Protein AF-A0A2Z4FIZ9-F1 (afdb_monomer_lite)

Organism: NCBI:txid1548548

Radius of gyration: 33.89 Å; chains: 1; bounding box: 95×78×99 Å

Structure (mmCIF, N/CA/C/O backbone):
data_AF-A0A2Z4FIZ9-F1
#
_entry.id   AF-A0A2Z4FIZ9-F1
#
loop_
_atom_site.group_PDB
_atom_site.id
_atom_site.type_symbol
_atom_site.label_atom_id
_atom_site.label_alt_id
_atom_site.label_comp_id
_atom_site.label_asym_id
_atom_site.label_entity_id
_atom_site.label_seq_id
_atom_site.pdbx_PDB_ins_code
_atom_site.Cartn_x
_atom_site.Cartn_y
_atom_site.Cartn_z
_atom_site.occupancy
_atom_site.B_iso_or_equiv
_atom_site.auth_seq_id
_atom_site.auth_comp_id
_atom_site.auth_asym_id
_atom_site.auth_atom_id
_atom_site.pdbx_PDB_model_num
ATOM 1 N N . MET A 1 1 ? 46.033 9.398 41.299 1.00 33.94 1 MET A N 1
ATOM 2 C CA . MET A 1 1 ? 46.637 9.098 39.987 1.00 33.94 1 MET A CA 1
ATOM 3 C C . MET A 1 1 ? 45.629 9.596 38.955 1.00 33.94 1 MET A C 1
ATOM 5 O O . MET A 1 1 ? 44.607 8.951 38.834 1.00 33.94 1 MET A O 1
ATOM 9 N N . THR A 1 2 ? 45.588 10.894 38.610 1.00 30.00 2 THR A N 1
ATOM 10 C CA . THR A 1 2 ? 46.352 11.588 37.531 1.00 30.00 2 THR A CA 1
ATOM 11 C C . THR A 1 2 ? 46.090 10.923 36.164 1.00 30.00 2 THR A C 1
ATOM 13 O O . THR A 1 2 ? 46.460 9.765 36.061 1.00 30.00 2 THR A O 1
ATOM 16 N N . LYS A 1 3 ? 45.533 11.512 35.084 1.00 34.00 3 LYS A N 1
ATOM 17 C CA . LYS A 1 3 ? 45.052 12.862 34.657 1.00 34.00 3 LYS A CA 1
ATOM 18 C C . LYS A 1 3 ? 44.161 12.658 33.376 1.00 34.00 3 LYS A C 1
ATOM 20 O O . LYS A 1 3 ? 44.484 11.726 32.657 1.00 34.00 3 LYS A O 1
ATOM 25 N N . ILE A 1 4 ? 42.996 13.304 33.133 1.00 35.88 4 ILE A N 1
ATOM 26 C CA . ILE A 1 4 ? 42.664 14.624 32.474 1.00 35.88 4 ILE A CA 1
ATOM 27 C C . ILE A 1 4 ? 43.147 14.737 30.988 1.00 35.88 4 ILE A C 1
ATOM 29 O O . ILE A 1 4 ? 44.331 14.492 30.783 1.00 35.88 4 ILE A O 1
ATOM 33 N N . PHE A 1 5 ? 42.349 15.044 29.929 1.00 33.16 5 PHE A N 1
ATOM 34 C CA . PHE A 1 5 ? 41.668 16.309 29.475 1.00 33.16 5 PHE A CA 1
ATOM 35 C C . PHE A 1 5 ? 40.679 16.018 28.296 1.00 33.16 5 PHE A C 1
ATOM 37 O O . PHE A 1 5 ? 41.022 15.185 27.474 1.00 33.16 5 PHE A O 1
ATOM 44 N N . SER A 1 6 ? 39.416 16.511 28.246 1.00 32.47 6 SER A N 1
ATOM 45 C CA . SER A 1 6 ? 38.865 17.867 27.906 1.00 32.47 6 SER A CA 1
ATOM 46 C C . SER A 1 6 ? 38.660 18.094 26.391 1.00 32.47 6 SER A C 1
ATOM 48 O O . SER A 1 6 ? 39.629 17.985 25.657 1.00 32.47 6 SER A O 1
ATOM 50 N N . SER A 1 7 ? 37.483 18.507 25.880 1.00 27.42 7 SER A N 1
ATOM 51 C CA . SER A 1 7 ? 37.060 19.927 25.859 1.00 27.42 7 SER A CA 1
ATOM 52 C C . SER A 1 7 ? 35.670 20.170 25.217 1.00 27.42 7 SER A C 1
ATOM 54 O O . SER A 1 7 ? 35.454 19.795 24.074 1.00 27.42 7 SER A O 1
ATOM 56 N N . LYS A 1 8 ? 34.804 20.929 25.914 1.00 31.03 8 LYS A N 1
ATOM 57 C CA . LYS A 1 8 ? 33.647 21.715 25.415 1.00 31.03 8 LYS A CA 1
ATOM 58 C C . LYS A 1 8 ? 33.995 23.206 25.502 1.00 31.03 8 LYS A C 1
ATOM 60 O O . LYS A 1 8 ? 34.386 23.601 26.600 1.00 31.03 8 LYS A O 1
ATOM 65 N N . LYS A 1 9 ? 33.764 24.010 24.448 1.00 30.55 9 LYS A N 1
ATOM 66 C CA . LYS A 1 9 ? 33.497 25.482 24.403 1.00 30.55 9 LYS A CA 1
ATOM 67 C C . LYS A 1 9 ? 33.030 25.804 22.961 1.00 30.55 9 LYS A C 1
ATOM 69 O O . LYS A 1 9 ? 33.699 25.352 22.051 1.00 30.55 9 LYS A O 1
ATOM 74 N N . TRP A 1 10 ? 31.926 26.499 22.671 1.00 28.06 10 TRP A N 1
ATOM 75 C CA . TRP A 1 10 ? 31.648 27.898 23.016 1.00 28.06 10 TRP A CA 1
ATOM 76 C C . TRP A 1 10 ? 30.157 28.249 22.811 1.00 28.06 10 TRP A C 1
ATOM 78 O O . TRP A 1 10 ? 29.595 27.980 21.759 1.00 28.06 10 TRP A O 1
ATOM 88 N N . LEU A 1 11 ? 29.568 28.931 23.796 1.00 26.00 11 LEU A N 1
ATOM 89 C CA . LEU A 1 11 ? 28.363 29.755 23.679 1.00 26.00 11 LEU A CA 1
ATOM 90 C C . LEU A 1 11 ? 28.737 31.107 24.306 1.00 26.00 11 LEU A C 1
ATOM 92 O O . LEU A 1 11 ? 29.247 31.129 25.432 1.00 26.00 11 LEU A O 1
ATOM 96 N N . SER A 1 12 ? 28.522 32.224 23.611 1.00 30.73 12 SER A N 1
ATOM 97 C CA . SER A 1 12 ? 28.658 33.564 24.193 1.00 30.73 12 SER A CA 1
ATOM 98 C C . SER A 1 12 ? 27.444 34.430 23.877 1.00 30.73 12 SER A C 1
ATOM 100 O O . SER A 1 12 ? 27.172 34.779 22.735 1.00 30.73 12 SER A O 1
ATOM 102 N N . MET A 1 13 ? 26.768 34.758 24.968 1.00 28.75 13 MET A N 1
ATOM 103 C CA . MET A 1 13 ? 25.626 35.631 25.196 1.00 28.75 13 MET A CA 1
ATOM 104 C C . MET A 1 13 ? 25.991 37.121 25.043 1.00 28.75 13 MET A C 1
ATOM 106 O O . MET A 1 13 ? 27.041 37.536 25.536 1.00 28.75 13 MET A O 1
ATOM 110 N N . LEU A 1 14 ? 25.087 37.952 24.504 1.00 26.83 14 LEU A N 1
ATOM 111 C CA . LEU A 1 14 ? 24.973 39.361 24.911 1.00 26.83 14 LEU A CA 1
ATOM 112 C C . LEU A 1 14 ? 23.533 39.883 24.740 1.00 26.83 14 LEU A C 1
ATOM 114 O O . LEU A 1 14 ? 23.019 40.000 23.634 1.00 26.83 14 LEU A O 1
ATOM 118 N N . CYS A 1 15 ? 22.895 40.192 25.871 1.00 27.30 15 CYS A N 1
ATOM 119 C CA . CYS A 1 15 ? 21.582 40.829 25.988 1.00 27.30 15 CYS A CA 1
ATOM 120 C C . CYS A 1 15 ? 21.637 42.338 25.689 1.00 27.30 15 CYS A C 1
ATOM 122 O O . CYS A 1 15 ? 22.576 42.989 26.146 1.00 27.30 15 CYS A O 1
ATOM 124 N N . LEU A 1 16 ? 20.555 42.922 25.150 1.00 24.91 16 LEU A N 1
ATOM 125 C CA . LEU A 1 16 ? 19.864 44.049 25.803 1.00 24.91 16 LEU A CA 1
ATOM 126 C C . LEU A 1 16 ? 18.439 44.252 25.252 1.00 24.91 16 LEU A C 1
ATOM 128 O O . LEU A 1 16 ? 18.204 44.210 24.052 1.00 24.91 16 LEU A O 1
ATOM 132 N N . ALA A 1 17 ? 17.509 44.471 26.179 1.00 31.19 17 ALA A N 1
ATOM 133 C CA . ALA A 1 17 ? 16.064 44.557 26.003 1.00 31.19 17 ALA A CA 1
ATOM 134 C C . ALA A 1 17 ? 15.542 45.972 25.688 1.00 31.19 17 ALA A C 1
ATOM 136 O O . ALA A 1 17 ? 16.174 46.952 26.079 1.00 31.19 17 ALA A O 1
ATOM 137 N N . ALA A 1 18 ? 14.337 46.031 25.098 1.00 29.31 18 ALA A N 1
ATOM 138 C CA . ALA A 1 18 ? 13.181 46.912 25.396 1.00 29.31 18 ALA A CA 1
ATOM 139 C C . ALA A 1 18 ? 12.359 47.102 24.098 1.00 29.31 18 ALA A C 1
ATOM 141 O O . ALA A 1 18 ? 12.852 47.703 23.154 1.00 29.31 18 ALA A O 1
ATOM 142 N N . ALA A 1 19 ? 11.221 46.428 23.912 1.00 33.06 19 ALA A N 1
ATOM 143 C CA . ALA A 1 19 ? 9.885 46.700 24.466 1.00 33.06 19 ALA A CA 1
ATOM 144 C C . ALA A 1 19 ? 9.058 47.716 23.643 1.00 33.06 19 ALA A C 1
ATOM 146 O O . ALA A 1 19 ? 9.553 48.788 23.312 1.00 33.06 19 ALA A O 1
ATOM 147 N N . ILE A 1 20 ? 7.759 47.387 23.510 1.00 33.69 20 ILE A N 1
ATOM 148 C CA . ILE A 1 20 ? 6.602 48.220 23.109 1.00 33.69 20 ILE A CA 1
ATOM 149 C C . ILE A 1 20 ? 6.398 48.364 21.590 1.00 33.69 20 ILE A C 1
ATOM 151 O O . ILE A 1 20 ? 7.313 48.769 20.894 1.00 33.69 20 ILE A O 1
ATOM 155 N N . SER A 1 21 ? 5.216 48.235 20.982 1.00 35.28 21 SER A N 1
ATOM 156 C CA . SER A 1 21 ? 3.923 47.577 21.229 1.00 35.28 21 SER A CA 1
ATOM 157 C C . SER A 1 21 ? 3.048 47.929 20.013 1.00 35.28 21 SER A C 1
ATOM 159 O O . SER A 1 21 ? 3.045 49.085 19.605 1.00 35.28 21 SER A O 1
ATOM 161 N N . LEU A 1 22 ? 2.217 46.970 19.593 1.00 33.81 22 LEU A N 1
ATOM 162 C CA . LEU A 1 22 ? 0.824 47.123 19.134 1.00 33.81 22 LEU A CA 1
ATOM 163 C C . LEU A 1 22 ? 0.479 47.863 17.819 1.00 33.81 22 LEU A C 1
ATOM 165 O O . LEU A 1 22 ? 0.731 49.052 17.655 1.00 33.81 22 LEU A O 1
ATOM 169 N N . THR A 1 23 ? -0.381 47.156 17.063 1.00 37.16 23 THR A N 1
ATOM 170 C CA . THR A 1 23 ? -1.528 47.618 16.239 1.00 37.16 23 THR A CA 1
ATOM 171 C C . THR A 1 23 ? -1.187 48.263 14.898 1.00 37.16 23 THR A C 1
ATOM 173 O O . THR A 1 23 ? -0.239 49.026 14.811 1.00 37.16 23 THR A O 1
ATOM 176 N N . THR A 1 24 ? -1.909 48.088 13.794 1.00 37.47 24 THR A N 1
ATOM 177 C CA . THR A 1 24 ? -3.134 47.377 13.356 1.00 37.47 24 THR A CA 1
ATOM 178 C C . THR A 1 24 ? -3.254 47.735 11.866 1.00 37.47 24 THR A C 1
ATOM 180 O O . THR A 1 24 ? -2.794 48.820 11.509 1.00 37.47 24 THR A O 1
ATOM 183 N N . THR A 1 25 ? -4.050 46.977 11.091 1.00 39.94 25 THR A N 1
ATOM 184 C CA . THR A 1 25 ? -4.770 47.433 9.866 1.00 39.94 25 THR A CA 1
ATOM 185 C C . THR A 1 25 ? -3.888 47.850 8.673 1.00 39.94 25 THR A C 1
ATOM 187 O O . THR A 1 25 ? -2.843 48.451 8.841 1.00 39.94 25 THR A O 1
ATOM 190 N N . ALA A 1 26 ? -4.233 47.661 7.408 1.00 31.83 26 ALA A N 1
ATOM 191 C CA . ALA A 1 26 ? -5.393 47.135 6.705 1.00 31.83 26 ALA A CA 1
ATOM 192 C C . ALA A 1 26 ? -5.001 47.050 5.211 1.00 31.83 26 ALA A C 1
ATOM 194 O O . ALA A 1 26 ? -4.119 47.790 4.788 1.00 31.83 26 ALA A O 1
ATOM 195 N N . CYS A 1 27 ? -5.715 46.190 4.480 1.00 35.25 27 CYS A N 1
ATOM 196 C CA . CYS A 1 27 ? -6.259 46.336 3.118 1.00 35.25 27 CYS A CA 1
ATOM 197 C C . CYS A 1 27 ? -5.458 46.983 1.969 1.00 35.25 27 CYS A C 1
ATOM 199 O O . CYS A 1 27 ? -4.911 48.075 2.088 1.00 35.25 27 CYS A O 1
ATOM 201 N N . GLY A 1 28 ? -5.655 46.380 0.791 1.00 34.66 28 GLY A N 1
ATOM 202 C CA . GLY A 1 28 ? -5.452 46.950 -0.546 1.00 34.66 28 GLY A CA 1
ATOM 203 C C . GLY A 1 28 ? -4.785 45.905 -1.437 1.00 34.66 28 GLY A C 1
ATOM 204 O O . GLY A 1 28 ? -3.569 45.795 -1.379 1.00 34.66 28 GLY A O 1
ATOM 205 N N . ASP A 1 29 ? -5.505 44.968 -2.064 1.00 44.09 29 ASP A N 1
ATOM 206 C CA . ASP A 1 29 ? -6.335 45.182 -3.268 1.00 44.09 29 ASP A CA 1
ATOM 207 C C . ASP A 1 29 ? -5.635 46.106 -4.270 1.00 44.09 29 ASP A C 1
ATOM 209 O O . ASP A 1 29 ? -5.580 47.309 -4.036 1.00 44.09 29 ASP A O 1
ATOM 213 N N . ASP A 1 30 ? -5.123 45.539 -5.364 1.00 44.47 30 ASP A N 1
ATOM 214 C CA . ASP A 1 30 ? -4.975 46.244 -6.638 1.00 44.47 30 ASP A CA 1
ATOM 215 C C . ASP A 1 30 ? -4.995 45.226 -7.790 1.00 44.47 30 ASP A C 1
ATOM 217 O O . ASP A 1 30 ? -4.000 44.586 -8.136 1.00 44.47 30 ASP A O 1
ATOM 221 N N . ASP A 1 31 ? -6.189 45.103 -8.366 1.00 48.47 31 ASP A N 1
ATOM 222 C CA . ASP A 1 31 ? -6.425 44.629 -9.719 1.00 48.47 31 ASP A CA 1
ATOM 223 C C . ASP A 1 31 ? -5.907 45.642 -10.758 1.00 48.47 31 ASP A C 1
ATOM 225 O O . ASP A 1 31 ? -6.047 46.857 -10.624 1.00 48.47 31 ASP A O 1
ATOM 229 N N . ASP A 1 32 ? -5.501 45.071 -11.890 1.00 42.44 32 ASP A N 1
ATOM 230 C CA . ASP A 1 32 ? -5.709 45.575 -13.247 1.00 42.44 32 ASP A CA 1
ATOM 231 C C . ASP A 1 32 ? -4.861 46.733 -13.829 1.00 42.44 32 ASP A C 1
ATOM 233 O O . ASP A 1 32 ? -4.957 47.908 -13.485 1.00 42.44 32 ASP A O 1
ATOM 237 N N . LYS A 1 33 ? -4.263 46.369 -14.977 1.00 43.81 33 LYS A N 1
ATOM 238 C CA . LYS A 1 33 ? -4.165 47.136 -16.236 1.00 43.81 33 LYS A CA 1
ATOM 239 C C . LYS A 1 33 ? -3.291 48.396 -16.248 1.00 43.81 33 LYS A C 1
ATOM 241 O O . LYS A 1 33 ? -3.699 49.465 -15.821 1.00 43.81 33 LYS A O 1
ATOM 246 N N . SER A 1 34 ? -2.250 48.359 -17.083 1.00 39.88 34 SER A N 1
ATOM 247 C CA . SER A 1 34 ? -2.270 49.118 -18.346 1.00 39.88 34 SER A CA 1
ATOM 248 C C . SER A 1 34 ? -1.065 48.799 -19.226 1.00 39.88 34 SER A C 1
ATOM 250 O O . SER A 1 34 ? 0.060 48.639 -18.770 1.00 39.88 34 SER A O 1
ATOM 252 N N . LYS A 1 35 ? -1.361 48.772 -20.523 1.00 49.53 35 LYS A N 1
ATOM 253 C CA . LYS A 1 35 ? -0.457 48.758 -21.667 1.00 49.53 35 LYS A CA 1
ATOM 254 C C . LYS A 1 35 ? 0.379 50.045 -21.757 1.00 49.53 35 LYS A C 1
ATOM 256 O O . LYS A 1 35 ? -0.009 51.063 -21.186 1.00 49.53 35 LYS A O 1
ATOM 261 N N . ASP A 1 36 ? 1.428 49.952 -22.584 1.00 43.53 36 ASP A N 1
ATOM 262 C CA . ASP A 1 36 ? 1.998 50.957 -23.513 1.00 43.53 36 ASP A CA 1
ATOM 263 C C . ASP A 1 36 ? 3.523 51.109 -23.314 1.00 43.53 36 ASP A C 1
ATOM 265 O O . ASP A 1 36 ? 3.990 51.503 -22.256 1.00 43.53 36 ASP A O 1
ATOM 269 N N . ASN A 1 37 ? 4.377 50.579 -24.196 1.00 37.56 37 ASN A N 1
ATOM 270 C CA . ASN A 1 37 ? 4.731 50.995 -25.563 1.00 37.56 37 ASN A CA 1
ATOM 271 C C . ASN A 1 37 ? 5.718 52.191 -25.637 1.00 37.56 37 ASN A C 1
ATOM 273 O O . ASN A 1 37 ? 5.368 53.334 -25.361 1.00 37.56 37 ASN A O 1
ATOM 277 N N . ASN A 1 38 ? 6.895 51.880 -26.197 1.00 41.66 38 ASN A N 1
ATOM 278 C CA . ASN A 1 38 ? 7.714 52.687 -27.112 1.00 41.66 38 ASN A CA 1
ATOM 279 C C . ASN A 1 38 ? 8.813 53.662 -26.599 1.00 41.66 38 ASN A C 1
ATOM 281 O O . ASN A 1 38 ? 8.551 54.743 -26.084 1.00 41.66 38 ASN A O 1
ATOM 285 N N . THR A 1 39 ? 10.038 53.340 -27.045 1.00 38.91 39 THR A N 1
ATOM 286 C CA . THR A 1 39 ? 11.076 54.204 -27.669 1.00 38.91 39 THR A CA 1
ATOM 287 C C . THR A 1 39 ? 11.922 55.230 -26.894 1.00 38.91 39 THR A C 1
ATOM 289 O O . THR A 1 39 ? 11.442 56.266 -26.452 1.00 38.91 39 THR A O 1
ATOM 292 N N . SER A 1 40 ? 13.239 55.006 -27.054 1.00 38.62 40 SER A N 1
ATOM 293 C CA . SER A 1 40 ? 14.286 55.943 -27.525 1.00 38.62 40 SER A CA 1
ATOM 294 C C . SER A 1 40 ? 14.985 56.893 -26.545 1.00 38.62 40 SER A C 1
ATOM 296 O O . SER A 1 40 ? 14.405 57.881 -26.114 1.00 38.62 40 SER A O 1
ATOM 298 N N . ALA A 1 41 ? 16.296 56.662 -26.367 1.00 37.22 41 ALA A N 1
ATOM 299 C CA . ALA A 1 41 ? 17.426 57.613 -26.498 1.00 37.22 41 ALA A CA 1
ATOM 300 C C . ALA A 1 41 ? 18.694 56.900 -25.966 1.00 37.22 41 ALA A C 1
ATOM 302 O O . ALA A 1 41 ? 18.713 56.488 -24.814 1.00 37.22 41 ALA A O 1
ATOM 303 N N . ASP A 1 42 ? 19.665 56.484 -26.781 1.00 36.81 42 ASP A N 1
ATOM 304 C CA . ASP A 1 42 ? 20.714 57.289 -27.436 1.00 36.81 42 ASP A CA 1
ATOM 305 C C . ASP A 1 42 ? 21.585 58.083 -26.447 1.00 36.81 42 ASP A C 1
ATOM 307 O O . ASP A 1 42 ? 21.181 59.171 -26.050 1.00 36.81 42 ASP A O 1
ATOM 311 N N . VAL A 1 43 ? 22.768 57.552 -26.088 1.00 39.38 43 VAL A N 1
ATOM 312 C CA . VAL A 1 43 ? 24.020 58.319 -25.921 1.00 39.38 43 VAL A CA 1
ATOM 313 C C . VAL A 1 43 ? 25.228 57.409 -26.205 1.00 39.38 43 VAL A C 1
ATOM 315 O O . VAL A 1 43 ? 25.457 56.407 -25.534 1.00 39.38 43 VAL A O 1
ATOM 318 N N . ILE A 1 44 ? 25.987 57.836 -27.211 1.00 40.28 44 ILE A N 1
ATOM 319 C CA . ILE A 1 44 ? 27.348 57.465 -27.611 1.00 40.28 44 ILE A CA 1
ATOM 320 C C . ILE A 1 44 ? 28.368 57.843 -26.521 1.00 40.28 44 ILE A C 1
ATOM 322 O O . ILE A 1 44 ? 28.338 58.982 -26.057 1.00 40.28 44 ILE A O 1
ATOM 326 N N . ASP A 1 45 ? 29.339 56.976 -26.221 1.00 36.03 45 ASP A N 1
ATOM 327 C CA . ASP A 1 45 ? 30.717 57.443 -26.005 1.00 36.03 45 ASP A CA 1
ATOM 328 C C . ASP A 1 45 ? 31.734 56.407 -26.496 1.00 36.03 45 ASP A C 1
ATOM 330 O O . ASP A 1 45 ? 31.608 55.205 -26.267 1.00 36.03 45 ASP A O 1
ATOM 334 N N . ASP A 1 46 ? 32.702 56.929 -27.229 1.00 40.75 46 ASP A N 1
ATOM 335 C CA . ASP A 1 46 ? 33.663 56.281 -28.106 1.00 40.75 46 ASP A CA 1
ATOM 336 C C . ASP A 1 46 ? 35.041 56.706 -27.592 1.00 40.75 46 ASP A C 1
ATOM 338 O O . ASP A 1 46 ? 35.289 57.902 -27.422 1.00 40.75 46 ASP A O 1
ATOM 342 N N . SER A 1 47 ? 35.934 55.766 -27.283 1.00 35.19 47 SER A N 1
ATOM 343 C CA . SER A 1 47 ? 37.333 56.068 -26.948 1.00 35.19 47 SER A CA 1
ATOM 344 C C . SER A 1 47 ? 38.227 54.844 -27.145 1.00 35.19 47 SER A C 1
ATOM 346 O O . SER A 1 47 ? 38.524 54.086 -26.226 1.00 35.19 47 SER A O 1
ATOM 348 N N . ASP A 1 48 ? 38.650 54.715 -28.395 1.00 39.84 48 ASP A N 1
ATOM 349 C CA . ASP A 1 48 ? 39.832 54.031 -28.913 1.00 39.84 48 ASP A CA 1
ATOM 350 C C . ASP A 1 48 ? 41.143 54.581 -28.303 1.00 39.84 48 ASP A C 1
ATOM 352 O O . ASP A 1 48 ? 41.317 55.800 -28.305 1.00 39.84 48 ASP A O 1
ATOM 356 N N . VAL A 1 49 ? 42.065 53.714 -27.835 1.00 37.72 49 VAL A N 1
ATOM 357 C CA . VAL A 1 49 ? 43.531 53.916 -27.956 1.00 37.72 49 VAL A CA 1
ATOM 358 C C . VAL A 1 49 ? 44.311 52.576 -27.906 1.00 37.72 49 VAL A C 1
ATOM 360 O O . VAL A 1 49 ? 44.357 51.890 -26.887 1.00 37.72 49 VAL A O 1
ATOM 363 N N . THR A 1 50 ? 44.961 52.292 -29.036 1.00 36.34 50 THR A N 1
ATOM 364 C CA . THR A 1 50 ? 46.152 51.475 -29.389 1.00 36.34 50 THR A CA 1
ATOM 365 C C . THR A 1 50 ? 47.261 51.245 -28.332 1.00 36.34 50 THR A C 1
ATOM 367 O O . THR A 1 50 ? 47.581 52.170 -27.587 1.00 36.34 50 THR A O 1
ATOM 370 N N . ASP A 1 51 ? 47.972 50.099 -28.342 1.00 35.19 51 ASP A N 1
ATOM 371 C CA . ASP A 1 51 ? 49.184 49.821 -29.174 1.00 35.19 51 ASP A CA 1
ATOM 372 C C . ASP A 1 51 ? 50.128 48.723 -28.590 1.00 35.19 51 ASP A C 1
ATOM 374 O O . ASP A 1 51 ? 50.493 48.765 -27.418 1.00 35.19 51 ASP A O 1
ATOM 378 N N . GLU A 1 52 ? 50.571 47.829 -29.488 1.00 38.25 52 GLU A N 1
ATOM 379 C CA . GLU A 1 52 ? 51.904 47.192 -29.656 1.00 38.25 52 GLU A CA 1
ATOM 380 C C . GLU A 1 52 ? 52.554 46.250 -28.621 1.00 38.25 52 GLU A C 1
ATOM 382 O O . GLU A 1 52 ? 52.697 46.538 -27.432 1.00 38.25 52 GLU A O 1
ATOM 387 N N . GLY A 1 53 ? 53.133 45.161 -29.158 1.00 32.09 53 GLY A N 1
ATOM 388 C CA . GLY A 1 53 ? 54.080 44.296 -28.449 1.00 32.09 53 GLY A CA 1
ATOM 389 C C . GLY A 1 53 ? 54.477 42.997 -29.165 1.00 32.09 53 GLY A C 1
ATOM 390 O O . GLY A 1 53 ? 54.167 41.918 -28.674 1.00 32.09 53 GLY A O 1
ATOM 391 N N . ASP A 1 54 ? 55.181 43.108 -30.294 1.00 39.12 54 ASP A N 1
ATOM 392 C CA . ASP A 1 54 ? 55.894 42.038 -31.022 1.00 39.12 54 ASP A CA 1
ATOM 393 C C . ASP A 1 54 ? 57.110 41.476 -30.238 1.00 39.12 54 ASP A C 1
ATOM 395 O O . ASP A 1 54 ? 57.792 42.233 -29.548 1.00 39.12 54 ASP A O 1
ATOM 399 N N . THR A 1 55 ? 57.405 40.171 -30.366 1.00 36.94 55 THR A N 1
ATOM 400 C CA . THR A 1 55 ? 58.772 39.592 -30.452 1.00 36.94 55 THR A CA 1
ATOM 401 C C . THR A 1 55 ? 58.735 38.116 -30.919 1.00 36.94 55 THR A C 1
ATOM 403 O O . THR A 1 55 ? 58.332 37.240 -30.161 1.00 36.94 55 THR A O 1
ATOM 406 N N . THR A 1 56 ? 59.182 37.878 -32.166 1.00 33.75 56 THR A N 1
ATOM 407 C CA . THR A 1 56 ? 60.240 36.935 -32.664 1.00 33.75 56 THR A CA 1
ATOM 408 C C . THR A 1 56 ? 60.601 35.657 -31.874 1.00 33.75 56 THR A C 1
ATOM 410 O O . THR A 1 56 ? 60.693 35.713 -30.655 1.00 33.75 56 THR A O 1
ATOM 413 N N . ASP A 1 57 ? 61.114 34.549 -32.431 1.00 34.50 57 ASP A N 1
ATOM 414 C CA . ASP A 1 57 ? 61.295 33.935 -33.768 1.00 34.50 57 ASP A CA 1
ATOM 415 C C . ASP A 1 57 ? 62.098 32.615 -33.527 1.00 34.50 57 ASP A C 1
ATOM 417 O O . ASP A 1 57 ? 62.672 32.436 -32.448 1.00 34.50 57 ASP A O 1
ATOM 421 N N . GLU A 1 58 ? 62.215 31.777 -34.560 1.00 36.62 58 GLU A N 1
ATOM 422 C CA . GLU A 1 58 ? 63.242 30.746 -34.828 1.00 36.62 58 GLU A CA 1
ATOM 423 C C . GLU A 1 58 ? 63.046 29.288 -34.363 1.00 36.62 58 GLU A C 1
ATOM 425 O O . GLU A 1 58 ? 63.049 28.955 -33.176 1.00 36.62 58 GLU A O 1
ATOM 430 N N . GLY A 1 59 ? 63.059 28.385 -35.356 1.00 31.72 59 GLY A N 1
ATOM 431 C CA . GLY A 1 59 ? 63.248 26.948 -35.157 1.00 31.72 59 GLY A CA 1
ATOM 432 C C . GLY A 1 59 ? 62.991 26.054 -36.377 1.00 31.72 59 GLY A C 1
ATOM 433 O O . GLY A 1 59 ? 62.278 25.067 -36.243 1.00 31.72 59 GLY A O 1
ATOM 434 N N . ASP A 1 60 ? 63.549 26.384 -37.545 1.00 38.22 60 ASP A N 1
ATOM 435 C CA . ASP A 1 60 ? 63.552 25.540 -38.753 1.00 38.22 60 ASP A CA 1
ATOM 436 C C . ASP A 1 60 ? 64.682 24.487 -38.703 1.00 38.22 60 ASP A C 1
ATOM 438 O O . ASP A 1 60 ? 65.830 24.844 -38.428 1.00 38.22 60 ASP A O 1
ATOM 442 N N . THR A 1 61 ? 64.381 23.221 -39.023 1.00 37.91 61 THR A N 1
ATOM 443 C CA . THR A 1 61 ? 65.318 22.292 -39.690 1.00 37.91 61 THR A CA 1
ATOM 444 C C . THR A 1 61 ? 64.562 21.213 -40.476 1.00 37.91 61 THR A C 1
ATOM 446 O O . THR A 1 61 ? 63.932 20.328 -39.898 1.00 37.91 61 THR A O 1
ATOM 449 N N . THR A 1 62 ? 64.718 21.287 -41.796 1.00 37.44 62 THR A N 1
ATOM 450 C CA . THR A 1 62 ? 64.478 20.308 -42.873 1.00 37.44 62 THR A CA 1
ATOM 451 C C . THR A 1 62 ? 65.349 19.043 -42.815 1.00 37.44 62 THR A C 1
ATOM 453 O O . THR A 1 62 ? 66.513 19.129 -42.425 1.00 37.44 62 THR A O 1
ATOM 456 N N . ASP A 1 63 ? 64.822 17.908 -43.299 1.00 33.34 63 ASP A N 1
ATOM 457 C CA . ASP A 1 63 ? 65.296 17.163 -44.501 1.00 33.34 63 ASP A CA 1
ATOM 458 C C . ASP A 1 63 ? 64.397 15.916 -44.709 1.00 33.34 63 ASP A C 1
ATOM 460 O O . ASP A 1 63 ? 64.203 15.129 -43.786 1.00 33.34 63 ASP A O 1
ATOM 464 N N . GLU A 1 64 ? 63.624 15.831 -45.796 1.00 39.00 64 GLU A N 1
ATOM 465 C CA . GLU A 1 64 ? 63.969 15.279 -47.130 1.00 39.00 64 GLU A CA 1
ATOM 466 C C . GLU A 1 64 ? 63.895 13.742 -47.215 1.00 39.00 64 GLU A C 1
ATOM 468 O O . GLU A 1 64 ? 64.615 13.014 -46.531 1.00 39.00 64 GLU A O 1
ATOM 473 N N . GLY A 1 65 ? 63.041 13.248 -48.122 1.00 31.95 65 GLY A N 1
ATOM 474 C CA . GLY A 1 65 ? 62.898 11.821 -48.412 1.00 31.95 65 GLY A CA 1
ATOM 475 C C . GLY A 1 65 ? 61.696 11.454 -49.286 1.00 31.95 65 GLY A C 1
ATOM 476 O O . GLY A 1 65 ? 60.850 10.678 -48.857 1.00 31.95 65 GLY A O 1
ATOM 477 N N . ASP A 1 66 ? 61.626 11.995 -50.503 1.00 39.88 66 ASP A N 1
ATOM 478 C CA . ASP A 1 66 ? 60.706 11.560 -51.565 1.00 39.88 66 ASP A CA 1
ATOM 479 C C . ASP A 1 66 ? 61.221 10.276 -52.256 1.00 39.88 66 ASP A C 1
ATOM 481 O O . ASP A 1 66 ? 62.390 10.214 -52.641 1.00 39.88 66 ASP A O 1
ATOM 485 N N . THR A 1 67 ? 60.359 9.266 -52.435 1.00 37.41 67 THR A N 1
ATOM 486 C CA . THR A 1 67 ? 60.432 8.289 -53.543 1.00 37.41 67 THR A CA 1
ATOM 487 C C . THR A 1 67 ? 59.052 7.673 -53.823 1.00 37.41 67 THR A C 1
ATOM 489 O O . THR A 1 67 ? 58.519 6.902 -53.031 1.00 37.41 67 THR A O 1
ATOM 492 N N . THR A 1 68 ? 58.518 7.988 -55.002 1.00 37.47 68 THR A N 1
ATOM 493 C CA . THR A 1 68 ? 57.482 7.277 -55.778 1.00 37.47 68 THR A CA 1
ATOM 494 C C . THR A 1 68 ? 57.871 5.833 -56.138 1.00 37.47 68 THR A C 1
ATOM 496 O O . THR A 1 68 ? 59.019 5.629 -56.531 1.00 37.47 68 THR A O 1
ATOM 499 N N . ASP A 1 69 ? 56.926 4.876 -56.121 1.00 33.06 69 ASP A N 1
ATOM 500 C CA . ASP A 1 69 ? 56.401 4.211 -57.343 1.00 33.06 69 ASP A CA 1
ATOM 501 C C . ASP A 1 69 ? 55.283 3.174 -57.052 1.00 33.06 69 ASP A C 1
ATOM 503 O O . ASP A 1 69 ? 55.442 2.288 -56.217 1.00 33.06 69 ASP A O 1
ATOM 507 N N . GLU A 1 70 ? 54.182 3.323 -57.798 1.00 38.62 70 GLU A N 1
ATOM 508 C CA . GLU A 1 70 ? 53.389 2.323 -58.546 1.00 38.62 70 GLU A CA 1
ATOM 509 C C . GLU A 1 70 ? 53.135 0.906 -57.981 1.00 38.62 70 GLU A C 1
ATOM 511 O O . GLU A 1 70 ? 54.040 0.085 -57.817 1.00 38.62 70 GLU A O 1
ATOM 516 N N . GLY A 1 71 ? 51.846 0.554 -57.873 1.00 31.77 71 GLY A N 1
ATOM 517 C CA . GLY A 1 71 ? 51.384 -0.812 -57.622 1.00 31.77 71 GLY A CA 1
ATOM 518 C C . GLY A 1 71 ? 49.862 -0.967 -57.646 1.00 31.77 71 GLY A C 1
ATOM 519 O O . GLY A 1 71 ? 49.257 -1.214 -56.611 1.00 31.77 71 GLY A O 1
ATOM 520 N N . ASP A 1 72 ? 49.260 -0.823 -58.826 1.00 37.06 72 ASP A N 1
ATOM 521 C CA . ASP A 1 72 ? 47.875 -1.210 -59.127 1.00 37.06 72 ASP A CA 1
ATOM 522 C C . ASP A 1 72 ? 47.749 -2.746 -59.206 1.00 37.06 72 ASP A C 1
ATOM 524 O O . ASP A 1 72 ? 48.389 -3.379 -60.053 1.00 37.06 72 ASP A O 1
ATOM 528 N N . THR A 1 73 ? 46.918 -3.343 -58.345 1.00 37.81 73 THR A N 1
ATOM 529 C CA . THR A 1 73 ? 46.270 -4.642 -58.591 1.00 37.81 73 THR A CA 1
ATOM 530 C C . THR A 1 73 ? 44.865 -4.648 -57.991 1.00 37.81 73 THR A C 1
ATOM 532 O O . THR A 1 73 ? 44.693 -4.746 -56.778 1.00 37.81 73 THR A O 1
ATOM 535 N N . THR A 1 74 ? 43.875 -4.588 -58.874 1.00 36.25 74 THR A N 1
ATOM 536 C CA . THR A 1 74 ? 42.491 -5.046 -58.694 1.00 36.25 74 THR A CA 1
ATOM 537 C C . THR A 1 74 ? 42.458 -6.583 -58.643 1.00 36.25 74 THR A C 1
ATOM 539 O O . THR A 1 74 ? 43.118 -7.214 -59.470 1.00 36.25 74 THR A O 1
ATOM 542 N N . ASP A 1 75 ? 41.772 -7.194 -57.667 1.00 32.41 75 ASP A N 1
ATOM 543 C CA . ASP A 1 75 ? 40.471 -7.881 -57.857 1.00 32.41 75 ASP A CA 1
ATOM 544 C C . ASP A 1 75 ? 40.072 -8.775 -56.659 1.00 32.41 75 ASP A C 1
ATOM 546 O O . ASP A 1 75 ? 40.836 -9.640 -56.232 1.00 32.41 75 ASP A O 1
ATOM 550 N N . GLU A 1 76 ? 38.818 -8.580 -56.236 1.00 38.25 76 GLU A N 1
ATOM 551 C CA . GLU A 1 76 ? 37.809 -9.582 -55.840 1.00 38.25 76 GLU A CA 1
ATOM 552 C C . GLU A 1 76 ? 38.080 -10.507 -54.641 1.00 38.25 76 GLU A C 1
ATOM 554 O O . GLU A 1 76 ? 38.766 -11.530 -54.719 1.00 38.25 76 GLU A O 1
ATOM 559 N N . GLY A 1 77 ? 37.377 -10.199 -53.550 1.00 29.42 77 GLY A N 1
ATOM 560 C CA . GLY A 1 77 ? 37.188 -11.059 -52.390 1.00 29.42 77 GLY A CA 1
ATOM 561 C C . GLY A 1 77 ? 36.032 -10.545 -51.542 1.00 29.42 77 GLY A C 1
ATOM 562 O O . GLY A 1 77 ? 36.260 -9.934 -50.509 1.00 29.42 77 GLY A O 1
ATOM 563 N N . ASP A 1 78 ? 34.815 -10.762 -52.036 1.00 42.25 78 ASP A N 1
ATOM 564 C CA . ASP A 1 78 ? 33.547 -10.630 -51.318 1.00 42.25 78 ASP A CA 1
ATOM 565 C C . ASP A 1 78 ? 33.606 -11.436 -50.005 1.00 42.25 78 ASP A C 1
ATOM 567 O O . ASP A 1 78 ? 33.639 -12.672 -50.016 1.00 42.25 78 ASP A O 1
ATOM 571 N N . THR A 1 79 ? 33.683 -10.732 -48.878 1.00 35.72 79 THR A N 1
ATOM 572 C CA . THR A 1 79 ? 33.377 -11.267 -47.553 1.00 35.72 79 THR A CA 1
ATOM 573 C C . THR A 1 79 ? 32.265 -10.410 -46.985 1.00 35.72 79 THR A C 1
ATOM 575 O O . THR A 1 79 ? 32.474 -9.231 -46.717 1.00 35.72 79 THR A O 1
ATOM 578 N N . THR A 1 80 ? 31.096 -11.034 -46.871 1.00 34.34 80 THR A N 1
ATOM 579 C CA . THR A 1 80 ? 29.988 -10.691 -45.979 1.00 34.34 80 THR A CA 1
ATOM 580 C C . THR A 1 80 ? 30.441 -9.845 -44.791 1.00 34.34 80 THR A C 1
ATOM 582 O O . THR A 1 80 ? 31.215 -10.329 -43.965 1.00 34.34 80 THR A O 1
ATOM 585 N N . ASP A 1 81 ? 29.938 -8.609 -44.735 1.00 30.80 81 ASP A N 1
ATOM 586 C CA . ASP A 1 81 ? 29.802 -7.828 -43.504 1.00 30.80 81 ASP A CA 1
ATOM 587 C C . ASP A 1 81 ? 28.884 -8.638 -42.578 1.00 30.80 81 ASP A C 1
ATOM 589 O O . ASP A 1 81 ? 27.658 -8.603 -42.689 1.00 30.80 81 ASP A O 1
ATOM 593 N N . GLU A 1 82 ? 29.499 -9.469 -41.741 1.00 36.94 82 GLU A N 1
ATOM 594 C CA . GLU A 1 82 ? 28.920 -9.827 -40.454 1.00 36.94 82 GLU A CA 1
ATOM 595 C C . GLU A 1 82 ? 28.915 -8.531 -39.645 1.00 36.94 82 GLU A C 1
ATOM 597 O O . GLU A 1 82 ? 29.962 -7.903 -39.472 1.00 36.94 82 GLU A O 1
ATOM 602 N N . GLY A 1 83 ? 27.719 -8.093 -39.258 1.00 41.03 83 GLY A N 1
ATOM 603 C CA . GLY A 1 83 ? 27.542 -6.910 -38.437 1.00 41.03 83 GLY A CA 1
ATOM 604 C C . GLY A 1 83 ? 28.266 -7.089 -37.112 1.00 41.03 83 GLY A C 1
ATOM 605 O O . GLY A 1 83 ? 28.021 -8.061 -36.404 1.00 41.03 83 GLY A O 1
ATOM 606 N N . ASP A 1 84 ? 29.146 -6.146 -36.803 1.00 39.41 84 ASP A N 1
ATOM 607 C CA . ASP A 1 84 ? 29.634 -5.940 -35.451 1.00 39.41 84 ASP A CA 1
ATOM 608 C C . ASP A 1 84 ? 30.076 -4.482 -35.290 1.00 39.41 84 ASP A C 1
ATOM 610 O O . ASP A 1 84 ? 31.142 -4.081 -35.757 1.00 39.41 84 ASP A O 1
ATOM 614 N N . THR A 1 85 ? 29.192 -3.693 -34.686 1.00 32.88 85 THR A N 1
ATOM 615 C CA . THR A 1 85 ? 29.544 -2.757 -33.618 1.00 32.88 85 THR A CA 1
ATOM 616 C C . THR A 1 85 ? 28.315 -2.670 -32.718 1.00 32.88 85 THR A C 1
ATOM 618 O O . THR A 1 85 ? 27.418 -1.868 -32.975 1.00 32.88 85 THR A O 1
ATOM 621 N N . THR A 1 86 ? 28.245 -3.524 -31.696 1.00 41.12 86 THR A N 1
ATOM 622 C CA . THR A 1 86 ? 27.716 -3.087 -30.395 1.00 41.12 86 THR A CA 1
ATOM 623 C C . THR A 1 86 ? 28.410 -1.768 -30.068 1.00 41.12 86 THR A C 1
ATOM 625 O O . THR A 1 86 ? 29.641 -1.697 -30.120 1.00 41.12 86 THR A O 1
ATOM 628 N N . ASP A 1 87 ? 27.627 -0.710 -29.880 1.00 42.78 87 ASP A N 1
ATOM 629 C CA . ASP A 1 87 ? 28.141 0.592 -29.469 1.00 42.78 87 ASP A CA 1
ATOM 630 C C . ASP A 1 87 ? 28.828 0.387 -28.115 1.00 42.78 87 ASP A C 1
ATOM 632 O O . ASP A 1 87 ? 28.226 -0.155 -27.191 1.00 42.78 87 ASP A O 1
ATOM 636 N N . GLU A 1 88 ? 30.119 0.705 -28.019 1.00 48.28 88 GLU A N 1
ATOM 637 C CA . GLU A 1 88 ? 30.805 0.661 -26.730 1.00 48.28 88 GLU A CA 1
ATOM 638 C C . GLU A 1 88 ? 30.163 1.733 -25.848 1.00 48.28 88 GLU A C 1
ATOM 640 O O . GLU A 1 88 ? 30.196 2.908 -26.223 1.00 48.28 88 GLU A O 1
ATOM 645 N N . GLY A 1 89 ? 29.556 1.318 -24.728 1.00 55.25 89 GLY A N 1
ATOM 646 C CA . GLY A 1 89 ? 28.712 2.154 -23.874 1.00 55.25 89 GLY A CA 1
ATOM 647 C C . GLY A 1 89 ? 29.251 3.574 -23.707 1.00 55.25 89 GLY A C 1
ATOM 648 O O . GLY A 1 89 ? 30.344 3.801 -23.178 1.00 55.25 89 GLY A O 1
ATOM 649 N N . THR A 1 90 ? 28.496 4.553 -24.197 1.00 63.50 90 THR A N 1
ATOM 650 C CA . THR A 1 90 ? 28.828 5.963 -24.018 1.00 63.50 90 THR A CA 1
ATOM 651 C C . THR A 1 90 ? 28.516 6.364 -22.582 1.00 63.50 90 THR A C 1
ATOM 653 O O . THR A 1 90 ? 27.379 6.247 -22.149 1.00 63.50 90 THR A O 1
ATOM 656 N N . CYS A 1 91 ? 29.510 6.847 -21.832 1.00 80.06 91 CYS A N 1
ATOM 657 C CA . CYS A 1 91 ? 29.276 7.382 -20.489 1.00 80.06 91 CYS A CA 1
ATOM 658 C C . CYS A 1 91 ? 28.480 8.697 -20.579 1.00 80.06 91 CYS A C 1
ATOM 660 O O . CYS A 1 91 ? 29.037 9.739 -20.938 1.00 80.06 91 CYS A O 1
ATOM 662 N N . ASP A 1 92 ? 27.187 8.659 -20.261 1.00 86.56 92 ASP A N 1
ATOM 663 C CA . ASP A 1 92 ? 26.347 9.858 -20.147 1.00 86.56 92 ASP A CA 1
ATOM 664 C C . ASP A 1 92 ? 26.506 10.519 -18.777 1.00 86.56 92 ASP A C 1
ATOM 666 O O . ASP A 1 92 ? 26.482 11.749 -18.658 1.00 86.56 92 ASP A O 1
ATOM 670 N N . THR A 1 93 ? 26.717 9.694 -17.750 1.00 84.81 93 THR A N 1
ATOM 671 C CA . THR A 1 93 ? 26.972 10.121 -16.375 1.00 84.81 93 THR A CA 1
ATOM 672 C C . THR A 1 93 ? 28.318 9.586 -15.896 1.00 84.81 93 THR A C 1
ATOM 674 O O . THR A 1 93 ? 28.569 8.384 -15.938 1.00 84.81 93 THR A O 1
ATOM 677 N N . ASP A 1 94 ? 29.178 10.488 -15.413 1.00 84.06 94 ASP A N 1
ATOM 678 C CA . ASP A 1 94 ? 30.532 10.171 -14.953 1.00 84.06 94 ASP A CA 1
ATOM 679 C C . ASP A 1 94 ? 30.718 10.495 -13.469 1.00 84.06 94 ASP A C 1
ATOM 681 O O . ASP A 1 94 ? 30.559 11.641 -13.035 1.00 84.06 94 ASP A O 1
ATOM 685 N N . GLY A 1 95 ? 31.195 9.501 -12.722 1.00 75.88 95 GLY A N 1
ATOM 686 C CA . GLY A 1 95 ? 31.676 9.653 -11.358 1.00 75.88 95 GLY A CA 1
ATOM 687 C C . GLY A 1 95 ? 30.568 9.557 -10.314 1.00 75.88 95 GLY A C 1
ATOM 688 O O . GLY A 1 95 ? 29.768 10.469 -10.138 1.00 75.88 95 GLY A O 1
ATOM 689 N N . TYR A 1 96 ? 30.601 8.479 -9.534 1.00 87.69 96 TYR A N 1
ATOM 690 C CA . TYR A 1 96 ? 29.755 8.312 -8.358 1.00 87.69 96 TYR A CA 1
ATOM 691 C C . TYR A 1 96 ? 30.505 8.753 -7.094 1.00 87.69 96 TYR A C 1
ATOM 693 O O . TYR A 1 96 ? 31.599 8.262 -6.805 1.00 87.69 96 TYR A O 1
ATOM 701 N N . VAL A 1 97 ? 29.926 9.673 -6.318 1.00 86.94 97 VAL A N 1
ATOM 702 C CA . VAL A 1 97 ? 30.481 10.112 -5.027 1.00 86.94 97 VAL A CA 1
ATOM 703 C C . VAL A 1 97 ? 29.435 9.901 -3.944 1.00 86.94 97 VAL A C 1
ATOM 705 O O . VAL A 1 97 ? 28.479 10.663 -3.853 1.00 86.94 97 VAL A O 1
ATOM 708 N N . ALA A 1 98 ? 29.643 8.891 -3.102 1.00 86.38 98 ALA A N 1
ATOM 709 C CA . ALA A 1 98 ? 28.750 8.612 -1.984 1.00 86.38 98 ALA A CA 1
ATOM 710 C C . ALA A 1 98 ? 28.791 9.739 -0.931 1.00 86.38 98 ALA A C 1
ATOM 712 O O . ALA A 1 98 ? 29.873 10.133 -0.479 1.00 86.38 98 ALA A O 1
ATOM 713 N N . THR A 1 99 ? 27.626 10.228 -0.503 1.00 82.44 99 THR A N 1
ATOM 714 C CA . THR A 1 99 ? 27.469 11.097 0.678 1.00 82.44 99 THR A CA 1
ATOM 715 C C . THR A 1 99 ? 27.237 10.279 1.944 1.00 82.44 99 THR A C 1
ATOM 717 O O . THR A 1 99 ? 27.729 10.653 3.012 1.00 82.44 99 THR A O 1
ATOM 720 N N . ALA A 1 100 ? 26.571 9.133 1.808 1.00 76.00 100 ALA A N 1
ATOM 721 C CA . ALA A 1 100 ? 26.335 8.148 2.853 1.00 76.00 100 ALA A CA 1
ATOM 722 C C . ALA A 1 100 ? 26.436 6.726 2.281 1.00 76.00 100 ALA A C 1
ATOM 724 O O . ALA A 1 100 ? 26.180 6.510 1.095 1.00 76.00 100 ALA A O 1
ATOM 725 N N . ALA A 1 101 ? 26.832 5.770 3.125 1.00 84.31 101 ALA A N 1
ATOM 726 C CA . ALA A 1 101 ? 26.820 4.350 2.797 1.00 84.31 101 ALA A CA 1
ATOM 727 C C . ALA A 1 101 ? 26.671 3.488 4.060 1.00 84.31 101 ALA A C 1
ATOM 729 O O . ALA A 1 101 ? 27.210 3.845 5.111 1.00 84.31 101 ALA A O 1
ATOM 730 N N . ILE A 1 102 ? 25.978 2.359 3.929 1.00 83.12 102 ILE A N 1
ATOM 731 C CA . ILE A 1 102 ? 25.761 1.340 4.967 1.00 83.12 102 ILE A CA 1
ATOM 732 C C . ILE A 1 102 ? 26.036 -0.063 4.405 1.00 83.12 102 ILE A C 1
ATOM 734 O O . ILE A 1 102 ? 26.073 -0.245 3.186 1.00 83.12 102 ILE A O 1
ATOM 738 N N . ALA A 1 103 ? 26.284 -1.034 5.287 1.00 85.19 103 ALA A N 1
ATOM 739 C CA . ALA A 1 103 ? 26.524 -2.433 4.938 1.00 85.19 103 ALA A CA 1
ATOM 740 C C . ALA A 1 103 ? 25.766 -3.350 5.905 1.00 85.19 103 ALA A C 1
ATOM 742 O O . ALA A 1 103 ? 25.982 -3.260 7.110 1.00 85.19 103 ALA A O 1
ATOM 743 N N . GLU A 1 104 ? 24.942 -4.250 5.379 1.00 83.75 104 GLU A N 1
ATOM 744 C CA . GLU A 1 104 ? 23.984 -5.058 6.137 1.00 83.75 104 GLU A CA 1
ATOM 745 C C . GLU A 1 104 ? 24.057 -6.531 5.716 1.00 83.75 104 GLU A C 1
ATOM 747 O O . GLU A 1 104 ? 24.074 -6.868 4.532 1.00 83.75 104 GLU A O 1
ATOM 752 N N . SER A 1 105 ? 24.098 -7.433 6.692 1.00 81.19 105 SER A N 1
ATOM 753 C CA . SER A 1 105 ? 24.083 -8.880 6.495 1.00 81.19 105 SER A CA 1
ATOM 754 C C . SER A 1 105 ? 22.679 -9.419 6.741 1.00 81.19 105 SER A C 1
ATOM 756 O O . SER A 1 105 ? 22.283 -9.599 7.888 1.00 81.19 105 SER A O 1
ATOM 758 N N . LEU A 1 106 ? 21.970 -9.754 5.672 1.00 72.12 106 LEU A N 1
ATOM 759 C CA . LEU A 1 106 ? 20.587 -10.223 5.674 1.00 72.12 106 LEU A CA 1
ATOM 760 C C . LEU A 1 106 ? 20.512 -11.759 5.551 1.00 72.12 106 LEU A C 1
ATOM 762 O O . LEU A 1 106 ? 21.497 -12.427 5.212 1.00 72.12 106 LEU A O 1
ATOM 766 N N . ASN A 1 107 ? 19.330 -12.330 5.801 1.00 64.88 107 ASN A N 1
ATOM 767 C CA . ASN A 1 107 ? 19.031 -13.760 5.619 1.00 64.88 107 ASN A CA 1
ATOM 768 C C . ASN A 1 107 ? 19.974 -14.704 6.396 1.00 64.88 107 ASN A C 1
ATOM 770 O O . ASN A 1 107 ? 20.517 -15.647 5.818 1.00 64.88 107 ASN A O 1
ATOM 774 N N . ASP A 1 108 ? 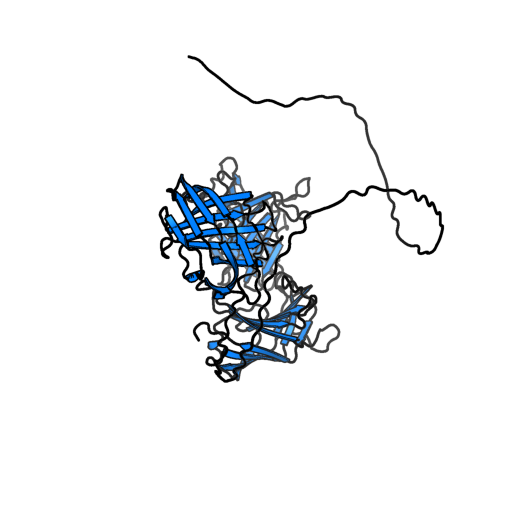20.220 -14.438 7.686 1.00 64.12 108 ASP A N 1
ATOM 775 C CA . ASP A 1 108 ? 21.156 -15.212 8.536 1.00 64.12 108 ASP A CA 1
ATOM 776 C C . ASP A 1 108 ? 22.569 -15.342 7.908 1.00 64.12 108 ASP A C 1
ATOM 778 O O . ASP A 1 108 ? 23.256 -16.359 8.036 1.00 64.12 108 ASP A O 1
ATOM 782 N N . GLY A 1 109 ? 23.002 -14.305 7.178 1.00 62.06 109 GLY A N 1
ATOM 783 C CA . GLY A 1 109 ? 24.298 -14.252 6.493 1.00 62.06 109 GLY A CA 1
ATOM 784 C C . GLY A 1 109 ? 24.315 -14.826 5.072 1.00 62.06 109 GLY A C 1
ATOM 785 O O . GLY A 1 109 ? 25.400 -15.062 4.538 1.00 62.06 109 GLY A O 1
ATOM 786 N N . GLY A 1 110 ? 23.148 -15.058 4.462 1.00 76.06 110 GLY A N 1
ATOM 787 C CA . GLY A 1 110 ? 23.014 -15.468 3.057 1.00 76.06 110 GLY A CA 1
ATOM 788 C C . GLY A 1 110 ? 23.220 -14.333 2.044 1.00 76.06 110 GLY A C 1
ATOM 789 O O . GLY A 1 110 ? 23.575 -14.600 0.894 1.00 76.06 110 GLY A O 1
ATOM 790 N N . LEU A 1 111 ? 23.053 -13.077 2.471 1.00 84.00 111 LEU A N 1
ATOM 791 C CA . LEU A 1 111 ? 23.248 -11.875 1.658 1.00 84.00 111 LEU A CA 1
ATOM 792 C C . LEU A 1 111 ? 24.031 -10.823 2.449 1.00 84.00 111 LEU A C 1
ATOM 794 O O . LEU A 1 111 ? 23.640 -10.474 3.558 1.00 84.00 111 LEU A O 1
ATOM 798 N N . LEU A 1 112 ? 25.087 -10.264 1.858 1.00 90.31 112 LEU A N 1
ATOM 799 C CA . LEU A 1 112 ? 25.657 -8.988 2.297 1.00 90.31 112 LEU A CA 1
ATOM 800 C C . LEU A 1 112 ? 25.252 -7.897 1.299 1.00 90.31 112 LEU A C 1
ATOM 802 O O . LEU A 1 112 ? 25.670 -7.946 0.144 1.00 90.31 112 LEU A O 1
ATOM 806 N N . ARG A 1 113 ? 24.456 -6.921 1.740 1.00 91.88 113 ARG A N 1
ATOM 807 C CA . ARG A 1 113 ? 24.014 -5.772 0.944 1.00 91.88 113 ARG A CA 1
ATOM 808 C C . ARG A 1 113 ? 24.741 -4.515 1.408 1.00 91.88 113 ARG A C 1
ATOM 810 O O . ARG A 1 113 ? 24.788 -4.218 2.596 1.00 91.88 113 ARG A O 1
ATOM 817 N N . LEU A 1 114 ? 25.314 -3.767 0.477 1.00 92.38 114 LEU A N 1
ATOM 818 C CA . LEU A 1 114 ? 25.798 -2.413 0.712 1.00 92.38 114 LEU A CA 1
ATOM 819 C C . LEU A 1 114 ? 24.928 -1.445 -0.065 1.00 92.38 114 LEU A C 1
ATOM 821 O O . LEU A 1 114 ? 24.721 -1.641 -1.259 1.00 92.38 114 LEU A O 1
ATOM 825 N N . THR A 1 115 ? 24.514 -0.367 0.584 1.00 89.44 115 THR A N 1
ATOM 826 C CA . THR A 1 115 ? 23.757 0.707 -0.058 1.00 89.44 115 THR A CA 1
ATOM 827 C C . THR A 1 115 ? 24.502 2.010 0.147 1.00 89.44 115 THR A C 1
ATOM 829 O O . THR A 1 115 ? 24.878 2.349 1.267 1.00 89.44 115 THR A O 1
ATOM 832 N N . ALA A 1 116 ? 24.731 2.744 -0.933 1.00 89.69 116 ALA A N 1
ATOM 833 C CA . ALA A 1 116 ? 25.286 4.085 -0.917 1.00 89.69 116 ALA A CA 1
ATOM 834 C C . ALA A 1 116 ? 24.362 5.024 -1.686 1.00 89.69 116 ALA A C 1
ATOM 836 O O . ALA A 1 116 ? 23.725 4.607 -2.645 1.00 89.69 116 ALA A O 1
ATOM 837 N N . GLN A 1 117 ? 24.343 6.301 -1.320 1.00 89.75 117 GLN A N 1
ATOM 838 C CA . GLN A 1 117 ? 23.589 7.342 -2.030 1.00 89.75 117 GLN A CA 1
ATOM 839 C C . GLN A 1 117 ? 24.501 8.536 -2.319 1.00 89.75 117 GLN A C 1
ATOM 841 O O . GLN A 1 117 ? 25.437 8.799 -1.556 1.00 89.75 117 GLN A O 1
ATOM 846 N N . ASN A 1 118 ? 24.261 9.248 -3.421 1.00 89.44 118 ASN A N 1
ATOM 847 C CA . ASN A 1 118 ? 25.043 10.432 -3.806 1.00 89.44 118 ASN A CA 1
ATOM 848 C C . ASN A 1 118 ? 24.477 11.769 -3.268 1.00 89.44 118 ASN A C 1
ATOM 850 O O . ASN A 1 118 ? 25.104 12.818 -3.453 1.00 89.44 118 ASN A O 1
ATOM 854 N N . ALA A 1 119 ? 23.321 11.743 -2.599 1.00 84.00 119 ALA A N 1
ATOM 855 C CA . ALA A 1 119 ? 22.674 12.887 -1.961 1.00 84.00 119 ALA A CA 1
ATOM 856 C C . ALA A 1 119 ? 21.834 12.449 -0.746 1.00 84.00 119 ALA A C 1
ATOM 858 O O . ALA A 1 119 ? 21.431 11.296 -0.655 1.00 84.00 119 ALA A O 1
ATOM 859 N N . ASP A 1 120 ? 21.558 13.379 0.178 1.00 78.81 120 ASP A N 1
ATOM 860 C CA . ASP A 1 120 ? 20.790 13.109 1.413 1.00 78.81 120 ASP A CA 1
ATOM 861 C C . ASP A 1 120 ? 19.259 13.223 1.220 1.00 78.81 120 ASP A C 1
ATOM 863 O O . ASP A 1 120 ? 18.491 12.967 2.145 1.00 78.81 120 ASP A O 1
ATOM 867 N N . THR A 1 121 ? 18.810 13.686 0.051 1.00 76.75 121 THR A N 1
ATOM 868 C CA . THR A 1 121 ? 17.396 13.860 -0.317 1.00 76.75 121 THR A CA 1
ATOM 869 C C . THR A 1 121 ? 17.232 13.637 -1.813 1.00 76.75 121 THR A C 1
ATOM 871 O O . THR A 1 121 ? 18.147 13.956 -2.572 1.00 76.75 121 THR A O 1
ATOM 874 N N . THR A 1 122 ? 16.054 13.191 -2.236 1.00 82.19 122 THR A N 1
ATOM 875 C CA . THR A 1 122 ? 15.677 13.072 -3.645 1.00 82.19 122 THR A CA 1
ATOM 876 C C . THR A 1 122 ? 15.730 14.417 -4.400 1.00 82.19 122 THR A C 1
ATOM 878 O O . THR A 1 122 ? 15.540 15.482 -3.794 1.00 82.19 122 THR A O 1
ATOM 881 N N . PRO A 1 123 ? 15.982 14.414 -5.725 1.00 88.75 123 PRO A N 1
ATOM 882 C CA . PRO A 1 123 ? 16.428 13.270 -6.527 1.00 88.75 123 PRO A CA 1
ATOM 883 C C . PRO A 1 123 ? 17.864 12.850 -6.172 1.00 88.75 123 PRO A C 1
ATOM 885 O O . PRO A 1 123 ? 18.695 13.695 -5.828 1.00 88.75 123 PRO A O 1
ATOM 888 N N . LEU A 1 124 ? 18.150 11.551 -6.257 1.00 91.00 124 LEU A N 1
ATOM 889 C CA . LEU A 1 124 ? 19.448 10.956 -5.917 1.00 91.00 124 LEU A CA 1
ATOM 890 C C . LEU A 1 124 ? 19.746 9.745 -6.806 1.00 91.00 124 LEU A C 1
ATOM 892 O O . LEU A 1 124 ? 18.833 9.155 -7.367 1.00 91.00 124 LEU A O 1
ATOM 896 N N . ASP A 1 125 ? 21.009 9.344 -6.894 1.00 92.75 125 ASP A N 1
ATOM 897 C CA . ASP A 1 125 ? 21.378 8.013 -7.377 1.00 92.75 125 ASP A CA 1
ATOM 898 C C . ASP A 1 125 ? 21.721 7.136 -6.175 1.00 92.75 125 ASP A C 1
ATOM 900 O O . ASP A 1 125 ? 22.498 7.540 -5.298 1.00 92.75 125 ASP A O 1
ATOM 904 N N . GLN A 1 126 ? 21.159 5.933 -6.154 1.00 92.19 126 GLN A N 1
ATOM 905 C CA . GLN A 1 126 ? 21.440 4.910 -5.161 1.00 92.19 126 GLN A CA 1
ATOM 906 C C . GLN A 1 126 ? 22.253 3.790 -5.798 1.00 92.19 126 GLN A C 1
ATOM 908 O O . GLN A 1 126 ? 21.799 3.144 -6.736 1.00 92.19 126 GLN A O 1
ATOM 913 N N . LEU A 1 127 ? 23.439 3.536 -5.256 1.00 94.81 127 LEU A N 1
ATOM 914 C CA . LEU A 1 127 ? 24.270 2.391 -5.598 1.00 94.81 127 LEU A CA 1
ATOM 915 C C . LEU A 1 127 ? 24.022 1.272 -4.592 1.00 94.81 127 LEU A C 1
ATOM 917 O O . LEU A 1 127 ? 24.167 1.480 -3.386 1.00 94.81 127 LEU A O 1
ATOM 921 N N . THR A 1 128 ? 23.736 0.077 -5.090 1.00 94.38 128 THR A N 1
ATOM 922 C CA . THR A 1 128 ? 23.584 -1.128 -4.278 1.00 94.38 128 THR A CA 1
ATOM 923 C C . THR A 1 128 ? 24.590 -2.183 -4.731 1.00 94.38 128 THR A C 1
ATOM 925 O O . THR A 1 128 ? 24.704 -2.467 -5.919 1.00 94.38 128 THR A O 1
ATOM 928 N N . LEU A 1 129 ? 25.344 -2.748 -3.787 1.00 94.94 129 LEU A N 1
ATOM 929 C CA . LEU A 1 129 ? 26.194 -3.917 -4.004 1.00 94.94 129 LEU A CA 1
ATOM 930 C C . LEU A 1 129 ? 25.650 -5.093 -3.189 1.00 94.94 129 LEU A C 1
ATOM 932 O O . LEU A 1 129 ? 25.694 -5.059 -1.962 1.00 94.94 129 LEU A O 1
ATOM 936 N N . GLU A 1 130 ? 25.184 -6.139 -3.858 1.00 93.50 130 GLU A N 1
ATOM 937 C CA . GLU A 1 130 ? 24.628 -7.343 -3.239 1.00 93.50 130 GLU A CA 1
ATOM 938 C C . GLU A 1 130 ? 25.550 -8.540 -3.454 1.00 93.50 130 GLU A C 1
ATOM 940 O O . GLU A 1 130 ? 25.883 -8.891 -4.584 1.00 93.50 130 GLU A O 1
ATOM 945 N N . LEU A 1 131 ? 25.976 -9.181 -2.370 1.00 94.06 131 LEU A N 1
ATOM 946 C CA . LEU A 1 131 ? 26.816 -10.375 -2.404 1.00 94.06 131 LEU A CA 1
ATOM 947 C C . LEU A 1 131 ? 25.995 -11.563 -1.898 1.00 94.06 131 LEU A C 1
ATOM 949 O O . LEU A 1 131 ? 25.891 -11.803 -0.691 1.00 94.06 131 LEU A O 1
ATOM 953 N N . TRP A 1 132 ? 25.388 -12.285 -2.835 1.00 87.94 132 TRP A N 1
ATOM 954 C CA . TRP A 1 132 ? 24.466 -13.388 -2.581 1.00 87.94 132 TRP A CA 1
ATOM 955 C C . TRP A 1 132 ? 25.213 -14.719 -2.489 1.00 87.94 132 TRP A C 1
ATOM 957 O O . TRP A 1 132 ? 25.536 -15.339 -3.504 1.00 87.94 132 TRP A O 1
ATOM 967 N N . ALA A 1 133 ? 25.473 -15.205 -1.274 1.00 86.38 133 ALA A N 1
ATOM 968 C CA . ALA A 1 133 ? 26.244 -16.433 -1.067 1.00 86.38 133 ALA A CA 1
ATOM 969 C C . ALA A 1 133 ? 25.598 -17.658 -1.747 1.00 86.38 133 ALA A C 1
ATOM 971 O O . ALA A 1 133 ? 26.297 -18.493 -2.330 1.00 86.38 133 ALA A O 1
ATOM 972 N N . ASP A 1 134 ? 24.266 -17.736 -1.717 1.00 81.62 134 ASP A N 1
ATOM 973 C CA . ASP A 1 134 ? 23.496 -18.837 -2.308 1.00 81.62 134 ASP A CA 1
ATOM 974 C C . ASP A 1 134 ? 23.509 -18.831 -3.847 1.00 81.62 134 ASP A C 1
ATOM 976 O O . ASP A 1 134 ? 23.391 -19.892 -4.465 1.00 81.62 134 ASP A O 1
ATOM 980 N N . TYR A 1 135 ? 23.771 -17.671 -4.457 1.00 83.75 135 TYR A N 1
ATOM 981 C CA . TYR A 1 135 ? 23.897 -17.480 -5.906 1.00 83.75 135 TYR A CA 1
ATOM 982 C C . TYR A 1 135 ? 25.365 -17.409 -6.364 1.00 83.75 135 TYR A C 1
ATOM 984 O O . TYR A 1 135 ? 25.693 -16.923 -7.443 1.00 83.75 135 TYR A O 1
ATOM 992 N N . GLY A 1 136 ? 26.292 -17.933 -5.553 1.00 86.06 136 GLY A N 1
ATOM 993 C CA . GLY A 1 136 ? 27.717 -17.985 -5.897 1.00 86.06 136 GLY A CA 1
ATOM 994 C C . GLY A 1 136 ? 28.450 -16.651 -5.743 1.00 86.06 136 GLY A C 1
ATOM 995 O O . GLY A 1 136 ? 29.587 -16.522 -6.208 1.00 86.06 136 GLY A O 1
ATOM 996 N N . GLY A 1 137 ? 27.823 -15.690 -5.068 1.00 90.50 137 GLY A N 1
ATOM 997 C CA . GLY A 1 137 ? 28.442 -14.464 -4.599 1.00 90.50 137 GLY A CA 1
ATOM 998 C C . GLY A 1 137 ? 29.623 -14.723 -3.679 1.00 90.50 137 GLY A C 1
ATOM 999 O O . GLY A 1 137 ? 29.766 -15.779 -3.054 1.00 90.50 137 GLY A O 1
ATOM 1000 N N . THR A 1 138 ? 30.522 -13.751 -3.619 1.00 91.44 138 THR A N 1
ATOM 1001 C CA . THR A 1 138 ? 31.716 -13.861 -2.796 1.00 91.44 138 THR A CA 1
ATOM 1002 C C . THR A 1 138 ? 31.386 -13.737 -1.316 1.00 91.44 138 THR A C 1
ATOM 1004 O O . THR A 1 138 ? 30.613 -12.886 -0.893 1.00 91.44 138 THR A O 1
ATOM 1007 N N . THR A 1 139 ? 32.052 -14.565 -0.517 1.00 92.38 139 THR A N 1
ATOM 1008 C CA . THR A 1 139 ? 32.001 -14.531 0.948 1.00 92.38 139 THR A CA 1
ATOM 1009 C C . THR A 1 139 ? 33.397 -14.362 1.557 1.00 92.38 139 THR A C 1
ATOM 1011 O O . THR A 1 139 ? 33.635 -14.712 2.714 1.00 92.38 139 THR A O 1
ATOM 1014 N N . GLU A 1 140 ? 34.379 -13.939 0.756 1.00 93.25 140 GLU A N 1
ATOM 1015 C CA . GLU A 1 140 ? 35.761 -13.749 1.190 1.00 93.25 140 GLU A CA 1
ATOM 1016 C C . GLU A 1 140 ? 36.455 -12.595 0.454 1.00 93.25 140 GLU A C 1
ATOM 1018 O O . GLU A 1 140 ? 36.006 -12.103 -0.580 1.00 93.25 140 GLU A O 1
ATOM 1023 N N . ALA A 1 141 ? 37.582 -12.148 1.010 1.00 96.00 141 ALA A N 1
ATOM 1024 C CA . ALA A 1 141 ? 38.422 -11.144 0.369 1.00 96.00 141 ALA A CA 1
ATOM 1025 C C . ALA A 1 141 ? 38.994 -11.677 -0.958 1.00 96.00 141 ALA A C 1
ATOM 1027 O O . ALA A 1 141 ? 39.458 -12.817 -1.037 1.00 96.00 141 ALA A O 1
ATOM 1028 N N . GLY A 1 142 ? 39.022 -10.834 -1.986 1.00 96.81 142 GLY A N 1
ATOM 1029 C CA . GLY A 1 142 ? 39.430 -11.217 -3.331 1.00 96.81 142 GLY A CA 1
ATOM 1030 C C . GLY A 1 142 ? 39.167 -10.124 -4.359 1.00 96.81 142 GLY A C 1
ATOM 1031 O O . GLY A 1 142 ? 38.780 -9.012 -4.019 1.00 96.81 142 GLY A O 1
ATOM 1032 N N . THR A 1 143 ? 39.395 -10.455 -5.625 1.00 97.19 143 THR A N 1
ATOM 1033 C CA . THR A 1 143 ? 39.112 -9.577 -6.763 1.00 97.19 143 THR A CA 1
ATOM 1034 C C . THR A 1 143 ? 38.132 -10.292 -7.678 1.00 97.19 143 THR A C 1
ATOM 1036 O O . THR A 1 143 ? 38.403 -11.423 -8.092 1.00 97.19 143 THR A O 1
ATOM 1039 N N . PHE A 1 144 ? 37.018 -9.637 -7.977 1.00 95.25 144 PHE A N 1
ATOM 1040 C CA . PHE A 1 144 ? 35.870 -10.194 -8.676 1.00 95.25 144 PHE A CA 1
ATOM 1041 C C . PHE A 1 144 ? 35.534 -9.317 -9.877 1.00 95.25 144 PHE A C 1
ATOM 1043 O O . PHE A 1 144 ? 35.624 -8.090 -9.810 1.00 95.25 144 PHE A O 1
ATOM 1050 N N . ASP A 1 145 ? 35.205 -9.973 -10.982 1.00 93.62 145 ASP A N 1
ATOM 1051 C CA . ASP A 1 145 ? 34.694 -9.307 -12.173 1.00 93.62 145 ASP A CA 1
ATOM 1052 C C . ASP A 1 145 ? 33.223 -8.959 -11.942 1.00 93.62 145 ASP A C 1
ATOM 1054 O O . ASP A 1 145 ? 32.497 -9.759 -11.348 1.00 93.62 145 ASP A O 1
ATOM 1058 N N . LEU A 1 146 ? 32.825 -7.767 -12.371 1.00 92.25 146 LEU A N 1
ATOM 1059 C CA . LEU A 1 146 ? 31.435 -7.316 -12.330 1.00 92.25 146 LEU A CA 1
ATOM 1060 C C . LEU A 1 146 ? 30.770 -7.403 -13.711 1.00 92.25 146 LEU A C 1
ATOM 1062 O O . LEU A 1 146 ? 29.581 -7.164 -13.814 1.00 92.25 146 LEU A O 1
ATOM 1066 N N . ALA A 1 147 ? 31.515 -7.718 -14.773 1.00 87.56 147 ALA A N 1
ATOM 1067 C CA . ALA A 1 147 ? 31.009 -7.707 -16.140 1.00 87.56 147 ALA A CA 1
ATOM 1068 C C . ALA A 1 147 ? 29.928 -8.765 -16.428 1.00 87.56 147 ALA A C 1
ATOM 1070 O O . ALA A 1 147 ? 30.114 -9.948 -16.129 1.00 87.56 147 ALA A O 1
ATOM 1071 N N . GLY A 1 148 ? 28.895 -8.361 -17.176 1.00 68.62 148 GLY A N 1
ATOM 1072 C CA . GLY A 1 148 ? 28.092 -9.258 -18.017 1.00 68.62 148 GLY A CA 1
ATOM 1073 C C . GLY A 1 148 ? 27.194 -10.233 -17.258 1.00 68.62 148 GLY A C 1
ATOM 1074 O O . GLY A 1 148 ? 26.890 -11.311 -17.773 1.00 68.62 148 GLY A O 1
ATOM 1075 N N . THR A 1 149 ? 26.809 -9.879 -16.035 1.00 69.38 149 THR A N 1
ATOM 1076 C CA . THR A 1 149 ? 25.835 -10.631 -15.246 1.00 69.38 149 THR A CA 1
ATOM 1077 C C . THR A 1 149 ? 24.465 -9.993 -15.352 1.00 69.38 149 THR A C 1
ATOM 1079 O O . THR A 1 149 ? 24.276 -8.855 -14.933 1.00 69.38 149 THR A O 1
ATOM 1082 N N . ASP A 1 150 ? 23.534 -10.778 -15.878 1.00 84.38 150 ASP A N 1
ATOM 1083 C CA . ASP A 1 150 ? 22.107 -10.604 -15.655 1.00 84.38 150 ASP A CA 1
ATOM 1084 C C . ASP A 1 150 ? 21.802 -10.650 -14.151 1.00 84.38 150 ASP A C 1
ATOM 1086 O O . ASP A 1 150 ? 22.462 -11.404 -13.426 1.00 84.38 150 ASP A O 1
ATOM 1090 N N . TYR A 1 151 ? 20.843 -9.853 -13.684 1.00 86.56 151 TYR A N 1
ATOM 1091 C CA . TYR A 1 151 ? 20.498 -9.765 -12.271 1.00 86.56 151 TYR A CA 1
ATOM 1092 C C . TYR A 1 151 ? 19.986 -11.102 -11.702 1.00 86.56 151 TYR A C 1
ATOM 1094 O O . TYR A 1 151 ? 20.435 -11.480 -10.621 1.00 86.56 151 TYR A O 1
ATOM 1102 N N . GLU A 1 152 ? 19.192 -11.881 -12.452 1.00 85.06 152 GLU A N 1
ATOM 1103 C CA . GLU A 1 152 ? 18.721 -13.232 -12.061 1.00 85.06 152 GLU A CA 1
ATOM 1104 C C . GLU A 1 152 ? 19.865 -14.154 -11.609 1.00 85.06 152 GLU A C 1
ATOM 1106 O O . GLU A 1 152 ? 19.818 -14.800 -10.559 1.00 85.06 152 GLU A O 1
ATOM 1111 N N . ALA A 1 153 ? 20.942 -14.184 -12.393 1.00 83.38 153 ALA A N 1
ATOM 1112 C CA . ALA A 1 153 ? 22.073 -15.085 -12.189 1.00 83.38 153 ALA A CA 1
ATOM 1113 C C . ALA A 1 153 ? 23.189 -14.465 -11.337 1.00 83.38 153 ALA A C 1
ATOM 1115 O O . ALA A 1 153 ? 24.292 -15.026 -11.223 1.00 83.38 153 ALA A O 1
ATOM 1116 N N . CYS A 1 154 ? 22.963 -13.275 -10.798 1.00 87.00 154 CYS A N 1
ATOM 1117 C CA . CYS A 1 154 ? 24.030 -12.470 -10.267 1.00 87.00 154 CYS A CA 1
ATOM 1118 C C . CYS A 1 154 ? 24.362 -12.831 -8.805 1.00 87.00 154 CYS A C 1
ATOM 1120 O O . CYS A 1 154 ? 23.578 -12.681 -7.874 1.00 87.00 154 CYS A O 1
ATOM 1122 N N . GLY A 1 155 ? 25.598 -13.289 -8.588 1.00 89.38 155 GLY A N 1
ATOM 1123 C CA . GLY A 1 155 ? 26.134 -13.514 -7.242 1.00 89.38 155 GLY A CA 1
ATOM 1124 C C . GLY A 1 155 ? 26.761 -12.266 -6.606 1.00 89.38 155 GLY A C 1
ATOM 1125 O O . GLY A 1 155 ? 26.746 -12.129 -5.386 1.00 89.38 155 GLY A O 1
ATOM 1126 N N . ASN A 1 156 ? 27.345 -11.370 -7.413 1.00 93.38 156 ASN A N 1
ATOM 1127 C CA . ASN A 1 156 ? 27.975 -10.119 -6.967 1.00 93.38 156 ASN A CA 1
ATOM 1128 C C . ASN A 1 156 ? 27.375 -8.947 -7.753 1.00 93.38 156 ASN A C 1
ATOM 1130 O O . ASN A 1 156 ? 27.903 -8.572 -8.800 1.00 93.38 156 ASN A O 1
ATOM 1134 N N . CYS A 1 157 ? 26.271 -8.394 -7.272 1.00 93.62 157 CYS A N 1
ATOM 1135 C CA . CYS A 1 157 ? 25.420 -7.507 -8.058 1.00 93.62 157 CYS A CA 1
ATOM 1136 C C . CYS A 1 157 ? 25.688 -6.077 -7.707 1.00 93.62 157 CYS A C 1
ATOM 1138 O O . CYS A 1 157 ? 25.385 -5.646 -6.603 1.00 93.62 157 CYS A O 1
ATOM 1140 N N . LEU A 1 158 ? 26.265 -5.353 -8.655 1.00 94.94 158 LEU A N 1
ATOM 1141 C CA . LEU A 1 158 ? 26.343 -3.912 -8.581 1.00 94.94 158 LEU A CA 1
ATOM 1142 C C . LEU A 1 158 ? 25.183 -3.329 -9.379 1.00 94.94 158 LEU A C 1
ATOM 1144 O O . LEU A 1 158 ? 25.069 -3.599 -10.568 1.00 94.94 158 LEU A O 1
ATOM 1148 N N . ILE A 1 159 ? 24.371 -2.508 -8.732 1.00 94.50 159 ILE A N 1
ATOM 1149 C CA . ILE A 1 159 ? 23.223 -1.836 -9.335 1.00 94.50 159 ILE A CA 1
ATOM 1150 C C . ILE A 1 159 ? 23.341 -0.351 -9.025 1.00 94.50 159 ILE A C 1
ATOM 1152 O O . ILE A 1 159 ? 23.748 0.024 -7.921 1.00 94.50 159 ILE A O 1
ATOM 1156 N N . ILE A 1 160 ? 22.963 0.498 -9.975 1.00 94.94 160 ILE A N 1
ATOM 1157 C CA . ILE A 1 160 ? 22.617 1.890 -9.681 1.00 94.94 160 ILE A CA 1
ATOM 1158 C C . ILE A 1 160 ? 21.163 2.117 -10.068 1.00 94.94 160 ILE A C 1
ATOM 1160 O O . ILE A 1 160 ? 20.774 1.780 -11.179 1.00 94.94 160 ILE A O 1
ATOM 1164 N N . ASN A 1 161 ? 20.394 2.730 -9.174 1.00 94.19 161 ASN A N 1
ATOM 1165 C CA . ASN A 1 161 ? 19.068 3.253 -9.470 1.00 94.19 161 ASN A CA 1
ATOM 1166 C C . ASN A 1 161 ? 19.093 4.781 -9.414 1.00 94.19 161 ASN A C 1
ATOM 1168 O O . ASN A 1 161 ? 19.503 5.351 -8.400 1.00 94.19 161 ASN A O 1
ATOM 1172 N N . SER A 1 162 ? 18.633 5.445 -10.473 1.00 93.50 162 SER A N 1
ATOM 1173 C CA . SER A 1 162 ? 18.368 6.887 -10.441 1.00 93.50 162 SER A CA 1
ATOM 1174 C C . SER A 1 162 ? 16.958 7.132 -9.919 1.00 93.50 162 SER A C 1
ATOM 1176 O O . SER A 1 162 ? 15.987 6.627 -10.480 1.00 93.50 162 SER A O 1
ATOM 1178 N N . VAL A 1 163 ? 16.847 7.920 -8.856 1.00 88.75 163 VAL A N 1
ATOM 1179 C CA . VAL A 1 163 ? 15.604 8.194 -8.131 1.00 88.75 163 VAL A CA 1
ATOM 1180 C C . VAL A 1 163 ? 15.169 9.638 -8.380 1.00 88.75 163 VAL A C 1
ATOM 1182 O O . VAL A 1 163 ? 15.971 10.568 -8.231 1.00 88.75 163 VAL A O 1
ATOM 1185 N N . ASP A 1 164 ? 13.909 9.836 -8.769 1.00 87.12 164 ASP A N 1
ATOM 1186 C CA . ASP A 1 164 ? 13.323 11.163 -8.998 1.00 87.12 164 ASP A CA 1
ATOM 1187 C C . ASP A 1 164 ? 13.032 11.921 -7.688 1.00 87.12 164 ASP A C 1
ATOM 1189 O O . ASP A 1 164 ? 13.418 11.483 -6.607 1.00 87.12 164 ASP A O 1
ATOM 1193 N N . ALA A 1 165 ? 12.419 13.108 -7.774 1.00 85.50 165 ALA A N 1
ATOM 1194 C CA . ALA A 1 165 ? 12.138 13.944 -6.604 1.00 85.50 165 ALA A CA 1
ATOM 1195 C C . ALA A 1 165 ? 11.046 13.345 -5.695 1.00 85.50 165 ALA A C 1
ATOM 1197 O O . ALA A 1 165 ? 11.025 13.624 -4.493 1.00 85.50 165 ALA A O 1
ATOM 1198 N N . GLU A 1 166 ? 10.176 12.525 -6.271 1.00 77.94 166 GLU A N 1
ATOM 1199 C CA . GLU A 1 166 ? 9.035 11.855 -5.661 1.00 77.94 166 GLU A CA 1
ATOM 1200 C C . GLU A 1 166 ? 9.431 10.536 -4.975 1.00 77.94 166 GLU A C 1
ATOM 1202 O O . GLU A 1 166 ? 8.691 10.049 -4.125 1.00 77.94 166 GLU A O 1
ATOM 1207 N N . GLY A 1 167 ? 10.627 10.015 -5.267 1.00 75.44 167 GLY A N 1
ATOM 1208 C CA . GLY A 1 167 ? 11.175 8.803 -4.661 1.00 75.44 167 GLY A CA 1
ATOM 1209 C C . GLY A 1 167 ? 11.070 7.558 -5.539 1.00 75.44 167 GLY A C 1
ATOM 1210 O O . GLY A 1 167 ? 11.407 6.472 -5.072 1.00 75.44 167 GLY A O 1
ATOM 1211 N N . ASN A 1 168 ? 10.653 7.691 -6.798 1.00 76.56 168 ASN A N 1
ATOM 1212 C CA . ASN A 1 168 ? 10.518 6.564 -7.713 1.00 76.56 168 ASN A CA 1
ATOM 1213 C C . ASN A 1 168 ? 11.850 6.265 -8.405 1.00 76.56 168 ASN A C 1
ATOM 1215 O O . ASN A 1 168 ? 12.562 7.176 -8.839 1.00 76.56 168 ASN A O 1
ATOM 1219 N N . ALA A 1 169 ? 12.178 4.979 -8.553 1.00 84.06 169 ALA A N 1
ATOM 1220 C CA . ALA A 1 169 ? 13.283 4.554 -9.403 1.00 84.06 169 ALA A CA 1
ATOM 1221 C C . ALA A 1 169 ? 12.891 4.757 -10.874 1.00 84.06 169 ALA A C 1
ATOM 1223 O O . ALA A 1 169 ? 11.928 4.175 -11.358 1.00 84.06 169 ALA A O 1
ATOM 1224 N N . THR A 1 170 ? 13.636 5.602 -11.578 1.00 90.44 170 THR A N 1
ATOM 1225 C CA . THR A 1 170 ? 13.359 5.973 -12.975 1.00 90.44 170 THR A CA 1
ATOM 1226 C C . THR A 1 170 ? 14.272 5.278 -13.973 1.00 90.44 170 THR A C 1
ATOM 1228 O O . THR A 1 170 ? 13.918 5.174 -15.143 1.00 90.44 170 THR A O 1
ATOM 1231 N N . LYS A 1 171 ? 15.453 4.834 -13.530 1.00 92.88 171 LYS A N 1
ATOM 1232 C CA . LYS A 1 171 ? 16.437 4.111 -14.342 1.00 92.88 171 LYS A CA 1
ATOM 1233 C C . LYS A 1 171 ? 17.206 3.131 -13.481 1.00 92.88 171 LYS A C 1
ATOM 1235 O O . LYS A 1 171 ? 17.598 3.500 -12.373 1.00 92.88 171 LYS A O 1
ATOM 1240 N N . MET A 1 172 ? 17.484 1.953 -14.027 1.00 94.31 172 MET A N 1
ATOM 1241 C CA . MET A 1 172 ? 18.356 0.947 -13.433 1.00 94.31 172 MET A CA 1
ATOM 1242 C C . MET A 1 172 ? 19.580 0.746 -14.324 1.00 94.31 172 MET A C 1
ATOM 1244 O O . MET A 1 172 ? 19.463 0.738 -15.545 1.00 94.31 172 MET A O 1
ATOM 1248 N N . TYR A 1 173 ? 20.756 0.576 -13.723 1.00 95.12 173 TYR A N 1
ATOM 1249 C CA . TYR A 1 173 ? 21.998 0.317 -14.445 1.00 95.12 173 TYR A CA 1
ATOM 1250 C C . TYR A 1 173 ? 22.705 -0.922 -13.903 1.00 95.12 173 TYR A C 1
ATOM 1252 O O . TYR A 1 173 ? 22.866 -1.055 -12.684 1.00 95.12 173 TYR A O 1
ATOM 1260 N N . LEU A 1 174 ? 23.216 -1.761 -14.808 1.00 94.75 174 LEU A N 1
ATOM 1261 C CA . LEU A 1 174 ? 24.056 -2.923 -14.499 1.00 94.75 174 LEU A CA 1
ATOM 1262 C C . LEU A 1 174 ? 25.431 -2.831 -15.181 1.00 94.75 174 LEU A C 1
ATOM 1264 O O . LEU A 1 174 ? 25.557 -2.230 -16.249 1.00 94.75 174 LEU A O 1
ATOM 1268 N N . PRO A 1 175 ? 26.484 -3.412 -14.580 1.00 94.06 175 PRO A N 1
ATOM 1269 C CA . PRO A 1 175 ? 27.843 -3.374 -15.111 1.00 94.06 175 PRO A CA 1
ATOM 1270 C C . PRO A 1 175 ? 28.019 -4.246 -16.364 1.00 94.06 175 PRO A C 1
ATOM 1272 O O . PRO A 1 175 ? 27.939 -5.474 -16.320 1.00 94.06 175 PRO A O 1
ATOM 1275 N N . GLU A 1 176 ? 28.424 -3.633 -17.474 1.00 92.38 176 GLU A N 1
ATOM 1276 C CA . GLU A 1 176 ? 29.035 -4.359 -18.597 1.00 92.38 176 GLU A CA 1
ATOM 1277 C C . GLU A 1 176 ? 30.509 -4.663 -18.342 1.00 92.38 176 GLU A C 1
ATOM 1279 O O . GLU A 1 176 ? 31.059 -5.634 -18.861 1.00 92.38 176 GLU A O 1
ATOM 1284 N N . SER A 1 177 ? 31.170 -3.836 -17.534 1.00 93.31 177 SER A N 1
ATOM 1285 C CA . SER A 1 177 ? 32.532 -4.076 -17.076 1.00 93.31 177 SER A CA 1
ATOM 1286 C C . SER A 1 177 ? 32.764 -3.469 -15.701 1.00 93.31 177 SER A C 1
ATOM 1288 O O . SER A 1 177 ? 32.016 -2.601 -15.258 1.00 93.31 177 SER A O 1
ATOM 1290 N N . GLY A 1 178 ? 33.804 -3.928 -15.010 1.00 94.44 178 GLY A N 1
ATOM 1291 C CA . GLY A 1 178 ? 34.203 -3.385 -13.719 1.00 94.44 178 GLY A CA 1
ATOM 1292 C C . GLY A 1 178 ? 34.940 -4.406 -12.875 1.00 94.44 178 GLY A C 1
ATOM 1293 O O . GLY A 1 178 ? 34.981 -5.596 -13.177 1.00 94.44 178 GLY A O 1
ATOM 1294 N N . THR A 1 179 ? 35.574 -3.948 -11.805 1.00 96.50 179 THR A N 1
ATOM 1295 C CA . THR A 1 179 ? 36.255 -4.839 -10.865 1.00 96.50 179 THR A CA 1
ATOM 1296 C C . THR A 1 179 ? 35.906 -4.467 -9.439 1.00 96.50 179 THR A C 1
ATOM 1298 O O . THR A 1 179 ? 36.143 -3.332 -9.034 1.00 96.50 179 THR A O 1
ATOM 1301 N N . LEU A 1 180 ? 35.423 -5.448 -8.679 1.00 96.94 180 LEU A N 1
ATOM 1302 C CA . LEU A 1 180 ? 35.242 -5.383 -7.234 1.00 96.94 180 LEU A CA 1
ATOM 1303 C C . LEU A 1 180 ? 36.454 -6.015 -6.537 1.00 96.94 180 LEU A C 1
ATOM 1305 O O . LEU A 1 180 ? 36.688 -7.218 -6.635 1.00 96.94 180 LEU A O 1
ATOM 1309 N N . GLU A 1 181 ? 37.227 -5.226 -5.802 1.00 97.62 181 GLU A N 1
ATOM 1310 C CA . GLU A 1 181 ? 38.307 -5.700 -4.937 1.00 97.62 181 GLU A CA 1
ATOM 1311 C C . GLU A 1 181 ? 37.875 -5.621 -3.473 1.00 97.62 181 GLU A C 1
ATOM 1313 O O . GLU A 1 181 ? 37.800 -4.543 -2.897 1.00 97.62 181 GLU A O 1
ATOM 1318 N N . ILE A 1 182 ? 37.645 -6.766 -2.837 1.00 97.56 182 ILE A N 1
ATOM 1319 C CA . ILE A 1 182 ? 37.373 -6.859 -1.403 1.00 97.56 182 ILE A CA 1
ATOM 1320 C C . ILE A 1 182 ? 38.689 -7.145 -0.687 1.00 97.56 182 ILE A C 1
ATOM 1322 O O . ILE A 1 182 ? 39.268 -8.225 -0.817 1.00 97.56 182 ILE A O 1
ATOM 1326 N N . THR A 1 183 ? 39.163 -6.194 0.111 1.00 97.06 183 THR A N 1
ATOM 1327 C CA . THR A 1 183 ? 40.394 -6.351 0.904 1.00 97.06 183 THR A CA 1
ATOM 1328 C C . THR A 1 183 ? 40.124 -6.939 2.286 1.00 97.06 183 THR A C 1
ATOM 1330 O O . THR A 1 183 ? 40.988 -7.615 2.854 1.00 97.06 183 THR A O 1
ATOM 1333 N N . ASN A 1 184 ? 38.922 -6.722 2.817 1.00 94.69 184 ASN A N 1
ATOM 1334 C CA . ASN A 1 184 ? 38.446 -7.310 4.058 1.00 94.69 184 ASN A CA 1
ATOM 1335 C C . ASN A 1 184 ? 36.941 -7.570 3.953 1.00 94.69 184 ASN A C 1
ATOM 1337 O O . ASN A 1 184 ? 36.188 -6.630 3.742 1.00 94.69 184 ASN A O 1
ATOM 1341 N N . PHE A 1 185 ? 36.512 -8.824 4.102 1.00 91.62 185 PHE A N 1
ATOM 1342 C CA . PHE A 1 185 ? 35.086 -9.161 4.065 1.00 91.62 185 PHE A CA 1
ATOM 1343 C C . PHE A 1 185 ? 34.406 -8.923 5.422 1.00 91.62 185 PHE A C 1
ATOM 1345 O O . PHE A 1 185 ? 33.260 -8.524 5.448 1.00 91.62 185 PHE A O 1
ATOM 1352 N N . GLY A 1 186 ? 35.107 -9.104 6.549 1.00 88.69 186 GLY A N 1
ATOM 1353 C CA . GLY A 1 186 ? 34.514 -8.961 7.887 1.00 88.69 186 GLY A CA 1
ATOM 1354 C C . GLY A 1 186 ? 33.449 -10.017 8.231 1.00 88.69 186 GLY A C 1
ATOM 1355 O O . GLY A 1 186 ? 32.951 -10.746 7.381 1.00 88.69 186 GLY A O 1
ATOM 1356 N N . ALA A 1 187 ? 33.132 -10.145 9.516 1.00 87.25 187 ALA A N 1
ATOM 1357 C CA . ALA A 1 187 ? 31.887 -10.748 9.996 1.00 87.25 187 ALA A CA 1
ATOM 1358 C C . ALA A 1 187 ? 30.911 -9.642 10.443 1.00 87.25 187 ALA A C 1
ATOM 1360 O O . ALA A 1 187 ? 31.301 -8.478 10.512 1.00 87.25 187 ALA A O 1
ATOM 1361 N N . ILE A 1 188 ? 29.681 -10.005 10.820 1.00 81.31 188 ILE A N 1
ATOM 1362 C CA . ILE A 1 188 ? 28.744 -9.091 11.498 1.00 81.31 188 ILE A CA 1
ATOM 1363 C C . ILE A 1 188 ? 29.445 -8.396 12.681 1.00 81.31 188 ILE A C 1
ATOM 1365 O O . ILE A 1 188 ? 30.077 -9.046 13.522 1.00 81.31 188 ILE A O 1
ATOM 1369 N N . GLY A 1 189 ? 29.354 -7.067 12.729 1.00 79.81 189 GLY A N 1
ATOM 1370 C CA . GLY A 1 189 ? 30.018 -6.190 13.693 1.00 79.81 189 GLY A CA 1
ATOM 1371 C C . GLY A 1 189 ? 31.502 -5.909 13.412 1.00 79.81 189 GLY A C 1
ATOM 1372 O O . GLY A 1 189 ? 32.151 -5.214 14.201 1.00 79.81 189 GLY A O 1
ATOM 1373 N N . GLU A 1 190 ? 32.073 -6.440 12.328 1.00 90.50 190 GLU A N 1
ATOM 1374 C CA . GLU A 1 190 ? 33.441 -6.165 11.874 1.00 90.50 190 GLU A CA 1
ATOM 1375 C C . GLU A 1 190 ? 33.458 -5.306 10.595 1.00 90.50 190 GLU A C 1
ATOM 1377 O O . GLU A 1 190 ? 32.426 -5.027 9.996 1.00 90.50 190 GLU A O 1
ATOM 1382 N N . GLN A 1 191 ? 34.646 -4.848 10.183 1.00 92.12 191 GLN A N 1
ATOM 1383 C CA . GLN A 1 191 ? 34.787 -4.018 8.981 1.00 92.12 191 GLN A CA 1
ATOM 1384 C C . GLN A 1 191 ? 34.670 -4.842 7.694 1.00 92.12 191 GLN A C 1
ATOM 1386 O O . GLN A 1 191 ? 35.389 -5.832 7.541 1.00 92.12 191 GLN A O 1
ATOM 1391 N N . PHE A 1 192 ? 33.898 -4.330 6.742 1.00 94.56 192 PHE A N 1
ATOM 1392 C CA . PHE A 1 192 ? 33.974 -4.624 5.318 1.00 94.56 192 PHE A CA 1
ATOM 1393 C C . PHE A 1 192 ? 34.742 -3.503 4.604 1.00 94.56 192 PHE A C 1
ATOM 1395 O O . PHE A 1 192 ? 34.428 -2.320 4.749 1.00 94.56 192 PHE A O 1
ATOM 1402 N N . THR A 1 193 ? 35.761 -3.864 3.828 1.00 95.81 193 THR A N 1
ATOM 1403 C CA . THR A 1 193 ? 36.579 -2.919 3.063 1.00 95.81 193 THR A CA 1
ATOM 1404 C C . THR A 1 193 ? 36.714 -3.401 1.625 1.00 95.81 193 THR A C 1
ATOM 1406 O O . THR A 1 193 ? 37.337 -4.442 1.378 1.00 95.81 193 THR A O 1
ATOM 1409 N N . ALA A 1 194 ? 36.189 -2.629 0.677 1.00 96.81 194 ALA A N 1
ATOM 1410 C CA . ALA A 1 194 ? 36.210 -2.968 -0.741 1.00 96.81 194 ALA A CA 1
ATOM 1411 C C . ALA A 1 194 ? 36.357 -1.736 -1.637 1.00 96.81 194 ALA A C 1
ATOM 1413 O O . ALA A 1 194 ? 36.074 -0.623 -1.209 1.00 96.81 194 ALA A O 1
ATOM 1414 N N . SER A 1 195 ? 36.760 -1.951 -2.884 1.00 96.12 195 SER A N 1
ATOM 1415 C CA . SER A 1 195 ? 36.856 -0.920 -3.912 1.00 96.12 195 SER A CA 1
ATOM 1416 C C . SER A 1 195 ? 36.235 -1.422 -5.209 1.00 96.12 195 SER A C 1
ATOM 1418 O O . SER A 1 195 ? 36.522 -2.540 -5.632 1.00 96.12 195 SER A O 1
ATOM 1420 N N . ILE A 1 196 ? 35.420 -0.602 -5.865 1.00 96.12 196 ILE A N 1
ATOM 1421 C CA . ILE A 1 196 ? 34.960 -0.847 -7.237 1.00 96.12 196 ILE A CA 1
ATOM 1422 C C . ILE A 1 196 ? 35.759 0.071 -8.152 1.00 96.12 196 ILE A C 1
ATOM 1424 O O . ILE A 1 196 ? 35.901 1.252 -7.848 1.00 96.12 196 ILE A O 1
ATOM 1428 N N . THR A 1 197 ? 36.293 -0.454 -9.254 1.00 96.00 197 THR A N 1
ATOM 1429 C CA . THR A 1 197 ? 37.104 0.325 -10.202 1.00 96.00 197 THR A CA 1
ATOM 1430 C C . THR A 1 197 ? 36.749 0.028 -11.649 1.00 96.00 197 THR A C 1
ATOM 1432 O O . THR A 1 197 ? 36.446 -1.116 -11.991 1.00 96.00 197 THR A O 1
ATOM 1435 N N . ASN A 1 198 ? 36.864 1.059 -12.492 1.00 94.12 198 ASN A N 1
ATOM 1436 C CA . ASN A 1 198 ? 36.610 1.015 -13.935 1.00 94.12 198 ASN A CA 1
ATOM 1437 C C . ASN A 1 198 ? 35.263 0.357 -14.277 1.00 94.12 198 ASN A C 1
ATOM 1439 O O . ASN A 1 198 ? 35.212 -0.476 -15.181 1.00 94.12 198 ASN A O 1
ATOM 1443 N N . ALA A 1 199 ? 34.212 0.669 -13.514 1.00 94.25 199 ALA A N 1
ATOM 1444 C CA . ALA A 1 199 ? 32.890 0.132 -13.794 1.00 94.25 199 ALA A CA 1
ATOM 1445 C C . ALA A 1 199 ? 32.249 0.940 -14.923 1.00 94.25 199 ALA A C 1
ATOM 1447 O O . ALA A 1 199 ? 32.151 2.164 -14.822 1.00 94.25 199 ALA A O 1
ATOM 1448 N N . VAL A 1 200 ? 31.833 0.256 -15.983 1.00 94.19 200 VAL A N 1
ATOM 1449 C CA . VAL A 1 200 ? 31.022 0.826 -17.061 1.00 94.19 200 VAL A CA 1
ATOM 1450 C C . VAL A 1 200 ? 29.683 0.129 -16.993 1.00 94.19 200 VAL A C 1
ATOM 1452 O O . VAL A 1 200 ? 29.619 -1.093 -17.134 1.00 94.19 200 VAL A O 1
ATOM 1455 N N . MET A 1 201 ? 28.648 0.906 -16.717 1.00 93.44 201 MET A N 1
ATOM 1456 C CA . MET A 1 201 ? 27.292 0.429 -16.522 1.00 93.44 201 MET A CA 1
ATOM 1457 C C . MET A 1 201 ? 26.432 0.854 -17.706 1.00 93.44 201 MET A C 1
ATOM 1459 O O . MET A 1 201 ? 26.613 1.956 -18.233 1.00 93.44 201 MET A O 1
ATOM 1463 N N . VAL A 1 202 ? 25.468 0.018 -18.064 1.00 94.31 202 VAL A N 1
ATOM 1464 C CA . VAL A 1 202 ? 24.440 0.315 -19.065 1.00 94.31 202 VAL A CA 1
ATOM 1465 C C . VAL A 1 202 ? 23.071 0.312 -18.419 1.00 94.31 202 VAL A C 1
ATOM 1467 O O . VAL A 1 202 ? 22.836 -0.432 -17.467 1.00 94.31 202 VAL A O 1
ATOM 1470 N N . GLU A 1 203 ? 22.189 1.169 -18.920 1.00 95.31 203 GLU A N 1
ATOM 1471 C CA . GLU A 1 203 ? 20.783 1.181 -18.537 1.00 95.31 203 GLU A CA 1
ATOM 1472 C C . GLU A 1 203 ? 20.130 -0.148 -18.934 1.00 95.31 203 GLU A C 1
ATOM 1474 O O . GLU A 1 203 ? 20.258 -0.606 -20.074 1.00 95.31 203 GLU A O 1
ATOM 1479 N N . VAL A 1 204 ? 19.456 -0.772 -17.976 1.00 93.62 204 VAL A N 1
ATOM 1480 C CA . VAL A 1 204 ? 18.733 -2.029 -18.151 1.00 93.62 204 VAL A CA 1
ATOM 1481 C C . VAL A 1 204 ? 17.286 -1.867 -17.715 1.00 93.62 204 VAL A C 1
ATOM 1483 O O . VAL A 1 204 ? 16.955 -1.007 -16.897 1.00 93.62 204 VAL A O 1
ATOM 1486 N N . GLU A 1 205 ? 16.443 -2.738 -18.240 1.00 91.56 205 GLU A N 1
ATOM 1487 C CA . GLU A 1 205 ? 15.075 -2.955 -17.789 1.00 91.56 205 GLU A CA 1
ATOM 1488 C C . GLU A 1 205 ? 14.888 -4.436 -17.452 1.00 91.56 205 GLU A C 1
ATOM 1490 O O . GLU A 1 205 ? 15.620 -5.294 -17.964 1.00 91.56 205 GLU A O 1
ATOM 1495 N N . PHE A 1 206 ? 13.942 -4.746 -16.566 1.00 85.25 206 PHE A N 1
ATOM 1496 C CA . PHE A 1 206 ? 13.566 -6.133 -16.324 1.00 85.25 206 PHE A CA 1
ATOM 1497 C C . PHE A 1 206 ? 12.867 -6.667 -17.570 1.00 85.25 206 PHE A C 1
ATOM 1499 O O . PHE A 1 206 ? 11.845 -6.140 -18.000 1.00 85.25 206 PHE A O 1
ATOM 1506 N N . ALA A 1 207 ? 13.447 -7.707 -18.162 1.00 77.50 207 ALA A N 1
ATOM 1507 C CA . ALA A 1 207 ? 12.769 -8.490 -19.183 1.00 77.50 207 ALA A CA 1
ATOM 1508 C C . ALA A 1 207 ? 11.671 -9.360 -18.565 1.00 77.50 207 ALA A C 1
ATOM 1510 O O . ALA A 1 207 ? 10.690 -9.636 -19.244 1.00 77.50 207 ALA A O 1
ATOM 1511 N N . ASN A 1 208 ? 11.867 -9.780 -17.311 1.00 71.19 208 ASN A N 1
ATOM 1512 C CA . ASN A 1 208 ? 10.917 -10.530 -16.503 1.00 71.19 208 ASN A CA 1
ATOM 1513 C C . ASN A 1 208 ? 11.147 -10.158 -15.026 1.00 71.19 208 ASN A C 1
ATOM 1515 O O . ASN A 1 208 ? 12.263 -10.262 -14.513 1.00 71.19 208 ASN A O 1
ATOM 1519 N N . GLU A 1 209 ? 10.108 -9.669 -14.349 1.00 68.69 209 GLU A N 1
ATOM 1520 C CA . GLU A 1 209 ? 10.198 -9.258 -12.941 1.00 68.69 209 GLU A CA 1
ATOM 1521 C C . GLU A 1 209 ? 10.091 -10.441 -11.957 1.00 68.69 209 GLU A C 1
ATOM 1523 O O . GLU A 1 209 ? 10.543 -10.324 -10.817 1.00 68.69 209 GLU A O 1
ATOM 1528 N N . GLU A 1 210 ? 9.538 -11.588 -12.371 1.00 54.00 210 GLU A N 1
ATOM 1529 C CA . GLU A 1 210 ? 9.389 -12.789 -11.536 1.00 54.00 210 GLU A CA 1
ATOM 1530 C C . GLU A 1 210 ? 10.711 -13.518 -11.298 1.00 54.00 210 GLU A C 1
ATOM 1532 O O . GLU A 1 210 ? 10.990 -13.966 -10.180 1.00 54.00 210 GLU A O 1
ATOM 1537 N N . ASP A 1 211 ? 11.519 -13.665 -12.348 1.00 75.69 211 ASP A N 1
ATOM 1538 C CA . ASP A 1 211 ? 12.852 -14.265 -12.266 1.00 75.69 211 ASP A CA 1
ATOM 1539 C C . ASP A 1 211 ? 13.970 -13.216 -12.193 1.00 75.69 211 ASP A C 1
ATOM 1541 O O . ASP A 1 211 ? 15.118 -13.552 -11.905 1.00 75.69 211 ASP A O 1
ATOM 1545 N N . ALA A 1 212 ? 13.610 -11.939 -12.340 1.00 80.12 212 ALA A N 1
ATOM 1546 C CA . ALA A 1 212 ? 14.506 -10.796 -12.292 1.00 80.12 212 ALA A CA 1
ATOM 1547 C C . ALA A 1 212 ? 15.561 -10.794 -13.421 1.00 80.12 212 ALA A C 1
ATOM 1549 O O . ALA A 1 212 ? 16.657 -10.246 -13.258 1.00 80.12 212 ALA A O 1
ATOM 1550 N N . THR A 1 213 ? 15.228 -11.385 -14.574 1.00 86.00 213 THR A N 1
ATOM 1551 C CA . THR A 1 213 ? 16.004 -11.292 -15.819 1.00 86.00 213 THR A CA 1
ATOM 1552 C C . THR A 1 213 ? 16.004 -9.853 -16.325 1.00 86.00 213 THR A C 1
ATOM 1554 O O . THR A 1 213 ? 14.976 -9.180 -16.368 1.00 86.00 213 THR A O 1
ATOM 1557 N N . THR A 1 214 ? 17.157 -9.376 -16.774 1.00 90.00 214 THR A N 1
ATOM 1558 C CA . THR A 1 214 ? 17.395 -8.000 -17.217 1.00 90.00 214 THR A CA 1
ATOM 1559 C C . THR A 1 214 ? 17.955 -7.958 -18.630 1.00 90.00 214 THR A C 1
ATOM 1561 O O . THR A 1 214 ? 18.767 -8.793 -19.038 1.00 90.00 214 THR A O 1
ATOM 1564 N N . VAL A 1 215 ? 17.540 -6.950 -19.394 1.00 91.75 215 VAL A N 1
ATOM 1565 C CA . VAL A 1 215 ? 18.046 -6.687 -20.744 1.00 91.75 215 VAL A CA 1
ATOM 1566 C C . VAL A 1 215 ? 18.506 -5.236 -20.870 1.00 91.75 215 VAL A C 1
ATOM 1568 O O . VAL A 1 215 ? 17.896 -4.346 -20.277 1.00 91.75 215 VAL A O 1
ATOM 1571 N N . PRO A 1 216 ? 19.579 -4.961 -21.633 1.00 92.38 216 PRO A N 1
ATOM 1572 C CA . PRO A 1 216 ? 19.981 -3.591 -21.923 1.00 92.38 216 PRO A CA 1
ATOM 1573 C C . PRO A 1 216 ? 18.889 -2.831 -22.677 1.00 92.38 216 PRO A C 1
ATOM 1575 O O . PRO A 1 216 ? 18.370 -3.322 -23.684 1.00 92.38 216 PRO A O 1
ATOM 1578 N N . VAL A 1 217 ? 18.607 -1.606 -22.238 1.00 91.69 217 VAL A N 1
ATOM 1579 C CA . VAL A 1 217 ? 17.714 -0.688 -22.948 1.00 91.69 217 VAL A CA 1
ATOM 1580 C C . VAL A 1 217 ? 18.400 -0.240 -24.239 1.00 91.69 217 VAL A C 1
ATOM 1582 O O . VAL A 1 217 ? 19.546 0.218 -24.236 1.00 91.69 217 VAL A O 1
ATOM 1585 N N . VAL A 1 218 ? 17.707 -0.365 -25.372 1.00 87.62 218 VAL A N 1
ATOM 1586 C CA . VAL A 1 218 ? 18.230 0.076 -26.675 1.00 87.62 218 VAL A CA 1
ATOM 1587 C C . VAL A 1 218 ? 18.451 1.589 -26.655 1.00 87.62 218 VAL A C 1
ATOM 1589 O O . VAL A 1 218 ? 17.528 2.342 -26.356 1.00 87.62 218 VAL A O 1
ATOM 1592 N N . ASP A 1 219 ? 19.664 2.031 -27.003 1.00 86.31 219 ASP A N 1
ATOM 1593 C CA . ASP A 1 219 ? 20.105 3.432 -26.884 1.00 86.31 219 ASP A CA 1
ATOM 1594 C C . ASP A 1 219 ? 19.995 3.990 -25.442 1.00 86.31 219 ASP A C 1
ATOM 1596 O O . ASP A 1 219 ? 19.859 5.202 -25.242 1.00 86.31 219 ASP A O 1
ATOM 1600 N N . GLY A 1 220 ? 20.036 3.103 -24.441 1.00 86.25 220 GLY A N 1
ATOM 1601 C CA . GLY A 1 220 ? 20.026 3.441 -23.022 1.00 86.25 220 GLY A CA 1
ATOM 1602 C C . GLY A 1 220 ? 21.260 4.235 -22.590 1.00 86.25 220 GLY A C 1
ATOM 1603 O O . GLY A 1 220 ? 22.313 4.202 -23.231 1.00 86.25 220 GLY A O 1
ATOM 1604 N N . ALA A 1 221 ? 21.127 4.968 -21.489 1.00 91.12 221 ALA A N 1
ATOM 1605 C CA . ALA A 1 221 ? 22.200 5.790 -20.952 1.00 91.12 221 ALA A CA 1
ATOM 1606 C C . ALA A 1 221 ? 23.320 4.939 -20.326 1.00 91.12 221 ALA A C 1
ATOM 1608 O O . ALA A 1 221 ? 23.072 3.895 -19.720 1.00 91.12 221 ALA A O 1
ATOM 1609 N N . GLY A 1 222 ? 24.560 5.418 -20.411 1.00 91.56 222 GLY A N 1
ATOM 1610 C CA . GLY A 1 222 ? 25.698 4.827 -19.703 1.00 91.56 222 GLY A CA 1
ATOM 1611 C C . GLY A 1 222 ? 26.023 5.536 -18.385 1.00 91.56 222 GLY A C 1
ATOM 1612 O O . GLY A 1 222 ? 25.949 6.766 -18.286 1.00 91.56 222 GLY A O 1
ATOM 1613 N N . TYR A 1 223 ? 26.464 4.770 -17.384 1.00 94.12 223 TYR A N 1
ATOM 1614 C CA . TYR A 1 223 ? 26.950 5.286 -16.096 1.00 94.12 223 TYR A CA 1
ATOM 1615 C C . TYR A 1 223 ? 28.357 4.758 -15.808 1.00 94.12 223 TYR A C 1
ATOM 1617 O O . TYR A 1 223 ? 28.578 3.550 -15.750 1.00 94.12 223 TYR A O 1
ATOM 1625 N N . CYS A 1 224 ? 29.326 5.645 -15.588 1.00 94.06 224 CYS A N 1
ATOM 1626 C CA . CYS A 1 224 ? 30.728 5.265 -15.428 1.00 94.06 224 CYS A CA 1
ATOM 1627 C C . CYS A 1 224 ? 31.280 5.607 -14.037 1.00 94.06 224 CYS A C 1
ATOM 1629 O O . CYS A 1 224 ? 31.149 6.725 -13.528 1.00 94.06 224 CYS A O 1
ATOM 1631 N N . ILE A 1 225 ? 31.940 4.625 -13.415 1.00 93.44 225 ILE A N 1
ATOM 1632 C CA . ILE A 1 225 ? 32.588 4.736 -12.105 1.00 93.44 225 ILE A CA 1
ATOM 1633 C C . ILE A 1 225 ? 34.084 4.456 -12.260 1.00 93.44 225 ILE A C 1
ATOM 1635 O O . ILE A 1 225 ? 34.516 3.308 -12.384 1.00 93.44 225 ILE A O 1
ATOM 1639 N N . ASP A 1 226 ? 34.898 5.508 -12.165 1.00 91.81 226 ASP A N 1
ATOM 1640 C CA . ASP A 1 226 ? 36.359 5.370 -12.147 1.00 91.81 226 ASP A CA 1
ATOM 1641 C C . ASP A 1 226 ? 36.827 4.543 -10.939 1.00 91.81 226 ASP A C 1
ATOM 1643 O O . ASP A 1 226 ? 37.580 3.574 -11.073 1.00 91.81 226 ASP A O 1
ATOM 1647 N N . SER A 1 227 ? 36.394 4.953 -9.743 1.00 93.12 227 SER A N 1
ATOM 1648 C CA . SER A 1 227 ? 36.723 4.302 -8.479 1.00 93.12 227 SER A CA 1
ATOM 1649 C C . SER A 1 227 ? 35.760 4.734 -7.375 1.00 93.12 227 SER A C 1
ATOM 1651 O O . SER A 1 227 ? 35.515 5.929 -7.210 1.00 93.12 227 SER A O 1
ATOM 1653 N N . ILE A 1 228 ? 35.312 3.788 -6.555 1.00 93.50 228 ILE A N 1
ATOM 1654 C CA . ILE A 1 228 ? 34.657 4.036 -5.263 1.00 93.50 228 ILE A CA 1
ATOM 1655 C C . ILE A 1 228 ? 35.238 3.089 -4.215 1.00 93.50 228 ILE A C 1
ATOM 1657 O O . ILE A 1 228 ? 35.477 1.921 -4.507 1.00 93.50 228 ILE A O 1
ATOM 1661 N N . ASP A 1 229 ? 35.467 3.605 -3.008 1.00 94.25 229 ASP A N 1
ATOM 1662 C CA . ASP A 1 229 ? 35.996 2.854 -1.872 1.00 94.25 229 ASP A CA 1
ATOM 1663 C C . ASP A 1 229 ? 34.951 2.775 -0.754 1.00 94.25 229 ASP A C 1
ATOM 1665 O O . ASP A 1 229 ? 34.332 3.779 -0.392 1.00 94.25 229 ASP A O 1
ATOM 1669 N N . PHE A 1 230 ? 34.821 1.597 -0.156 1.00 92.88 230 PHE A N 1
ATOM 1670 C CA . PHE A 1 230 ? 33.989 1.314 1.005 1.00 92.88 230 PHE A CA 1
ATOM 1671 C C . PHE A 1 230 ? 34.877 0.921 2.186 1.00 92.88 230 PHE A C 1
ATOM 1673 O O . PHE A 1 230 ? 35.774 0.088 2.056 1.00 92.88 230 PHE A O 1
ATOM 1680 N N . ASP A 1 231 ? 34.606 1.505 3.350 1.00 94.00 231 ASP A N 1
ATOM 1681 C CA . ASP A 1 231 ? 35.191 1.117 4.637 1.00 94.00 231 ASP A CA 1
ATOM 1682 C C . ASP A 1 231 ? 34.090 1.214 5.701 1.00 94.00 231 ASP A C 1
ATOM 1684 O O . ASP A 1 231 ? 33.941 2.230 6.383 1.00 94.00 231 ASP A O 1
ATOM 1688 N N . LEU A 1 232 ? 33.256 0.177 5.760 1.00 90.31 232 LEU A N 1
ATOM 1689 C CA . LEU A 1 232 ? 31.995 0.143 6.505 1.00 90.31 232 LEU A CA 1
ATOM 1690 C C . LEU A 1 232 ? 32.048 -0.937 7.586 1.00 90.31 232 LEU A C 1
ATOM 1692 O O . LEU A 1 232 ? 32.769 -1.920 7.447 1.00 90.31 232 LEU A O 1
ATOM 1696 N N . THR A 1 233 ? 31.298 -0.767 8.670 1.00 89.44 233 THR A N 1
ATOM 1697 C CA . THR A 1 233 ? 31.046 -1.860 9.621 1.00 89.44 233 THR A CA 1
ATOM 1698 C C . THR A 1 233 ? 29.844 -2.652 9.114 1.00 89.44 233 THR A C 1
ATOM 1700 O O . THR A 1 233 ? 28.852 -2.033 8.754 1.00 89.44 233 THR A O 1
ATOM 1703 N N . ILE A 1 234 ? 29.931 -3.985 9.070 1.00 85.31 234 ILE A N 1
ATOM 1704 C CA . ILE A 1 234 ? 28.786 -4.834 8.720 1.00 85.31 234 ILE A CA 1
ATOM 1705 C C . ILE A 1 234 ? 27.815 -4.833 9.890 1.00 85.31 234 ILE A C 1
ATOM 1707 O O . ILE A 1 234 ? 28.154 -5.297 10.982 1.00 85.31 234 ILE A O 1
ATOM 1711 N N . GLU A 1 235 ? 26.611 -4.355 9.646 1.00 82.25 235 GLU A N 1
ATOM 1712 C CA . GLU A 1 235 ? 25.469 -4.520 10.531 1.00 82.25 235 GLU A CA 1
ATOM 1713 C C . GLU A 1 235 ? 24.855 -5.897 10.250 1.00 82.25 235 GLU A C 1
ATOM 1715 O O . GLU A 1 235 ? 24.858 -6.375 9.117 1.00 82.25 235 GLU A O 1
ATOM 1720 N N . GLY A 1 236 ? 24.467 -6.623 11.292 1.00 68.12 236 GLY A N 1
ATOM 1721 C CA . GLY A 1 236 ? 23.745 -7.877 11.107 1.00 68.12 236 GLY A CA 1
ATOM 1722 C C . GLY A 1 236 ? 22.266 -7.572 10.992 1.00 68.12 236 GLY A C 1
ATOM 1723 O O . GLY A 1 236 ? 21.807 -6.599 11.562 1.00 68.12 236 GLY A O 1
ATOM 1724 N N . ASP A 1 237 ? 21.513 -8.437 10.332 1.00 61.03 237 ASP A N 1
ATOM 1725 C CA . ASP A 1 237 ? 20.201 -8.781 10.853 1.00 61.03 237 ASP A CA 1
ATOM 1726 C C . ASP A 1 237 ? 20.475 -9.585 12.130 1.00 61.03 237 ASP A C 1
ATOM 1728 O O . ASP A 1 237 ? 20.729 -10.792 12.093 1.00 61.03 237 ASP A O 1
ATOM 1732 N N . ASP A 1 238 ? 20.620 -8.910 13.272 1.00 44.75 238 ASP A N 1
ATOM 1733 C CA . ASP A 1 238 ? 21.023 -9.542 14.528 1.00 44.75 238 ASP A CA 1
ATOM 1734 C C . ASP A 1 238 ? 20.010 -10.607 14.990 1.00 44.75 238 ASP A C 1
ATOM 1736 O O . ASP A 1 238 ? 20.215 -11.233 16.037 1.00 44.75 238 ASP A O 1
ATOM 1740 N N . GLY A 1 239 ? 18.866 -10.758 14.307 1.00 47.16 239 GLY A N 1
ATOM 1741 C CA . GLY A 1 239 ? 17.671 -11.271 14.953 1.00 47.16 239 GLY A CA 1
ATOM 1742 C C . GLY A 1 239 ? 17.377 -10.479 16.229 1.00 47.16 239 GLY A C 1
ATOM 1743 O O . GLY A 1 239 ? 16.788 -11.026 17.167 1.00 47.16 239 GLY A O 1
ATOM 1744 N N . GLU A 1 240 ? 17.808 -9.211 16.303 1.00 45.53 240 GLU A N 1
ATOM 1745 C CA . GLU A 1 240 ? 17.094 -8.240 17.111 1.00 45.53 240 GLU A CA 1
ATOM 1746 C C . GLU A 1 240 ? 15.758 -8.160 16.393 1.00 45.53 240 GLU A C 1
ATOM 1748 O O . GLU A 1 240 ? 15.609 -7.435 15.418 1.00 45.53 240 GLU A O 1
ATOM 1753 N N . GLU A 1 241 ? 14.830 -9.036 16.801 1.00 49.09 241 GLU A N 1
ATOM 1754 C CA . GLU A 1 241 ? 13.416 -8.840 16.554 1.00 49.09 241 GLU A CA 1
ATOM 1755 C C . GLU A 1 241 ? 13.196 -7.356 16.840 1.00 49.09 241 GLU A C 1
ATOM 1757 O O . GLU A 1 241 ? 13.252 -6.943 18.008 1.00 49.09 241 GLU A O 1
ATOM 1762 N N . GLY A 1 242 ? 13.029 -6.553 15.778 1.00 56.16 242 GLY A N 1
ATOM 1763 C CA . GLY A 1 242 ? 12.526 -5.197 15.912 1.00 56.16 242 GLY A CA 1
ATOM 1764 C C . GLY A 1 242 ? 11.354 -5.282 16.883 1.00 56.16 242 GLY A C 1
ATOM 1765 O O . GLY A 1 242 ? 10.647 -6.296 16.856 1.00 56.16 242 GLY A O 1
ATOM 1766 N N . PRO A 1 243 ? 11.244 -4.338 17.831 1.00 63.69 243 PRO A N 1
ATOM 1767 C CA . PRO A 1 243 ? 10.522 -4.537 19.080 1.00 63.69 243 PRO A CA 1
ATOM 1768 C C . PRO A 1 243 ? 9.230 -5.311 18.840 1.00 63.69 243 PRO A C 1
ATOM 1770 O O . PRO A 1 243 ? 8.318 -4.792 18.211 1.00 63.69 243 PRO A O 1
ATOM 1773 N N . VAL A 1 244 ? 9.185 -6.580 19.265 1.00 80.75 244 VAL A N 1
ATOM 1774 C CA . VAL A 1 244 ? 8.015 -7.431 19.020 1.00 80.75 244 VAL A CA 1
ATOM 1775 C C . VAL A 1 244 ? 6.813 -6.747 19.638 1.00 80.75 244 VAL A C 1
ATOM 1777 O O . VAL A 1 244 ? 6.927 -6.165 20.720 1.00 80.75 244 VAL A O 1
ATOM 1780 N N . PHE A 1 245 ? 5.657 -6.851 18.986 1.00 89.44 245 PHE A N 1
ATOM 1781 C CA . PHE A 1 245 ? 4.420 -6.381 19.580 1.00 89.44 245 PHE A CA 1
ATOM 1782 C C . PHE A 1 245 ? 4.248 -6.962 20.995 1.00 89.44 245 PHE A C 1
ATOM 1784 O O . PHE A 1 245 ? 3.953 -8.143 21.198 1.00 89.44 245 PHE A O 1
ATOM 1791 N N . GLU A 1 246 ? 4.428 -6.103 21.995 1.00 91.19 246 GLU A N 1
ATOM 1792 C CA . GLU A 1 246 ? 4.109 -6.377 23.384 1.00 91.19 246 GLU A CA 1
ATOM 1793 C C . GLU A 1 246 ? 2.896 -5.532 23.751 1.00 91.19 246 GLU A C 1
ATOM 1795 O O . GLU A 1 246 ? 2.982 -4.308 23.865 1.00 91.19 246 GLU A O 1
ATOM 1800 N N . ALA A 1 247 ? 1.757 -6.194 23.960 1.00 94.00 247 ALA A N 1
ATOM 1801 C CA . ALA A 1 247 ? 0.519 -5.527 24.331 1.00 94.00 247 ALA A CA 1
ATOM 1802 C C . ALA A 1 247 ? 0.740 -4.579 25.531 1.00 94.00 247 ALA A C 1
ATOM 1804 O O . ALA A 1 247 ? 1.054 -5.052 26.636 1.00 94.00 247 ALA A O 1
ATOM 1805 N N . PRO A 1 248 ? 0.559 -3.252 25.371 1.00 95.19 248 PRO A N 1
ATOM 1806 C CA . PRO A 1 248 ? 0.790 -2.304 26.451 1.00 95.19 248 PRO A CA 1
ATOM 1807 C C . PRO A 1 248 ? -0.102 -2.579 27.660 1.00 95.19 248 PRO A C 1
ATOM 1809 O O . PRO A 1 248 ? -1.304 -2.848 27.561 1.00 95.19 248 PRO A O 1
ATOM 1812 N N . VAL A 1 249 ? 0.474 -2.427 28.851 1.00 94.88 249 VAL A N 1
ATOM 1813 C CA . VAL A 1 249 ? -0.293 -2.460 30.094 1.00 94.88 249 VAL A CA 1
ATOM 1814 C C . VAL A 1 249 ? -0.929 -1.089 30.304 1.00 94.88 249 VAL A C 1
ATOM 1816 O O . VAL A 1 249 ? -0.250 -0.101 30.557 1.00 94.88 249 VAL A O 1
ATOM 1819 N N . CYS A 1 250 ? -2.258 -1.031 30.303 1.00 94.12 250 CYS A N 1
ATOM 1820 C CA . CYS A 1 250 ? -3.050 0.211 30.326 1.00 94.12 250 CYS A CA 1
ATOM 1821 C C . CYS A 1 250 ? -2.874 1.118 31.560 1.00 94.12 250 CYS A C 1
ATOM 1823 O O . CYS A 1 250 ? -3.550 2.141 31.690 1.00 94.12 250 CYS A O 1
ATOM 1825 N N . THR A 1 251 ? -2.042 0.714 32.522 1.00 94.75 251 THR A N 1
ATOM 1826 C CA . THR A 1 251 ? -1.690 1.492 33.717 1.00 94.75 251 THR A CA 1
ATOM 1827 C C . THR A 1 251 ? -0.263 2.032 33.693 1.00 94.75 251 THR A C 1
ATOM 1829 O O . THR A 1 251 ? 0.124 2.731 34.634 1.00 94.75 251 THR A O 1
ATOM 1832 N N . ASP A 1 252 ? 0.519 1.679 32.677 1.00 93.88 252 ASP A N 1
ATOM 1833 C CA . ASP A 1 252 ? 1.912 2.081 32.558 1.00 93.88 252 ASP A CA 1
ATOM 1834 C C . ASP A 1 252 ? 2.030 3.550 32.145 1.00 93.88 252 ASP A C 1
ATOM 1836 O O . ASP A 1 252 ? 1.125 4.159 31.572 1.00 93.88 252 ASP A O 1
ATOM 1840 N N . ALA A 1 253 ? 3.147 4.170 32.523 1.00 91.81 253 ALA A N 1
ATOM 1841 C CA . ALA A 1 253 ? 3.399 5.561 32.176 1.00 91.81 253 ALA A CA 1
ATOM 1842 C C . ALA A 1 253 ? 3.701 5.666 30.677 1.00 91.81 253 ALA A C 1
ATOM 1844 O O . ALA A 1 253 ? 4.546 4.929 30.187 1.00 91.81 253 ALA A O 1
ATOM 1845 N N . GLY A 1 254 ? 3.048 6.602 29.986 1.00 90.88 254 GLY A N 1
ATOM 1846 C CA . GLY A 1 254 ? 3.156 6.726 28.529 1.00 90.88 254 GLY A CA 1
ATOM 1847 C C . GLY A 1 254 ? 2.116 5.908 27.762 1.00 90.88 254 GLY A C 1
ATOM 1848 O O . GLY A 1 254 ? 2.076 6.006 26.546 1.00 90.88 254 GLY A O 1
ATOM 1849 N N . VAL A 1 255 ? 1.244 5.160 28.452 1.00 95.81 255 VAL A N 1
ATOM 1850 C CA . VAL A 1 255 ? 0.117 4.464 27.820 1.00 95.81 255 VAL A CA 1
ATOM 1851 C C . VAL A 1 255 ? -1.173 5.261 28.018 1.00 95.81 255 VAL A C 1
ATOM 1853 O O . VAL A 1 255 ? -1.616 5.486 29.150 1.00 95.81 255 VAL A O 1
ATOM 1856 N N . SER A 1 256 ? -1.785 5.686 26.917 1.00 96.75 256 SER A N 1
ATOM 1857 C CA . SER A 1 256 ? -3.117 6.297 26.901 1.00 96.75 256 SER A CA 1
ATOM 1858 C C . SER A 1 256 ? -4.201 5.237 27.115 1.00 96.75 256 SER A C 1
ATOM 1860 O O . SER A 1 256 ? -4.044 4.080 26.731 1.00 96.75 256 SER A O 1
ATOM 1862 N N . ASN A 1 257 ? -5.312 5.602 27.763 1.00 95.31 257 ASN A N 1
ATOM 1863 C CA . ASN A 1 257 ? -6.387 4.657 28.079 1.00 95.31 257 ASN A CA 1
ATOM 1864 C C . ASN A 1 257 ? -7.770 5.235 27.753 1.00 95.31 257 ASN A C 1
ATOM 1866 O O . ASN A 1 257 ? -8.202 6.228 28.348 1.00 95.31 257 ASN A O 1
ATOM 1870 N N . GLY A 1 258 ? -8.463 4.555 26.842 1.00 94.75 258 GLY A N 1
ATOM 1871 C CA . GLY A 1 258 ? -9.740 4.935 26.261 1.00 94.75 258 GLY A CA 1
ATOM 1872 C C . GLY A 1 258 ? -9.582 5.851 25.050 1.00 94.75 258 GLY A C 1
ATOM 1873 O O . GLY A 1 258 ? -8.525 6.423 24.814 1.00 94.75 258 GLY A O 1
ATOM 1874 N N . PHE A 1 259 ? -10.662 6.012 24.293 1.00 96.44 259 PHE A N 1
ATOM 1875 C CA . PHE A 1 259 ? -10.763 6.989 23.214 1.00 96.44 259 PHE A CA 1
ATOM 1876 C C . PHE A 1 259 ? -12.121 7.685 23.333 1.00 96.44 259 PHE A C 1
ATOM 1878 O O . PHE A 1 259 ? -13.163 7.031 23.404 1.00 96.44 259 PHE A O 1
ATOM 1885 N N . ALA A 1 260 ? -12.115 9.012 23.453 1.00 94.19 260 ALA A N 1
ATOM 1886 C CA . ALA A 1 260 ? -13.317 9.804 23.698 1.00 94.19 260 ALA A CA 1
ATOM 1887 C C . ALA A 1 260 ? -13.757 10.501 22.408 1.00 94.19 260 ALA A C 1
ATOM 1889 O O . ALA A 1 260 ? -13.508 11.692 22.228 1.00 94.19 260 ALA A O 1
ATOM 1890 N N . ALA A 1 261 ? -14.400 9.744 21.517 1.00 93.06 261 ALA A N 1
ATOM 1891 C CA . ALA A 1 261 ? -14.935 10.289 20.275 1.00 93.06 261 ALA A CA 1
ATOM 1892 C C . ALA A 1 261 ? -15.933 11.431 20.553 1.00 93.06 261 ALA A C 1
ATOM 1894 O O . ALA A 1 261 ? -16.816 11.315 21.412 1.00 93.06 261 ALA A O 1
ATOM 1895 N N . GLU A 1 262 ? -15.796 12.533 19.817 1.00 92.75 262 GLU A N 1
ATOM 1896 C CA . GLU A 1 262 ? -16.780 13.609 19.783 1.00 92.75 262 GLU A CA 1
ATOM 1897 C C . GLU A 1 262 ? -18.126 13.055 19.291 1.00 92.75 262 GLU A C 1
ATOM 1899 O O . GLU A 1 262 ? -18.217 12.246 18.367 1.00 92.75 262 GLU A O 1
ATOM 1904 N N . ALA A 1 263 ? -19.215 13.478 19.932 1.00 88.44 263 ALA A N 1
ATOM 1905 C CA . ALA A 1 263 ? -20.53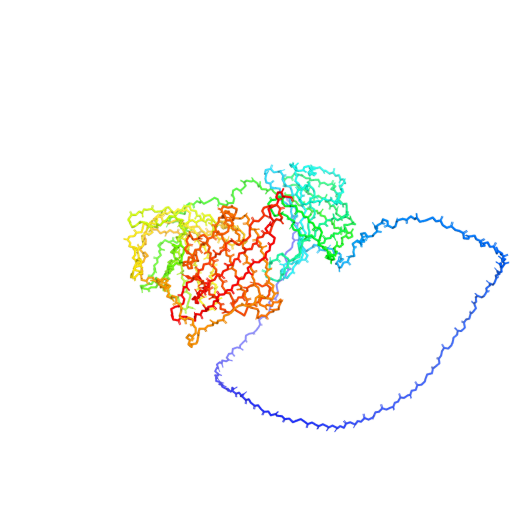6 12.955 19.616 1.00 88.44 263 ALA A CA 1
ATOM 1906 C C . ALA A 1 263 ? -20.933 13.270 18.162 1.00 88.44 263 ALA A C 1
ATOM 1908 O O . ALA A 1 263 ? -21.177 14.425 17.814 1.00 88.44 263 ALA A O 1
ATOM 1909 N N . GLY A 1 264 ? -21.081 12.224 17.345 1.00 86.56 264 GLY A N 1
ATOM 1910 C CA . GLY A 1 264 ? -21.441 12.347 15.932 1.00 86.56 264 GLY A CA 1
ATOM 1911 C C . GLY A 1 264 ? -20.276 12.724 15.013 1.00 86.56 264 GLY A C 1
ATOM 1912 O O . GLY A 1 264 ? -20.539 13.106 13.877 1.00 86.56 264 GLY A O 1
ATOM 1913 N N . SER A 1 265 ? -19.026 12.628 15.482 1.00 89.38 265 SER A N 1
ATOM 1914 C CA . SER A 1 265 ? -17.840 12.816 14.636 1.00 89.38 265 SER A CA 1
ATOM 1915 C C . SER A 1 265 ? -17.520 11.604 13.765 1.00 89.38 265 SER A C 1
ATOM 1917 O O . SER A 1 265 ? -16.739 11.735 12.828 1.00 89.38 265 SER A O 1
ATOM 1919 N N . THR A 1 266 ? -18.111 10.441 14.061 1.00 91.69 266 THR A N 1
ATOM 1920 C CA . THR A 1 266 ? -17.886 9.220 13.292 1.00 91.69 266 THR A CA 1
ATOM 1921 C C . THR A 1 266 ? -18.431 9.371 11.876 1.00 91.69 266 THR A C 1
ATOM 1923 O O . THR A 1 266 ? -19.643 9.433 11.651 1.00 91.69 266 THR A O 1
ATOM 1926 N N . THR A 1 267 ? -17.517 9.398 10.920 1.00 90.00 267 THR A N 1
ATOM 1927 C CA . THR A 1 267 ? -17.786 9.287 9.491 1.00 90.00 267 THR A CA 1
ATOM 1928 C C . THR A 1 267 ? -17.338 7.918 9.018 1.00 90.00 267 THR A C 1
ATOM 1930 O O . THR A 1 267 ? -16.443 7.319 9.602 1.00 90.00 267 THR A O 1
ATOM 1933 N N . GLY A 1 268 ? -17.923 7.424 7.943 1.00 86.19 268 GLY A N 1
ATOM 1934 C CA . GLY A 1 268 ? -17.416 6.221 7.313 1.00 86.19 268 GLY A CA 1
ATOM 1935 C C . GLY A 1 268 ? -17.928 6.096 5.899 1.00 86.19 268 GLY A C 1
ATOM 1936 O O . GLY A 1 268 ? -18.887 6.773 5.505 1.00 86.19 268 GLY A O 1
ATOM 1937 N N . THR A 1 269 ? -17.262 5.237 5.151 1.00 82.69 269 THR A N 1
ATOM 1938 C CA . THR A 1 269 ? -17.612 4.915 3.779 1.00 82.69 269 THR A CA 1
ATOM 1939 C C . THR A 1 269 ? -17.629 3.408 3.615 1.00 82.69 269 THR A C 1
ATOM 1941 O O . THR A 1 269 ? -16.848 2.693 4.246 1.00 82.69 269 THR A O 1
ATOM 1944 N N . PHE A 1 270 ? -18.548 2.941 2.781 1.00 78.75 270 PHE A N 1
ATOM 1945 C CA . PHE A 1 270 ? -18.423 1.636 2.158 1.00 78.75 270 PHE A CA 1
ATOM 1946 C C . PHE A 1 270 ? -17.665 1.846 0.856 1.00 78.75 270 PHE A C 1
ATOM 1948 O O . PHE A 1 270 ? -18.048 2.711 0.069 1.00 78.75 270 PHE A O 1
ATOM 1955 N N . VAL A 1 271 ? -16.577 1.114 0.662 1.00 68.38 271 VAL A N 1
ATOM 1956 C CA . VAL A 1 271 ? -15.840 1.110 -0.603 1.00 68.38 271 VAL A CA 1
ATOM 1957 C C . VAL A 1 271 ? -16.335 -0.073 -1.433 1.00 68.38 271 VAL A C 1
ATOM 1959 O O . VAL A 1 271 ? -16.838 -1.065 -0.896 1.00 68.38 271 VAL A O 1
ATOM 1962 N N . TYR A 1 272 ? -16.237 0.039 -2.756 1.00 53.62 272 TYR A N 1
ATOM 1963 C CA . TYR A 1 272 ? -16.874 -0.872 -3.711 1.00 53.62 272 TYR A CA 1
ATOM 1964 C C . TYR A 1 272 ? -16.379 -2.344 -3.665 1.00 53.62 272 TYR A C 1
ATOM 1966 O O . TYR A 1 272 ? -17.001 -3.195 -4.285 1.00 53.62 272 TYR A O 1
ATOM 1974 N N . ASN A 1 273 ? -15.385 -2.687 -2.831 1.00 57.97 273 ASN A N 1
ATOM 1975 C CA . ASN A 1 273 ? -14.877 -4.057 -2.606 1.00 57.97 273 ASN A CA 1
ATOM 1976 C C . ASN A 1 273 ? -15.329 -4.691 -1.273 1.00 57.97 273 ASN A C 1
ATOM 1978 O O . ASN A 1 273 ? -14.716 -5.632 -0.778 1.00 57.97 273 ASN A O 1
ATOM 1982 N N . GLY A 1 274 ? -16.372 -4.150 -0.637 1.00 70.44 274 GLY A N 1
ATOM 1983 C CA . GLY A 1 274 ? -16.820 -4.615 0.683 1.00 70.44 274 GLY A CA 1
ATOM 1984 C C . GLY A 1 274 ? -15.953 -4.120 1.844 1.00 70.44 274 GLY A C 1
ATOM 1985 O O . GLY A 1 274 ? -16.248 -4.441 2.998 1.00 70.44 274 GLY A O 1
ATOM 1986 N N . GLU A 1 275 ? -14.944 -3.298 1.545 1.00 83.25 275 GLU A N 1
ATOM 1987 C CA . GLU A 1 275 ? -14.139 -2.612 2.540 1.00 83.25 275 GLU A CA 1
ATOM 1988 C C . GLU A 1 275 ? -14.973 -1.565 3.289 1.00 83.25 275 GLU A C 1
ATOM 1990 O O . GLU A 1 275 ? -15.791 -0.830 2.717 1.00 83.25 275 GLU A O 1
ATOM 1995 N N . ILE A 1 276 ? -14.758 -1.499 4.601 1.00 89.62 276 ILE A N 1
ATOM 1996 C CA . ILE A 1 276 ? -15.409 -0.531 5.477 1.00 89.62 276 ILE A CA 1
ATOM 1997 C C . ILE A 1 276 ? -14.329 0.287 6.169 1.00 89.62 276 ILE A C 1
ATOM 1999 O O . ILE A 1 276 ? -13.575 -0.245 6.981 1.00 89.62 276 ILE A O 1
ATOM 2003 N N . VAL A 1 277 ? -14.328 1.595 5.915 1.00 91.19 277 VAL A N 1
ATOM 2004 C CA . VAL A 1 277 ? -13.463 2.545 6.618 1.00 91.19 277 VAL A CA 1
ATOM 2005 C C . VAL A 1 277 ? -14.329 3.431 7.500 1.00 91.19 277 VAL A C 1
ATOM 2007 O O . VAL A 1 277 ? -15.206 4.156 7.021 1.00 91.19 277 VAL A O 1
ATOM 2010 N N . ALA A 1 278 ? -14.098 3.371 8.809 1.00 94.06 278 ALA A N 1
ATOM 2011 C CA . ALA A 1 278 ? -14.793 4.169 9.808 1.00 94.06 278 ALA A CA 1
ATOM 2012 C C . ALA A 1 278 ? -13.803 5.039 10.582 1.00 94.06 278 ALA A C 1
ATOM 2014 O O . ALA A 1 278 ? -12.912 4.540 11.259 1.00 94.06 278 ALA A O 1
ATOM 2015 N N . VAL A 1 279 ? -14.011 6.351 10.547 1.00 94.25 279 VAL A N 1
ATOM 2016 C CA . VAL A 1 279 ? -13.142 7.351 11.169 1.00 94.25 279 VAL A CA 1
ATOM 2017 C C . VAL A 1 279 ? -13.913 8.079 12.258 1.00 94.25 279 VAL A C 1
ATOM 2019 O O . VAL A 1 279 ? -14.960 8.663 11.995 1.00 94.25 279 VAL A O 1
ATOM 2022 N N . SER A 1 280 ? -13.396 8.085 13.483 1.00 95.44 280 SER A N 1
ATOM 2023 C CA . SER A 1 280 ? -13.928 8.855 14.613 1.00 95.44 280 SER A CA 1
ATOM 2024 C C . SER A 1 280 ? -12.896 9.867 15.098 1.00 95.44 280 SER A C 1
ATOM 2026 O O . SER A 1 280 ? -11.717 9.550 15.199 1.00 95.44 280 SER A O 1
ATOM 2028 N N . LYS A 1 281 ? -13.334 11.081 15.436 1.00 95.81 281 LYS A N 1
ATOM 2029 C CA . LYS A 1 281 ? -12.451 12.166 15.902 1.00 95.81 281 LYS A CA 1
ATOM 2030 C C . LYS A 1 281 ? -12.749 12.530 17.353 1.00 95.81 281 LYS A C 1
ATOM 2032 O O . LYS A 1 281 ? -13.916 12.486 17.753 1.00 95.81 281 LYS A O 1
ATOM 2037 N N . THR A 1 282 ? -11.739 12.895 18.138 1.00 96.31 282 THR A N 1
ATOM 2038 C CA . THR A 1 282 ? -11.934 13.550 19.445 1.00 96.31 282 THR A CA 1
ATOM 2039 C C . THR A 1 282 ? -12.339 15.021 19.271 1.00 96.31 282 THR A C 1
ATOM 2041 O O . THR A 1 282 ? -12.281 15.563 18.169 1.00 96.31 282 THR A O 1
ATOM 2044 N N . GLU A 1 283 ? -12.789 15.676 20.350 1.00 94.19 283 GLU A N 1
ATOM 2045 C CA . GLU A 1 283 ? -13.022 17.128 20.313 1.00 94.19 283 GLU A CA 1
ATOM 2046 C C . GLU A 1 283 ? -11.704 17.860 20.026 1.00 94.19 283 GLU A C 1
ATOM 2048 O O . GLU A 1 283 ? -10.705 17.624 20.709 1.00 94.19 283 GLU A O 1
ATOM 2053 N N . ALA A 1 284 ? -11.724 18.783 19.061 1.00 92.44 284 ALA A N 1
ATOM 2054 C CA . ALA A 1 284 ? -10.547 19.574 18.730 1.00 92.44 284 ALA A CA 1
ATOM 2055 C C . ALA A 1 284 ? -10.081 20.447 19.910 1.00 92.44 284 ALA A C 1
ATOM 2057 O O . ALA A 1 284 ? -10.884 21.029 20.653 1.00 92.44 284 ALA A O 1
ATOM 2058 N N . ASP A 1 285 ? -8.768 20.568 20.062 1.00 90.75 285 ASP A N 1
ATOM 2059 C CA . ASP A 1 285 ? -8.129 21.394 21.071 1.00 90.75 285 ASP A CA 1
ATOM 2060 C C . ASP A 1 285 ? -8.181 22.899 20.724 1.00 90.75 285 ASP A C 1
ATOM 2062 O O . ASP A 1 285 ? -8.875 23.355 19.812 1.00 90.75 285 ASP A O 1
ATOM 2066 N N . VAL A 1 286 ? -7.469 23.722 21.502 1.00 89.69 286 VAL A N 1
ATOM 2067 C CA . VAL A 1 286 ? -7.462 25.186 21.314 1.00 89.69 286 VAL A CA 1
ATOM 2068 C C . VAL A 1 286 ? -6.780 25.643 20.025 1.00 89.69 286 VAL A C 1
ATOM 2070 O O . VAL A 1 286 ? -7.051 26.763 19.582 1.00 89.69 286 VAL A O 1
ATOM 2073 N N . ASP A 1 287 ? -5.916 24.805 19.462 1.00 89.50 287 ASP A N 1
ATOM 2074 C CA . ASP A 1 287 ? -5.190 25.045 18.222 1.00 89.50 287 ASP A CA 1
ATOM 2075 C C . ASP A 1 287 ? -5.894 24.374 17.025 1.00 89.50 287 ASP A C 1
ATOM 2077 O O . ASP A 1 287 ? -5.476 24.562 15.886 1.00 89.50 287 ASP A O 1
ATOM 2081 N N . GLY A 1 288 ? -7.021 23.689 17.263 1.00 91.56 288 GLY A N 1
ATOM 2082 C CA . GLY A 1 288 ? -7.836 23.033 16.241 1.00 91.56 288 GLY A CA 1
ATOM 2083 C C . GLY A 1 288 ? -7.384 21.612 15.904 1.00 91.56 288 GLY A C 1
ATOM 2084 O O . GLY A 1 288 ? -7.916 21.035 14.958 1.00 91.56 288 GLY A O 1
ATOM 2085 N N . LYS A 1 289 ? -6.440 21.054 16.667 1.00 95.12 289 LYS A N 1
ATOM 2086 C CA . LYS A 1 289 ? -5.936 19.691 16.487 1.00 95.12 289 LYS A CA 1
ATOM 2087 C C . LYS A 1 289 ? -6.823 18.679 17.196 1.00 95.12 289 LYS A C 1
ATOM 2089 O O . LYS A 1 289 ? -7.414 18.997 18.225 1.00 95.12 289 LYS A O 1
ATOM 2094 N N . TYR A 1 290 ? -6.897 17.460 16.686 1.00 95.75 290 TYR A N 1
ATOM 2095 C CA . TYR A 1 290 ? -7.692 16.382 17.276 1.00 95.75 290 TYR A CA 1
ATOM 2096 C C . TYR A 1 290 ? -6.973 15.035 17.129 1.00 95.75 290 TYR A C 1
ATOM 2098 O O . TYR A 1 290 ? -6.027 14.919 16.358 1.00 95.75 290 TYR A O 1
ATOM 2106 N N . ASP A 1 291 ? -7.440 14.014 17.841 1.00 97.25 291 ASP A N 1
ATOM 2107 C CA . ASP A 1 291 ? -6.973 12.637 17.658 1.00 97.25 291 ASP A CA 1
ATOM 2108 C C . ASP A 1 291 ? -7.990 11.871 16.806 1.00 97.25 291 ASP A C 1
ATOM 2110 O O . ASP A 1 291 ? -9.210 12.031 16.970 1.00 97.25 291 ASP A O 1
ATOM 2114 N N . ARG A 1 292 ? -7.497 11.045 15.889 1.00 96.69 292 ARG A N 1
ATOM 2115 C CA . ARG A 1 292 ? -8.269 10.275 14.913 1.00 96.69 292 ARG A CA 1
ATOM 2116 C C . ARG A 1 292 ? -8.169 8.794 15.251 1.00 96.69 292 ARG A C 1
ATOM 2118 O O . ARG A 1 292 ? -7.074 8.293 15.444 1.00 96.69 292 ARG A O 1
ATOM 2125 N N . LEU A 1 293 ? -9.302 8.103 15.327 1.00 97.69 293 LEU A N 1
ATOM 2126 C CA . LEU A 1 293 ? -9.367 6.644 15.369 1.00 97.69 293 LEU A CA 1
ATOM 2127 C C . LEU A 1 293 ? -9.944 6.161 14.047 1.00 97.69 293 LEU A C 1
ATOM 2129 O O . LEU A 1 293 ? -11.071 6.536 13.709 1.00 97.69 293 LEU A O 1
ATOM 2133 N N . THR A 1 294 ? -9.206 5.307 13.357 1.00 96.44 294 THR A N 1
ATOM 2134 C CA . THR A 1 294 ? -9.611 4.684 12.099 1.00 96.44 294 THR A CA 1
ATOM 2135 C C . THR A 1 294 ? -9.782 3.185 12.323 1.00 96.44 294 THR A C 1
ATOM 2137 O O . THR A 1 294 ? -8.939 2.536 12.939 1.00 96.44 294 THR A O 1
ATOM 2140 N N . LEU A 1 295 ? -10.914 2.652 11.873 1.00 96.50 295 LEU A N 1
ATOM 2141 C CA . LEU A 1 295 ? -11.183 1.225 11.756 1.00 96.50 295 LEU A CA 1
ATOM 2142 C C . LEU A 1 295 ? -11.289 0.899 10.265 1.00 96.50 295 LEU A C 1
ATOM 2144 O O . LEU A 1 295 ? -12.209 1.398 9.614 1.00 96.50 295 LEU A O 1
ATOM 2148 N N . GLU A 1 296 ? -10.388 0.061 9.770 1.00 93.69 296 GLU A N 1
ATOM 2149 C CA . GLU A 1 296 ? -10.347 -0.411 8.382 1.00 93.69 296 GLU A CA 1
ATOM 2150 C C . GLU A 1 296 ? -10.624 -1.910 8.372 1.00 93.69 296 GLU A C 1
ATOM 2152 O O . GLU A 1 296 ? -10.076 -2.668 9.172 1.00 93.69 296 GLU A O 1
ATOM 2157 N N . LEU A 1 297 ? -11.544 -2.332 7.517 1.00 92.88 297 LEU A N 1
ATOM 2158 C CA . LEU A 1 297 ? -12.050 -3.695 7.462 1.00 92.88 297 LEU A CA 1
ATOM 2159 C C . LEU A 1 297 ? -11.988 -4.166 6.011 1.00 92.88 297 LEU A C 1
ATOM 2161 O O . LEU A 1 297 ? -12.862 -3.793 5.234 1.00 92.88 297 LEU A O 1
ATOM 2165 N N . THR A 1 298 ? -10.983 -4.965 5.656 1.00 86.06 298 THR A N 1
ATOM 2166 C CA . THR A 1 298 ? -10.612 -5.306 4.265 1.00 86.06 298 THR A CA 1
ATOM 2167 C C . THR A 1 298 ? -10.751 -6.802 3.943 1.00 86.06 298 THR A C 1
ATOM 2169 O O . THR A 1 298 ? -10.153 -7.312 3.000 1.00 86.06 298 THR A O 1
ATOM 2172 N N . SER A 1 299 ? -11.543 -7.547 4.722 1.00 77.94 299 SER A N 1
ATOM 2173 C CA . SER A 1 299 ? -11.732 -8.993 4.523 1.00 77.94 299 SER A CA 1
ATOM 2174 C C . SER A 1 299 ? -12.284 -9.348 3.128 1.00 77.94 299 SER A C 1
ATOM 2176 O O . SER A 1 299 ? -13.281 -8.753 2.719 1.00 77.94 299 SER A O 1
ATOM 2178 N N . PRO A 1 300 ? -11.749 -10.397 2.460 1.00 64.88 300 PRO A N 1
ATOM 2179 C CA . PRO A 1 300 ? -12.294 -10.897 1.192 1.00 64.88 300 PRO A CA 1
ATOM 2180 C C . PRO A 1 300 ? -13.682 -11.533 1.367 1.00 64.88 300 PRO A C 1
ATOM 2182 O O . PRO A 1 300 ? -14.509 -11.527 0.463 1.00 64.88 300 PRO A O 1
ATOM 2185 N N . ASP A 1 301 ? -13.970 -12.080 2.553 1.00 76.31 301 ASP A N 1
ATOM 2186 C CA . ASP A 1 301 ? -15.304 -12.578 2.881 1.00 76.31 301 ASP A CA 1
ATOM 2187 C C . ASP A 1 301 ? -16.178 -11.452 3.471 1.00 76.31 301 ASP A C 1
ATOM 2189 O O . ASP A 1 301 ? -15.707 -10.719 4.350 1.00 76.31 301 ASP A O 1
ATOM 2193 N N . PRO A 1 302 ? -17.479 -11.366 3.116 1.00 81.81 302 PRO A N 1
ATOM 2194 C CA . PRO A 1 302 ? -18.382 -10.366 3.673 1.00 81.81 302 PRO A CA 1
ATOM 2195 C C . PRO A 1 302 ? -18.494 -10.429 5.200 1.00 81.81 302 PRO A C 1
ATOM 2197 O O . PRO A 1 302 ? -18.732 -11.490 5.791 1.00 81.81 302 PRO A O 1
ATOM 2200 N N . TYR A 1 303 ? -18.437 -9.264 5.846 1.00 89.00 303 TYR A N 1
ATOM 2201 C CA . TYR A 1 303 ? -18.652 -9.148 7.284 1.00 89.00 303 TYR A CA 1
ATOM 2202 C C . TYR A 1 303 ? -20.080 -9.547 7.688 1.00 89.00 303 TYR A C 1
ATOM 2204 O O . TYR A 1 303 ? -21.081 -9.132 7.103 1.00 89.00 303 TYR A O 1
ATOM 2212 N N . VAL A 1 304 ? -20.194 -10.347 8.747 1.00 90.50 304 VAL A N 1
ATOM 2213 C CA . VAL A 1 304 ? -21.453 -10.911 9.231 1.00 90.50 304 VAL A CA 1
ATOM 2214 C C . VAL A 1 304 ? -21.804 -10.294 10.575 1.00 90.50 304 VAL A C 1
ATOM 2216 O O . VAL A 1 304 ? -21.052 -10.372 11.546 1.00 90.50 304 VAL A O 1
ATOM 2219 N N . VAL A 1 305 ? -23.013 -9.743 10.658 1.00 95.31 305 VAL A N 1
ATOM 2220 C CA . VAL A 1 305 ? -23.534 -9.159 11.896 1.00 95.31 305 VAL A CA 1
ATOM 2221 C C . VAL A 1 305 ? -23.542 -10.185 13.038 1.00 95.31 305 VAL A C 1
ATOM 2223 O O . VAL A 1 305 ? -24.137 -11.262 12.940 1.00 95.31 305 VAL A O 1
ATOM 2226 N N . GLY A 1 306 ? -22.925 -9.807 14.153 1.00 93.75 306 GLY A N 1
ATOM 2227 C CA . GLY A 1 306 ? -22.780 -10.580 15.379 1.00 93.75 306 GLY A CA 1
ATOM 2228 C C . GLY A 1 306 ? -21.574 -11.518 15.402 1.00 93.75 306 GLY A C 1
ATOM 2229 O O . GLY A 1 306 ? -21.460 -12.272 16.367 1.00 93.75 306 GLY A O 1
ATOM 2230 N N . GLN A 1 307 ? -20.727 -11.513 14.367 1.00 94.75 307 GLN A N 1
ATOM 2231 C CA . GLN A 1 307 ? -19.434 -12.201 14.385 1.00 94.75 307 GLN A CA 1
ATOM 2232 C C . GLN A 1 307 ? -18.340 -11.304 14.961 1.00 94.75 307 GLN A C 1
ATOM 2234 O O . GLN A 1 307 ? -18.400 -10.077 14.842 1.00 94.75 307 GLN A O 1
ATOM 2239 N N . ASP A 1 308 ? -17.352 -11.968 15.553 1.00 96.12 308 ASP A N 1
ATOM 2240 C CA . ASP A 1 308 ? -16.141 -11.368 16.094 1.00 96.12 308 ASP A CA 1
ATOM 2241 C C . ASP A 1 308 ? -14.998 -11.571 15.095 1.00 96.12 308 ASP A C 1
ATOM 2243 O O . ASP A 1 308 ? -14.797 -12.683 14.598 1.00 96.12 308 ASP A O 1
ATOM 2247 N N . TYR A 1 309 ? -14.248 -10.506 14.839 1.00 95.19 309 TYR A N 1
ATOM 2248 C CA . TYR A 1 309 ? -13.091 -10.480 13.954 1.00 95.19 309 TYR A CA 1
ATOM 2249 C C . TYR A 1 309 ? -11.868 -10.045 14.757 1.00 95.19 309 TYR A C 1
ATOM 2251 O O . TYR A 1 309 ? -11.949 -9.117 15.568 1.00 95.19 309 TYR A O 1
ATOM 2259 N N . ALA A 1 310 ? -10.757 -10.757 14.586 1.00 94.00 310 ALA A N 1
ATOM 2260 C CA . ALA A 1 310 ? -9.523 -10.458 15.299 1.00 94.00 310 ALA A CA 1
ATOM 2261 C C . ALA A 1 310 ? -8.878 -9.183 14.743 1.00 94.00 310 ALA A C 1
ATOM 2263 O O . ALA A 1 310 ? -8.899 -8.957 13.535 1.00 94.00 310 ALA A O 1
ATOM 2264 N N . VAL A 1 311 ? -8.337 -8.372 15.650 1.00 95.56 311 VAL A N 1
ATOM 2265 C CA . VAL A 1 311 ? -7.421 -7.267 15.354 1.00 95.56 311 VAL A CA 1
ATOM 2266 C C . VAL A 1 311 ? -6.085 -7.704 15.941 1.00 95.56 311 VAL A C 1
ATOM 2268 O O . VAL A 1 311 ? -5.861 -7.541 17.136 1.00 95.56 311 VAL A O 1
ATOM 2271 N N . ASP A 1 312 ? -5.278 -8.407 15.161 1.00 89.94 312 ASP A N 1
ATOM 2272 C CA . ASP A 1 312 ? -4.087 -9.121 15.637 1.00 89.94 312 ASP A CA 1
ATOM 2273 C C . ASP A 1 312 ? -2.849 -8.907 14.761 1.00 89.94 312 ASP A C 1
ATOM 2275 O O . ASP A 1 312 ? -1.839 -9.576 14.962 1.00 89.94 312 ASP A O 1
ATOM 2279 N N . GLU A 1 313 ? -2.920 -7.948 13.840 1.00 90.19 313 GLU A N 1
ATOM 2280 C CA . GLU A 1 313 ? -1.824 -7.560 12.963 1.00 90.19 313 GLU A CA 1
ATOM 2281 C C . GLU A 1 313 ? -1.691 -6.037 12.975 1.00 90.19 313 GLU A C 1
ATOM 2283 O O . GLU A 1 313 ? -2.662 -5.326 12.708 1.00 90.19 313 GLU A O 1
ATOM 2288 N N . PHE A 1 314 ? -0.506 -5.549 13.339 1.00 89.31 314 PHE A N 1
ATOM 2289 C CA . PHE A 1 314 ? -0.222 -4.114 13.401 1.00 89.31 314 PHE A CA 1
ATOM 2290 C C . PHE A 1 314 ? 0.447 -3.615 12.120 1.00 89.31 314 PHE A C 1
ATOM 2292 O O . PHE A 1 314 ? 0.435 -2.409 11.882 1.00 89.31 314 PHE A O 1
ATOM 2299 N N . ASP A 1 315 ? 1.023 -4.514 11.323 1.00 85.31 315 ASP A N 1
ATOM 2300 C CA . ASP A 1 315 ? 1.691 -4.175 10.075 1.00 85.31 315 ASP A CA 1
ATOM 2301 C C . ASP A 1 315 ? 0.687 -3.733 9.002 1.00 85.31 315 ASP A C 1
ATOM 2303 O O . ASP A 1 315 ? -0.330 -4.394 8.766 1.00 85.31 315 ASP A O 1
ATOM 2307 N N . SER A 1 316 ? 0.959 -2.595 8.361 1.00 82.94 316 SER A N 1
ATOM 2308 C CA . SER A 1 316 ? 0.052 -1.964 7.399 1.00 82.94 316 SER A CA 1
ATOM 2309 C C . SER A 1 316 ? -0.244 -2.827 6.169 1.00 82.94 316 SER A C 1
ATOM 2311 O O . SER A 1 316 ? -1.340 -2.723 5.623 1.00 82.94 316 SER A O 1
ATOM 2313 N N . PHE A 1 317 ? 0.663 -3.724 5.772 1.00 76.50 317 PHE A N 1
ATOM 2314 C CA . PHE A 1 317 ? 0.501 -4.567 4.584 1.00 76.50 317 PHE A CA 1
ATOM 2315 C C . PHE A 1 317 ? -0.280 -5.849 4.860 1.00 76.50 317 PHE A C 1
ATOM 2317 O O . PHE A 1 317 ? -0.972 -6.363 3.982 1.00 76.50 317 PHE A O 1
ATOM 2324 N N . ASN A 1 318 ? -0.166 -6.388 6.073 1.00 78.62 318 ASN A N 1
ATOM 2325 C CA . ASN A 1 318 ? -0.741 -7.689 6.421 1.00 78.62 318 ASN A CA 1
ATOM 2326 C C . ASN A 1 318 ? -2.065 -7.585 7.186 1.00 78.62 318 ASN A C 1
ATOM 2328 O O . ASN A 1 318 ? -2.741 -8.588 7.437 1.00 78.62 318 ASN A O 1
ATOM 2332 N N . CYS A 1 319 ? -2.442 -6.375 7.575 1.00 85.56 319 CYS A N 1
ATOM 2333 C CA . CYS A 1 319 ? -3.582 -6.157 8.431 1.00 85.56 319 CYS A CA 1
ATOM 2334 C C . CYS A 1 319 ? -4.923 -6.196 7.667 1.00 85.56 319 CYS A C 1
ATOM 2336 O O . CYS A 1 319 ? -5.192 -5.410 6.764 1.00 85.56 319 CYS A O 1
ATOM 2338 N N . VAL A 1 320 ? -5.803 -7.121 8.075 1.00 88.69 320 VAL A N 1
ATOM 2339 C CA . VAL A 1 320 ? -7.158 -7.289 7.499 1.00 88.69 320 VAL A CA 1
ATOM 2340 C C . VAL A 1 320 ? -8.228 -6.511 8.275 1.00 88.69 320 VAL A C 1
ATOM 2342 O O . VAL A 1 320 ? -9.237 -6.076 7.721 1.00 88.69 320 VAL A O 1
ATOM 2345 N N . ASN A 1 321 ? -8.057 -6.378 9.593 1.00 94.12 321 ASN A N 1
ATOM 2346 C CA . ASN A 1 321 ? -8.949 -5.597 10.450 1.00 94.12 321 ASN A CA 1
ATOM 2347 C C . ASN A 1 321 ? -8.093 -4.626 11.258 1.00 94.12 321 ASN A C 1
ATOM 2349 O O . ASN A 1 321 ? -7.625 -4.964 12.346 1.00 94.12 321 ASN A O 1
ATOM 2353 N N . CYS A 1 322 ? -7.879 -3.435 10.718 1.00 95.00 322 CYS A N 1
ATOM 2354 C CA . CYS A 1 322 ? -6.912 -2.489 11.249 1.00 95.00 322 CYS A CA 1
ATOM 2355 C C . CYS A 1 322 ? -7.576 -1.494 12.169 1.00 95.00 322 CYS A C 1
ATOM 2357 O O . CYS A 1 322 ? -8.653 -0.966 11.891 1.00 95.00 322 CYS A O 1
ATOM 2359 N N . VAL A 1 323 ? -6.912 -1.237 13.290 1.00 97.75 323 VAL A N 1
ATOM 2360 C CA . VAL A 1 323 ? -7.283 -0.160 14.195 1.00 97.75 323 VAL A CA 1
ATOM 2361 C C . VAL A 1 323 ? -6.076 0.733 14.365 1.00 97.75 323 VAL A C 1
ATOM 2363 O O . VAL A 1 323 ? -5.055 0.318 14.916 1.00 97.75 323 VAL A O 1
ATOM 2366 N N . ILE A 1 324 ? -6.242 1.968 13.916 1.00 97.38 324 ILE A N 1
ATOM 2367 C CA . ILE A 1 324 ? -5.204 2.984 13.887 1.00 97.38 324 ILE A CA 1
ATOM 2368 C C . ILE A 1 324 ? -5.669 4.140 14.768 1.00 97.38 324 ILE A C 1
ATOM 2370 O O . ILE A 1 324 ? -6.839 4.536 14.730 1.00 97.38 324 ILE A O 1
ATOM 2374 N N . ILE A 1 325 ? -4.772 4.673 15.591 1.00 98.00 325 ILE A N 1
ATOM 2375 C CA . ILE A 1 325 ? -4.971 5.947 16.275 1.00 98.00 325 ILE A CA 1
ATOM 2376 C C . ILE A 1 325 ? -3.862 6.888 15.851 1.00 98.00 325 ILE A C 1
ATOM 2378 O O . ILE A 1 325 ? -2.692 6.607 16.066 1.00 98.00 325 ILE A O 1
ATOM 2382 N N . GLU A 1 326 ? -4.239 8.044 15.338 1.00 97.25 326 GLU A N 1
ATOM 2383 C CA . GLU A 1 326 ? -3.313 9.124 15.043 1.00 97.25 326 GLU A CA 1
ATOM 2384 C C . GLU A 1 326 ? -3.606 10.305 15.957 1.00 97.25 326 GLU A C 1
ATOM 2386 O O . GLU A 1 326 ? -4.762 10.610 16.269 1.00 97.25 326 GLU A O 1
ATOM 2391 N N . THR A 1 327 ? -2.557 10.980 16.406 1.00 96.88 327 THR A N 1
ATOM 2392 C CA . THR A 1 327 ? -2.676 12.072 17.376 1.00 96.88 327 THR A CA 1
ATOM 2393 C C . THR A 1 327 ? -2.318 13.418 16.782 1.00 96.88 327 THR A C 1
ATOM 2395 O O . THR A 1 327 ? -1.551 13.517 15.822 1.00 96.88 327 THR A O 1
ATOM 2398 N N . GLU A 1 328 ? -2.862 14.474 17.389 1.00 95.69 328 GLU A N 1
ATOM 2399 C CA . GLU A 1 328 ? -2.581 15.866 17.020 1.00 95.69 328 GLU A CA 1
ATOM 2400 C C . GLU A 1 328 ? -2.777 16.185 15.520 1.00 95.69 328 GLU A C 1
ATOM 2402 O O . GLU A 1 328 ? -2.070 17.030 14.957 1.00 95.69 328 GLU A O 1
ATOM 2407 N N . CYS A 1 329 ? -3.746 15.530 14.882 1.00 95.94 329 CYS A N 1
ATOM 2408 C CA . CYS A 1 329 ? -4.086 15.705 13.478 1.00 95.94 329 CYS A CA 1
ATOM 2409 C C . CYS A 1 329 ? -4.575 17.127 13.181 1.00 95.94 329 CYS A C 1
ATOM 2411 O O . CYS A 1 329 ? -5.404 17.684 13.909 1.00 95.94 329 CYS A O 1
ATOM 2413 N N . ASP A 1 330 ? -4.090 17.694 12.076 1.00 93.38 330 ASP A N 1
ATOM 2414 C CA . ASP A 1 330 ? -4.489 18.998 11.543 1.00 93.38 330 ASP A CA 1
ATOM 2415 C C . ASP A 1 330 ? -4.979 18.844 10.097 1.00 93.38 330 ASP A C 1
ATOM 2417 O O . ASP A 1 330 ? -4.187 18.659 9.172 1.00 93.38 330 ASP A O 1
ATOM 2421 N N . ASP A 1 331 ? -6.295 18.974 9.897 1.00 85.50 331 ASP A N 1
ATOM 2422 C CA . ASP A 1 331 ? -6.937 18.883 8.576 1.00 85.50 331 ASP A CA 1
ATOM 2423 C C . ASP A 1 331 ? -6.429 19.950 7.587 1.00 85.50 331 ASP A C 1
ATOM 2425 O O . ASP A 1 331 ? -6.507 19.761 6.376 1.00 85.50 331 ASP A O 1
ATOM 2429 N N . THR A 1 332 ? -5.917 21.087 8.073 1.00 86.75 332 THR A N 1
ATOM 2430 C CA . THR A 1 332 ? -5.381 22.157 7.215 1.00 86.75 332 THR A CA 1
ATOM 2431 C C . THR A 1 332 ? -3.988 21.813 6.702 1.00 86.75 332 THR A C 1
ATOM 2433 O O . THR A 1 332 ? -3.642 22.180 5.580 1.00 86.75 332 THR A O 1
ATOM 2436 N N . ALA A 1 333 ? -3.182 21.152 7.534 1.00 84.88 333 ALA A N 1
ATOM 2437 C CA . ALA A 1 333 ? -1.834 20.724 7.180 1.00 84.88 333 ALA A CA 1
ATOM 2438 C C . ALA A 1 333 ? -1.815 19.356 6.483 1.00 84.88 333 ALA A C 1
ATOM 2440 O O . ALA A 1 333 ? -0.858 19.067 5.772 1.00 84.88 333 ALA A O 1
ATOM 2441 N N . GLY A 1 334 ? -2.858 18.540 6.669 1.00 84.50 334 GLY A N 1
ATOM 2442 C CA . GLY A 1 334 ? -2.912 17.170 6.163 1.00 84.50 334 GLY A CA 1
ATOM 2443 C C . GLY A 1 334 ? -1.943 16.235 6.888 1.00 84.50 334 GLY A C 1
ATOM 2444 O O . GLY A 1 334 ? -1.451 15.291 6.286 1.00 84.50 334 GLY A O 1
ATOM 2445 N N . THR A 1 335 ? -1.627 16.517 8.154 1.00 89.25 335 THR A N 1
ATOM 2446 C CA . THR A 1 335 ? -0.604 15.788 8.921 1.00 89.25 335 THR A CA 1
ATOM 2447 C C . THR A 1 335 ? -1.102 15.432 10.315 1.00 89.25 335 THR A C 1
ATOM 2449 O O . THR A 1 335 ? -1.764 16.256 10.955 1.00 89.25 335 THR A O 1
ATOM 2452 N N . CYS A 1 336 ? -0.693 14.270 10.817 1.00 94.31 336 CYS A N 1
ATOM 2453 C CA . CYS A 1 336 ? -0.791 13.876 12.222 1.00 94.31 336 CYS A CA 1
ATOM 2454 C C . CYS A 1 336 ? 0.622 13.742 12.821 1.00 94.31 336 CYS A C 1
ATOM 2456 O O . CYS A 1 336 ? 1.605 13.689 12.085 1.00 94.31 336 CYS A O 1
ATOM 2458 N N . ALA A 1 337 ? 0.749 13.787 14.150 1.00 93.94 337 ALA A N 1
ATOM 2459 C CA . ALA A 1 337 ? 2.056 13.840 14.814 1.00 93.94 337 ALA A CA 1
ATOM 2460 C C . ALA A 1 337 ? 2.626 12.466 15.181 1.00 93.94 337 ALA A C 1
ATOM 2462 O O . ALA A 1 337 ? 3.842 12.295 15.193 1.00 93.94 337 ALA A O 1
ATOM 2463 N N . THR A 1 338 ? 1.762 11.523 15.549 1.00 95.44 338 THR A N 1
ATOM 2464 C CA . THR A 1 338 ? 2.159 10.187 16.006 1.00 95.44 338 THR A CA 1
ATOM 2465 C C . THR A 1 338 ? 1.061 9.204 15.662 1.00 95.44 338 THR A C 1
ATOM 2467 O O . THR A 1 338 ? -0.117 9.538 15.831 1.00 95.44 338 THR A O 1
ATOM 2470 N N . GLU A 1 339 ? 1.457 8.012 15.234 1.00 96.00 339 GLU A N 1
ATOM 2471 C CA . GLU A 1 339 ? 0.575 6.922 14.851 1.00 96.00 339 GLU A CA 1
ATOM 2472 C C . GLU A 1 339 ? 0.724 5.739 15.812 1.00 96.00 339 GLU A C 1
ATOM 2474 O O . GLU A 1 339 ? 1.809 5.432 16.305 1.00 96.00 339 GLU A O 1
ATOM 2479 N N . TYR A 1 340 ? -0.396 5.086 16.097 1.00 97.75 340 TYR A N 1
ATOM 2480 C CA . TYR A 1 340 ? -0.477 3.885 16.906 1.00 97.75 340 TYR A CA 1
ATOM 2481 C C . TYR A 1 340 ? -1.290 2.837 16.163 1.00 97.75 340 TYR A C 1
ATOM 2483 O O . TYR A 1 340 ? -2.407 3.126 15.732 1.00 97.75 340 TYR A O 1
ATOM 2491 N N . ARG A 1 341 ? -0.795 1.602 16.103 1.00 97.19 341 ARG A N 1
ATOM 2492 C CA . ARG A 1 341 ? -1.503 0.483 15.466 1.00 97.19 341 ARG A CA 1
ATOM 2493 C C . ARG A 1 341 ? -1.760 -0.650 16.435 1.00 97.19 341 ARG A C 1
ATOM 2495 O O . ARG A 1 341 ? -0.949 -0.930 17.320 1.00 97.19 341 ARG A O 1
ATOM 2502 N N . ALA A 1 342 ? -2.934 -1.260 16.309 1.00 97.50 342 ALA A N 1
ATOM 2503 C CA . ALA A 1 342 ? -3.352 -2.363 17.157 1.00 97.50 342 ALA A CA 1
ATOM 2504 C C . ALA A 1 342 ? -2.732 -3.688 16.710 1.00 97.50 342 ALA A C 1
ATOM 2506 O O . ALA A 1 342 ? -2.950 -4.104 15.585 1.00 97.50 342 ALA A O 1
ATOM 2507 N N . GLY A 1 343 ? -2.050 -4.383 17.620 1.00 94.56 343 GLY A N 1
ATOM 2508 C CA . GLY A 1 343 ? -1.621 -5.778 17.424 1.00 94.56 343 GLY A CA 1
ATOM 2509 C C . GLY A 1 343 ? -2.401 -6.779 18.286 1.00 94.56 343 GLY A C 1
ATOM 2510 O O . GLY A 1 343 ? -2.116 -7.972 18.289 1.00 94.56 343 GLY A O 1
ATOM 2511 N N . GLU A 1 344 ? -3.377 -6.307 19.064 1.00 97.00 344 GLU A N 1
ATOM 2512 C CA . GLU A 1 344 ? -4.335 -7.152 19.780 1.00 97.00 344 GLU A CA 1
ATOM 2513 C C . GLU A 1 344 ? -5.672 -6.415 19.887 1.00 97.00 344 GLU A C 1
ATOM 2515 O O . GLU A 1 344 ? -5.707 -5.195 20.069 1.00 97.00 344 GLU A O 1
ATOM 2520 N N . GLY A 1 345 ? -6.775 -7.160 19.808 1.00 97.50 345 GLY A N 1
ATOM 2521 C CA . GLY A 1 345 ? -8.130 -6.652 19.939 1.00 97.50 345 GLY A CA 1
ATOM 2522 C C . GLY A 1 345 ? -9.157 -7.548 19.258 1.00 97.50 345 GLY A C 1
ATOM 2523 O O . GLY A 1 345 ? -8.862 -8.591 18.671 1.00 97.50 345 GLY A O 1
ATOM 2524 N N . THR A 1 346 ? -10.420 -7.155 19.358 1.00 97.88 346 THR A N 1
ATOM 2525 C CA . THR A 1 346 ? -11.519 -7.815 18.649 1.00 97.88 346 THR A CA 1
ATOM 2526 C C . THR A 1 346 ? -12.541 -6.778 18.227 1.00 97.88 346 THR A C 1
ATOM 2528 O O . THR A 1 346 ? -12.943 -5.942 19.038 1.00 97.88 346 THR A O 1
ATOM 2531 N N . VAL A 1 347 ? -12.988 -6.854 16.978 1.00 98.00 347 VAL A N 1
ATOM 2532 C CA . VAL A 1 347 ? -14.091 -6.049 16.460 1.00 98.00 347 VAL A CA 1
ATOM 2533 C C . VAL A 1 347 ? -15.314 -6.932 16.215 1.00 98.00 347 VAL A C 1
ATOM 2535 O O . VAL A 1 347 ? -15.255 -7.938 15.513 1.00 98.00 347 VAL A O 1
ATOM 2538 N N . THR A 1 348 ? -16.446 -6.557 16.804 1.00 97.81 348 THR A N 1
ATOM 2539 C CA . THR A 1 348 ? -17.742 -7.211 16.587 1.00 97.81 348 THR A CA 1
ATOM 2540 C C . THR A 1 348 ? -18.628 -6.306 15.745 1.00 97.81 348 THR A C 1
ATOM 2542 O O . THR A 1 348 ? -18.941 -5.184 16.152 1.00 97.81 348 THR A O 1
ATOM 2545 N N . ILE A 1 349 ? -19.106 -6.794 14.602 1.00 96.50 349 ILE A N 1
ATOM 2546 C CA . ILE A 1 349 ? -20.028 -6.033 13.746 1.00 96.50 349 ILE A CA 1
ATOM 2547 C C . ILE A 1 349 ? -21.450 -6.172 14.295 1.00 96.50 349 ILE A C 1
ATOM 2549 O O . ILE A 1 349 ? -22.055 -7.233 14.217 1.00 96.50 349 ILE A O 1
ATOM 2553 N N . ASN A 1 350 ? -22.020 -5.115 14.869 1.00 96.50 350 ASN A N 1
ATOM 2554 C CA . ASN A 1 350 ? -23.351 -5.155 15.494 1.00 96.50 350 ASN A CA 1
ATOM 2555 C C . ASN A 1 350 ? -24.483 -4.791 14.532 1.00 96.50 350 ASN A C 1
ATOM 2557 O O . ASN A 1 350 ? -25.596 -5.302 14.666 1.00 96.50 350 ASN A O 1
ATOM 2561 N N . THR A 1 351 ? -24.205 -3.882 13.601 1.00 95.62 351 THR A N 1
ATOM 2562 C CA . THR A 1 351 ? -25.133 -3.433 12.564 1.00 95.62 351 THR A CA 1
ATOM 2563 C C . THR A 1 351 ? -24.339 -3.194 11.292 1.00 95.62 351 THR A C 1
ATOM 2565 O O . THR A 1 351 ? -23.340 -2.481 11.319 1.00 95.62 351 THR A O 1
ATOM 2568 N N . LEU A 1 352 ? -24.820 -3.766 10.196 1.00 91.94 352 LEU A N 1
ATOM 2569 C CA . LEU A 1 352 ? -24.330 -3.538 8.847 1.00 91.94 352 LEU A CA 1
ATOM 2570 C C . LEU A 1 352 ? -25.565 -3.518 7.941 1.00 91.94 352 LEU A C 1
ATOM 2572 O O . LEU A 1 352 ? -26.211 -4.551 7.764 1.00 91.94 352 LEU A O 1
ATOM 2576 N N . ASP A 1 353 ? -25.964 -2.329 7.496 1.00 89.06 353 ASP A N 1
ATOM 2577 C CA . ASP A 1 353 ? -27.136 -2.104 6.645 1.00 89.06 353 ASP A CA 1
ATOM 2578 C C . ASP A 1 353 ? -26.699 -1.400 5.356 1.00 89.06 353 ASP A C 1
ATOM 2580 O O . ASP A 1 353 ? -26.514 -0.184 5.322 1.00 89.06 353 ASP A O 1
ATOM 2584 N N . ASP A 1 354 ? -26.565 -2.198 4.302 1.00 79.06 354 ASP A N 1
ATOM 2585 C CA . ASP A 1 354 ? -26.201 -1.808 2.935 1.00 79.06 354 ASP A CA 1
ATOM 2586 C C . ASP A 1 354 ? -27.273 -0.975 2.211 1.00 79.06 354 ASP A C 1
ATOM 2588 O O . ASP A 1 354 ? -27.049 -0.487 1.111 1.00 79.06 354 ASP A O 1
ATOM 2592 N N . THR A 1 355 ? -28.453 -0.797 2.810 1.00 82.19 355 THR A N 1
ATOM 2593 C CA . THR A 1 355 ? -29.560 -0.035 2.224 1.00 82.19 355 THR A CA 1
ATOM 2594 C C . THR A 1 355 ? -29.664 1.356 2.838 1.00 82.19 355 THR A C 1
ATOM 2596 O O . THR A 1 355 ? -30.047 2.318 2.172 1.00 82.19 355 THR A O 1
ATOM 2599 N N . THR A 1 356 ? -29.390 1.474 4.138 1.00 87.56 356 THR A N 1
ATOM 2600 C CA . THR A 1 356 ? -29.464 2.752 4.860 1.00 87.56 356 THR A CA 1
ATOM 2601 C C . THR A 1 356 ? -28.103 3.354 5.180 1.00 87.56 356 THR A C 1
ATOM 2603 O O . THR A 1 356 ? -28.059 4.508 5.602 1.00 87.56 356 THR A O 1
ATOM 2606 N N . GLY A 1 357 ? -27.021 2.591 5.016 1.00 87.06 357 GLY A N 1
ATOM 2607 C CA . GLY A 1 357 ? -25.672 2.959 5.430 1.00 87.06 357 GLY A CA 1
ATOM 2608 C C . GLY A 1 357 ? -25.460 2.842 6.939 1.00 87.06 357 GLY A C 1
ATOM 2609 O O . GLY A 1 357 ? -24.427 3.260 7.454 1.00 87.06 357 GLY A O 1
ATOM 2610 N N . ALA A 1 358 ? -26.438 2.331 7.695 1.00 91.88 358 ALA A N 1
ATOM 2611 C CA . ALA A 1 358 ? -26.303 2.221 9.140 1.00 91.88 358 ALA A CA 1
ATOM 2612 C C . ALA A 1 358 ? -25.216 1.198 9.494 1.00 91.88 358 ALA A C 1
ATOM 2614 O O . ALA A 1 358 ? -25.346 0.004 9.219 1.00 91.88 358 ALA A O 1
ATOM 2615 N N . PHE A 1 359 ? -24.175 1.674 10.170 1.00 94.44 359 PHE A N 1
ATOM 2616 C CA . PHE A 1 359 ? -23.061 0.861 10.627 1.00 94.44 359 PHE A CA 1
ATOM 2617 C C . PHE A 1 359 ? -22.882 1.008 12.134 1.00 94.44 359 PHE A C 1
ATOM 2619 O O . PHE A 1 359 ? -22.992 2.104 12.693 1.00 94.44 359 PHE A O 1
ATOM 2626 N N . LYS A 1 360 ? -22.609 -0.112 12.802 1.00 95.56 360 LYS A N 1
ATOM 2627 C CA . LYS A 1 360 ? -22.195 -0.135 14.202 1.00 95.56 360 LYS A CA 1
ATOM 2628 C C . LYS A 1 360 ? -21.253 -1.301 14.451 1.00 95.56 360 LYS A C 1
ATOM 2630 O O . LYS A 1 360 ? -21.665 -2.448 14.295 1.00 95.56 360 LYS A O 1
ATOM 2635 N N . ALA A 1 361 ? -20.068 -1.019 14.968 1.00 96.94 361 ALA A N 1
ATOM 2636 C CA . ALA A 1 361 ? -19.112 -2.008 15.445 1.00 96.94 361 ALA A CA 1
ATOM 2637 C C . ALA A 1 361 ? -18.733 -1.739 16.907 1.00 96.94 361 ALA A C 1
ATOM 2639 O O . ALA A 1 361 ? -18.774 -0.601 17.376 1.00 96.94 361 ALA A O 1
ATOM 2640 N N . THR A 1 362 ? -18.399 -2.795 17.641 1.00 98.06 362 THR A N 1
ATOM 2641 C CA . THR A 1 362 ? -17.807 -2.685 18.976 1.00 98.06 362 THR A CA 1
ATOM 2642 C C . THR A 1 362 ? -16.380 -3.175 18.883 1.00 98.06 362 THR A C 1
ATOM 2644 O O . THR A 1 362 ? -16.163 -4.342 18.578 1.00 98.06 362 THR A O 1
ATOM 2647 N N . LEU A 1 363 ? -15.428 -2.300 19.177 1.00 98.25 363 LEU A N 1
ATOM 2648 C CA . LEU A 1 363 ? -14.038 -2.678 19.375 1.00 98.25 363 LEU A CA 1
ATOM 2649 C C . LEU A 1 363 ? -13.830 -2.968 20.864 1.00 98.25 363 LEU A C 1
ATOM 2651 O O . LEU A 1 363 ? -14.215 -2.156 21.710 1.00 98.25 363 LEU A O 1
ATOM 2655 N N . THR A 1 364 ? -13.250 -4.117 21.192 1.00 98.19 364 THR A N 1
ATOM 2656 C CA . THR A 1 364 ? -12.962 -4.549 22.566 1.00 98.19 364 THR A CA 1
ATOM 2657 C C . THR A 1 364 ? -11.521 -4.990 22.723 1.00 98.19 364 THR A C 1
ATOM 2659 O O . THR A 1 364 ? -10.955 -5.585 21.810 1.00 98.19 364 THR A O 1
ATOM 2662 N N . ASP A 1 365 ? -10.970 -4.735 23.910 1.00 97.25 365 ASP A N 1
ATOM 2663 C CA . ASP A 1 365 ? -9.636 -5.170 24.330 1.00 97.25 365 ASP A CA 1
ATOM 2664 C C . ASP A 1 365 ? -8.507 -4.787 23.355 1.00 97.25 365 ASP A C 1
ATOM 2666 O O . ASP A 1 365 ? -7.495 -5.474 23.281 1.00 97.25 365 ASP A O 1
ATOM 2670 N N . ALA A 1 366 ? -8.640 -3.658 22.650 1.00 97.94 366 ALA A N 1
ATOM 2671 C CA . ALA A 1 366 ? -7.630 -3.221 21.695 1.00 97.94 366 ALA A CA 1
ATOM 2672 C C . ALA A 1 366 ? -6.372 -2.689 22.397 1.00 97.94 366 ALA A C 1
ATOM 2674 O O . ALA A 1 366 ? -6.458 -1.949 23.393 1.00 97.94 366 ALA A O 1
ATOM 2675 N N . ARG A 1 367 ? -5.203 -3.071 21.887 1.00 97.94 367 ARG A N 1
ATOM 2676 C CA . ARG A 1 367 ? -3.881 -2.716 22.412 1.00 97.94 367 ARG A CA 1
ATOM 2677 C C . ARG A 1 367 ? -3.013 -2.247 21.260 1.00 97.94 367 ARG A C 1
ATOM 2679 O O . ARG A 1 367 ? -2.772 -3.009 20.331 1.00 97.94 367 ARG A O 1
ATOM 2686 N N . LEU A 1 368 ? -2.575 -0.997 21.336 1.00 98.12 368 LEU A N 1
ATOM 2687 C CA . LEU A 1 368 ? -1.870 -0.323 20.259 1.00 98.12 368 LEU A CA 1
ATOM 2688 C C . LEU A 1 368 ? -0.490 0.133 20.710 1.00 98.12 368 LEU A C 1
ATOM 2690 O O . LEU A 1 368 ? -0.342 0.634 21.826 1.00 98.12 368 LEU A O 1
ATOM 2694 N N . VAL A 1 369 ? 0.493 0.001 19.835 1.00 97.12 369 VAL A N 1
ATOM 2695 C CA . VAL A 1 369 ? 1.867 0.476 20.041 1.00 97.12 369 VAL A CA 1
ATOM 2696 C C . VAL A 1 369 ? 2.157 1.616 19.078 1.00 97.12 369 VAL A C 1
ATOM 2698 O O . VAL A 1 369 ? 1.538 1.688 18.021 1.00 97.12 369 VAL A O 1
ATOM 2701 N N . GLU A 1 370 ? 3.037 2.532 19.476 1.00 97.06 370 GLU A N 1
ATOM 2702 C CA . GLU A 1 370 ? 3.535 3.587 18.591 1.00 97.06 370 GLU A CA 1
ATOM 2703 C C . GLU A 1 370 ? 4.349 2.969 17.453 1.00 97.06 370 GLU A C 1
ATOM 2705 O O . GLU A 1 370 ? 5.210 2.120 17.703 1.00 97.06 370 GLU A O 1
ATOM 2710 N N . VAL A 1 371 ? 4.069 3.397 16.227 1.00 95.12 371 VAL A N 1
ATOM 2711 C CA . VAL A 1 371 ? 4.731 2.896 15.021 1.00 95.12 371 VAL A CA 1
ATOM 2712 C C . VAL A 1 371 ? 5.256 4.043 14.161 1.00 95.12 371 VAL A C 1
ATOM 2714 O O . VAL A 1 371 ? 4.748 5.164 14.239 1.00 95.12 371 VAL A O 1
ATOM 2717 N N . ASP A 1 372 ? 6.272 3.747 13.357 1.00 89.81 372 ASP A N 1
ATOM 2718 C CA . ASP A 1 372 ? 6.734 4.574 12.246 1.00 89.81 372 ASP A CA 1
ATOM 2719 C C . ASP A 1 372 ? 6.427 3.828 10.942 1.00 89.81 372 ASP A C 1
ATOM 2721 O O . ASP A 1 372 ? 6.895 2.708 10.728 1.00 89.81 372 ASP A O 1
ATOM 2725 N N . ASP A 1 373 ? 5.587 4.426 10.102 1.00 78.25 373 ASP A N 1
ATOM 2726 C CA . ASP A 1 373 ? 5.193 3.873 8.804 1.00 78.25 373 ASP A CA 1
ATOM 2727 C C . ASP A 1 373 ? 6.064 4.553 7.738 1.00 78.25 373 ASP A C 1
ATOM 2729 O O . ASP A 1 373 ? 5.643 5.465 7.023 1.00 78.25 373 ASP A O 1
ATOM 2733 N N . SER A 1 374 ? 7.349 4.186 7.724 1.00 63.97 374 SER A N 1
ATOM 2734 C CA . SER A 1 374 ? 8.326 4.705 6.768 1.00 63.97 374 SER A CA 1
ATOM 2735 C C . SER A 1 374 ? 8.787 3.587 5.832 1.00 63.97 374 SER A C 1
ATOM 2737 O O . SER A 1 374 ? 9.273 2.549 6.271 1.00 63.97 374 SER A O 1
ATOM 2739 N N . GLY A 1 375 ? 8.622 3.787 4.521 1.00 62.00 375 GLY A N 1
ATOM 2740 C CA . GLY A 1 375 ? 8.955 2.774 3.515 1.00 62.00 375 GLY A CA 1
ATOM 2741 C C . GLY A 1 375 ? 7.846 1.735 3.298 1.00 62.00 375 GLY A C 1
ATOM 2742 O O . GLY A 1 375 ? 6.680 2.097 3.181 1.00 62.00 375 GLY A O 1
ATOM 2743 N N . PHE A 1 376 ? 8.227 0.456 3.184 1.00 50.81 376 PHE A N 1
ATOM 2744 C CA . PHE A 1 376 ? 7.342 -0.678 2.850 1.00 50.81 376 PHE A CA 1
ATOM 2745 C C . PHE A 1 376 ? 7.035 -1.594 4.048 1.00 50.81 376 PHE A C 1
ATOM 2747 O O . PHE A 1 376 ? 6.687 -2.759 3.867 1.00 50.81 376 PHE A O 1
ATOM 2754 N N . SER A 1 377 ? 7.205 -1.106 5.274 1.00 65.69 377 SER A N 1
ATOM 2755 C CA . SER A 1 377 ? 6.907 -1.869 6.486 1.00 65.69 377 SER A CA 1
ATOM 2756 C C . SER A 1 377 ? 6.553 -0.940 7.633 1.00 65.69 377 SER A C 1
ATOM 2758 O O . SER A 1 377 ? 7.084 0.167 7.725 1.00 65.69 377 SER A O 1
ATOM 2760 N N . THR A 1 378 ? 5.714 -1.420 8.545 1.00 82.06 378 THR A N 1
ATOM 2761 C CA . THR A 1 378 ? 5.426 -0.707 9.787 1.00 82.06 378 THR A CA 1
ATOM 2762 C C . THR A 1 378 ? 6.424 -1.130 10.866 1.00 82.06 378 THR A C 1
ATOM 2764 O O . THR A 1 378 ? 6.442 -2.287 11.290 1.00 82.06 378 THR A O 1
ATOM 2767 N N . GLU A 1 379 ? 7.226 -0.194 11.371 1.00 88.06 379 GLU A N 1
ATOM 2768 C CA . GLU A 1 379 ? 8.189 -0.464 12.444 1.00 88.06 379 GLU A CA 1
ATOM 2769 C C . GLU A 1 379 ? 7.668 0.014 13.803 1.00 88.06 379 GLU A C 1
ATOM 2771 O O . GLU A 1 379 ? 7.130 1.111 13.937 1.00 88.06 379 GLU A O 1
ATOM 2776 N N . ILE A 1 380 ? 7.843 -0.792 14.854 1.00 91.31 380 ILE A N 1
ATOM 2777 C CA . ILE A 1 380 ? 7.492 -0.377 16.218 1.00 91.31 380 ILE A CA 1
ATOM 2778 C C . ILE A 1 380 ? 8.556 0.595 16.743 1.00 91.31 380 ILE A C 1
ATOM 2780 O O . ILE A 1 380 ? 9.753 0.304 16.736 1.00 91.31 380 ILE A O 1
ATOM 2784 N N . VAL A 1 381 ? 8.125 1.736 17.284 1.00 92.06 381 VAL A N 1
ATOM 2785 C CA . VAL A 1 381 ? 9.039 2.727 17.865 1.00 92.06 381 VAL A CA 1
ATOM 2786 C C . VAL A 1 381 ? 9.586 2.206 19.198 1.00 92.06 381 VAL A C 1
ATOM 2788 O O . VAL A 1 381 ? 8.848 2.045 20.175 1.00 92.06 381 VAL A O 1
ATOM 2791 N N . GLU A 1 382 ? 10.899 1.959 19.281 1.00 87.75 382 GLU A N 1
ATOM 2792 C CA . GLU A 1 382 ? 11.530 1.432 20.499 1.00 87.75 382 GLU A CA 1
ATOM 2793 C C . GLU A 1 382 ? 11.337 2.385 21.696 1.00 87.75 382 GLU A C 1
ATOM 2795 O O . GLU A 1 382 ? 11.777 3.538 21.707 1.00 87.75 382 GLU A O 1
ATOM 2800 N N . GLY A 1 383 ? 10.680 1.893 22.751 1.00 87.94 383 GLY A N 1
ATOM 2801 C CA . GLY A 1 383 ? 10.341 2.709 23.921 1.00 87.94 383 GLY A CA 1
ATOM 2802 C C . GLY A 1 383 ? 9.259 3.762 23.656 1.00 87.94 383 GLY A C 1
ATOM 2803 O O . GLY A 1 383 ? 9.095 4.669 24.481 1.00 87.94 383 GLY A O 1
ATOM 2804 N N . GLY A 1 384 ? 8.543 3.632 22.537 1.00 90.69 384 GLY A N 1
ATOM 2805 C CA . GLY A 1 384 ? 7.377 4.422 22.180 1.00 90.69 384 GLY A CA 1
ATOM 2806 C C . GLY A 1 384 ? 6.239 4.296 23.191 1.00 90.69 384 GLY A C 1
ATOM 2807 O O . GLY A 1 384 ? 6.232 3.456 24.102 1.00 90.69 384 GLY A O 1
ATOM 2808 N N . ALA A 1 385 ? 5.274 5.196 23.065 1.00 95.69 385 ALA A N 1
ATOM 2809 C CA . ALA A 1 385 ? 4.052 5.171 23.846 1.00 95.69 385 ALA A CA 1
ATOM 2810 C C . ALA A 1 385 ? 3.141 4.000 23.425 1.00 95.69 385 ALA A C 1
ATOM 2812 O O . ALA A 1 385 ? 3.392 3.273 22.467 1.00 95.69 385 ALA A O 1
ATOM 2813 N N . GLY A 1 386 ? 2.050 3.816 24.165 1.00 96.69 386 GLY A N 1
ATOM 2814 C CA . GLY A 1 386 ? 1.026 2.837 23.809 1.00 96.69 386 GLY A CA 1
ATOM 2815 C C . GLY A 1 386 ? -0.377 3.382 24.011 1.00 96.69 386 GLY A C 1
ATOM 2816 O O . GLY A 1 386 ? -0.585 4.421 24.644 1.00 96.69 386 GLY A O 1
ATOM 2817 N N . TRP A 1 387 ? -1.365 2.640 23.531 1.00 98.12 387 TRP A N 1
ATOM 2818 C CA . TRP A 1 387 ? -2.768 2.977 23.709 1.00 98.12 387 TRP A CA 1
ATOM 2819 C C . TRP A 1 387 ? -3.590 1.737 24.049 1.00 98.12 387 TRP A C 1
ATOM 2821 O O . TRP A 1 387 ? -3.436 0.672 23.460 1.00 98.12 387 TRP A O 1
ATOM 2831 N N . CYS A 1 388 ? -4.496 1.876 25.009 1.00 97.88 388 CYS A N 1
ATOM 2832 C CA . CYS A 1 388 ? -5.459 0.846 25.365 1.00 97.88 388 CYS A CA 1
ATOM 2833 C C . CYS A 1 388 ? -6.887 1.306 25.118 1.00 97.88 388 CYS A C 1
ATOM 2835 O O . CYS A 1 388 ? -7.269 2.404 25.527 1.00 97.88 388 CYS A O 1
ATOM 2837 N N . ILE A 1 389 ? -7.715 0.419 24.574 1.00 97.81 389 ILE A N 1
ATOM 2838 C CA . ILE A 1 389 ? -9.166 0.582 24.523 1.00 97.81 389 ILE A CA 1
ATOM 2839 C C . ILE A 1 389 ? -9.810 -0.683 25.092 1.00 97.81 389 ILE A C 1
ATOM 2841 O O . ILE A 1 389 ? -9.765 -1.746 24.484 1.00 97.81 389 ILE A O 1
ATOM 2845 N N . ASP A 1 390 ? -10.436 -0.575 26.266 1.00 97.00 390 ASP A N 1
ATOM 2846 C CA . ASP A 1 390 ? -11.192 -1.697 26.844 1.00 97.00 390 ASP A CA 1
ATOM 2847 C C . ASP A 1 390 ? -12.440 -2.003 26.003 1.00 97.00 390 ASP A C 1
ATOM 2849 O O . ASP A 1 390 ? -12.729 -3.151 25.674 1.00 97.00 390 ASP A O 1
ATOM 2853 N N . SER A 1 391 ? -13.200 -0.961 25.658 1.00 96.75 391 SER A N 1
ATOM 2854 C CA . SER A 1 391 ? -14.340 -1.061 24.755 1.00 96.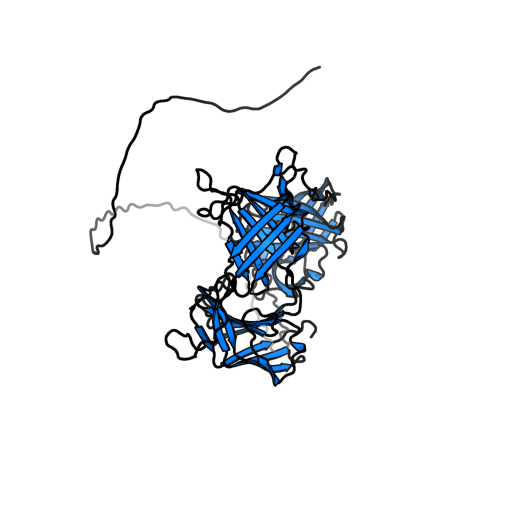75 391 SER A CA 1
ATOM 2855 C C . SER A 1 391 ? -14.732 0.311 24.216 1.00 96.75 391 SER A C 1
ATOM 2857 O O . SER A 1 391 ? -14.820 1.276 24.980 1.00 96.75 391 SER A O 1
ATOM 2859 N N . ILE A 1 392 ? -15.017 0.385 22.919 1.00 96.50 392 ILE A N 1
ATOM 2860 C CA . ILE A 1 392 ? -15.623 1.545 22.264 1.00 96.50 392 ILE A CA 1
ATOM 2861 C C . ILE A 1 392 ? -16.656 1.077 21.237 1.00 96.50 392 ILE A C 1
ATOM 2863 O O . ILE A 1 392 ? -16.480 0.051 20.581 1.00 96.50 392 ILE A O 1
ATOM 2867 N N . GLU A 1 393 ? -17.752 1.824 21.117 1.00 96.00 393 GLU A N 1
ATOM 2868 C CA . GLU A 1 393 ? -18.712 1.652 20.027 1.00 96.00 393 GLU A CA 1
ATOM 2869 C C . GLU A 1 393 ? -18.393 2.667 18.927 1.00 96.00 393 GLU A C 1
ATOM 2871 O O . GLU A 1 393 ? -18.319 3.866 19.193 1.00 96.00 393 GLU A O 1
ATOM 2876 N N . ILE A 1 394 ? -18.228 2.177 17.703 1.00 95.12 394 ILE A N 1
ATOM 2877 C CA . ILE A 1 394 ? -18.054 2.976 16.492 1.00 95.12 394 ILE A CA 1
ATOM 2878 C C . ILE A 1 394 ? -19.370 2.867 15.736 1.00 95.12 394 ILE A C 1
ATOM 2880 O O . ILE A 1 394 ? -19.748 1.778 15.306 1.00 95.12 394 ILE A O 1
ATOM 2884 N N . GLU A 1 395 ? -20.116 3.963 15.628 1.00 94.25 395 GLU A N 1
ATOM 2885 C CA . GLU A 1 395 ? -21.432 3.958 14.991 1.00 94.25 395 GLU A CA 1
ATOM 2886 C C . GLU A 1 395 ? -21.654 5.197 14.134 1.00 94.25 395 GLU A C 1
ATOM 2888 O O . GLU A 1 395 ? -21.253 6.302 14.491 1.00 94.25 395 GLU A O 1
ATOM 2893 N N . GLY A 1 396 ? -22.337 5.018 13.009 1.00 90.12 396 GLY A N 1
ATOM 2894 C CA . GLY A 1 396 ? -22.640 6.103 12.093 1.00 90.12 396 GLY A CA 1
ATOM 2895 C C . GLY A 1 396 ? -23.629 5.693 11.011 1.00 90.12 396 GLY A C 1
ATOM 2896 O O . GLY A 1 396 ? -24.136 4.571 10.968 1.00 90.12 396 GLY A O 1
ATOM 2897 N N . THR A 1 397 ? -23.936 6.648 10.143 1.00 89.50 397 THR A N 1
ATOM 2898 C CA . THR A 1 397 ? -24.599 6.387 8.865 1.00 89.50 397 THR A CA 1
ATOM 2899 C C . THR A 1 397 ? -23.577 6.698 7.793 1.00 89.50 397 THR A C 1
ATOM 2901 O O . THR A 1 397 ? -23.221 7.859 7.608 1.00 89.50 397 THR A O 1
ATOM 2904 N N . PHE A 1 398 ? -23.036 5.652 7.192 1.00 87.31 398 PHE A N 1
ATOM 2905 C CA . PHE A 1 398 ? -21.949 5.739 6.236 1.00 87.31 398 PHE A CA 1
ATOM 2906 C C . PHE A 1 398 ? -22.507 5.978 4.850 1.00 87.31 398 PHE A C 1
ATOM 2908 O O . PHE A 1 398 ? -23.635 5.582 4.537 1.00 87.31 398 PHE A O 1
ATOM 2915 N N . ASN A 1 399 ? -21.714 6.660 4.036 1.00 79.12 399 ASN A N 1
ATOM 2916 C CA . ASN A 1 399 ? -22.072 6.841 2.647 1.00 79.12 399 ASN A CA 1
ATOM 2917 C C . ASN A 1 399 ? -22.012 5.473 1.978 1.00 79.12 399 ASN A C 1
ATOM 2919 O O . ASN A 1 399 ? -20.994 4.783 2.031 1.00 79.12 399 ASN A O 1
ATOM 2923 N N . LEU A 1 400 ? -23.145 5.077 1.412 1.00 75.19 400 LEU A N 1
ATOM 2924 C CA . LEU A 1 400 ? -23.188 3.953 0.502 1.00 75.19 400 LEU A CA 1
ATOM 2925 C C . LEU A 1 400 ? -22.685 4.445 -0.855 1.00 75.19 400 LEU A C 1
ATOM 2927 O O . LEU A 1 400 ? -23.022 5.576 -1.233 1.00 75.19 400 LEU A O 1
ATOM 2931 N N . PRO A 1 401 ? -21.931 3.623 -1.593 1.00 70.19 401 PRO A N 1
ATOM 2932 C CA . PRO A 1 401 ? -21.673 3.913 -2.988 1.00 70.19 401 PRO A CA 1
ATOM 2933 C C . PRO A 1 401 ? -23.006 4.095 -3.724 1.00 70.19 401 PRO A C 1
ATOM 2935 O O . PRO A 1 401 ? -23.992 3.411 -3.436 1.00 70.19 401 PRO A O 1
ATOM 2938 N N . ALA A 1 402 ? -23.067 5.057 -4.647 1.00 73.00 402 ALA A N 1
ATOM 2939 C CA . ALA A 1 402 ? -24.265 5.240 -5.454 1.00 73.00 402 ALA A CA 1
ATOM 2940 C C . ALA A 1 402 ? -24.501 4.000 -6.335 1.00 73.00 402 ALA A C 1
ATOM 2942 O O . ALA A 1 402 ? -23.551 3.416 -6.855 1.00 73.00 402 ALA A O 1
ATOM 2943 N N . ASP A 1 403 ? -25.768 3.620 -6.527 1.00 77.38 403 ASP A N 1
ATOM 2944 C CA . ASP A 1 403 ? -26.122 2.539 -7.451 1.00 77.38 403 ASP A CA 1
ATOM 2945 C C . ASP A 1 403 ? -25.661 2.889 -8.873 1.00 77.38 403 ASP A C 1
ATOM 2947 O O . ASP A 1 403 ? -25.863 4.016 -9.350 1.00 77.38 403 ASP A O 1
ATOM 2951 N N . TYR A 1 404 ? -25.129 1.903 -9.596 1.00 81.00 404 TYR A N 1
ATOM 2952 C CA . TYR A 1 404 ? -24.861 2.072 -11.016 1.00 81.00 404 TYR A CA 1
ATOM 2953 C C . TYR A 1 404 ? -26.171 2.303 -11.785 1.00 81.00 404 TYR A C 1
ATOM 2955 O O . TYR A 1 404 ? -27.093 1.483 -11.799 1.00 81.00 404 TYR A O 1
ATOM 2963 N N . VAL A 1 405 ? -26.251 3.438 -12.482 1.00 84.69 405 VAL A N 1
ATOM 2964 C CA . VAL A 1 405 ? -27.337 3.737 -13.419 1.00 84.69 405 VAL A CA 1
ATOM 2965 C C . VAL A 1 405 ? -26.727 4.017 -14.780 1.00 84.69 405 VAL A C 1
ATOM 2967 O O . VAL A 1 405 ? -26.218 5.108 -15.029 1.00 84.69 405 VAL A O 1
ATOM 2970 N N . ALA A 1 406 ? -26.830 3.035 -15.678 1.00 85.81 406 ALA A N 1
ATOM 2971 C CA . ALA A 1 406 ? -26.314 3.145 -17.036 1.00 85.81 406 ALA A CA 1
ATOM 2972 C C . ALA A 1 406 ? -26.768 4.457 -17.714 1.00 85.81 406 ALA A C 1
ATOM 2974 O O . ALA A 1 406 ? -27.982 4.672 -17.876 1.00 85.81 406 ALA A O 1
ATOM 2975 N N . PRO A 1 407 ? -25.839 5.324 -18.162 1.00 88.62 407 PRO A N 1
ATOM 2976 C CA . PRO A 1 407 ? -26.207 6.538 -18.874 1.00 88.62 407 PRO A CA 1
ATOM 2977 C C . PRO A 1 407 ? -26.896 6.216 -20.204 1.00 88.62 407 PRO A C 1
ATOM 2979 O O . PRO A 1 407 ? -26.678 5.181 -20.840 1.00 88.62 407 PRO A O 1
ATOM 2982 N N . THR A 1 408 ? -27.741 7.136 -20.666 1.00 89.62 408 THR A N 1
ATOM 2983 C CA . THR A 1 408 ? -28.338 7.034 -22.003 1.00 89.62 408 THR A CA 1
ATOM 2984 C C . THR A 1 408 ? -27.438 7.750 -23.004 1.00 89.62 408 THR A C 1
ATOM 2986 O O . THR A 1 408 ? -27.365 8.978 -23.029 1.00 89.62 408 THR A O 1
ATOM 2989 N N . CYS A 1 409 ? -26.753 6.984 -23.853 1.00 88.31 409 CYS A N 1
ATOM 2990 C CA . CYS A 1 409 ? -25.854 7.542 -24.860 1.00 88.31 409 CYS A CA 1
ATOM 2991 C C . CYS A 1 409 ? -26.590 8.521 -25.791 1.00 88.31 409 CYS A C 1
ATOM 2993 O O . CYS A 1 409 ? -27.646 8.204 -26.347 1.00 88.31 409 CYS A O 1
ATOM 2995 N N . GLY A 1 410 ? -26.016 9.714 -25.968 1.00 84.06 410 GLY A N 1
ATOM 2996 C CA . GLY A 1 410 ? -26.596 10.805 -26.758 1.00 84.06 410 GLY A CA 1
ATOM 2997 C C . GLY A 1 410 ? -27.410 11.829 -25.958 1.00 84.06 410 GLY A C 1
ATOM 2998 O O . GLY A 1 410 ? -27.832 12.835 -26.538 1.00 84.06 410 GLY A O 1
ATOM 2999 N N . ASP A 1 411 ? -27.609 11.618 -24.654 1.00 87.25 411 ASP A N 1
ATOM 3000 C CA . ASP A 1 411 ? -28.134 12.655 -23.767 1.00 87.25 411 ASP A CA 1
ATOM 3001 C C . ASP A 1 411 ? -27.133 13.814 -23.611 1.00 87.25 411 ASP A C 1
ATOM 3003 O O . ASP A 1 411 ? -25.917 13.663 -23.731 1.00 87.25 411 ASP A O 1
ATOM 3007 N N . ALA A 1 412 ? -27.655 15.019 -23.373 1.00 80.62 412 ALA A N 1
ATOM 3008 C CA . ALA A 1 412 ? -26.817 16.204 -23.228 1.00 80.62 412 ALA A CA 1
ATOM 3009 C C . ALA A 1 412 ? -25.959 16.112 -21.957 1.00 80.62 412 ALA A C 1
ATOM 3011 O O . ALA A 1 412 ? -26.505 15.970 -20.867 1.00 80.62 412 ALA A O 1
ATOM 3012 N N . GLY A 1 413 ? -24.640 16.266 -22.103 1.00 78.25 413 GLY A N 1
ATOM 3013 C CA . GLY A 1 413 ? -23.684 16.170 -20.993 1.00 78.25 413 GLY A CA 1
ATOM 3014 C C . GLY A 1 413 ? -23.070 14.781 -20.807 1.00 78.25 413 GLY A C 1
ATOM 3015 O O . GLY A 1 413 ? -22.210 14.637 -19.951 1.00 78.25 413 GLY A O 1
ATOM 3016 N N . ILE A 1 414 ? -23.467 13.793 -21.617 1.00 86.44 414 ILE A N 1
ATOM 3017 C CA . ILE A 1 414 ? -22.823 12.477 -21.669 1.00 86.44 414 ILE A CA 1
ATOM 3018 C C . ILE A 1 414 ? -21.711 12.517 -22.722 1.00 86.44 414 ILE A C 1
ATOM 3020 O O . ILE A 1 414 ? -21.970 12.849 -23.884 1.00 86.44 414 ILE A O 1
ATOM 3024 N N . GLY A 1 415 ? -20.480 12.210 -22.311 1.00 85.56 415 GLY A N 1
ATOM 3025 C CA . GLY A 1 415 ? -19.340 12.054 -23.211 1.00 85.56 415 GLY A CA 1
ATOM 3026 C C . GLY A 1 415 ? -19.531 10.853 -24.139 1.00 85.56 415 GLY A C 1
ATOM 3027 O O . GLY A 1 415 ? -20.277 9.921 -23.832 1.00 85.56 415 GLY A O 1
ATOM 3028 N N . SER A 1 416 ? -18.913 10.876 -25.317 1.00 88.81 416 SER A N 1
ATOM 3029 C CA . SER A 1 416 ? -19.069 9.772 -26.262 1.00 88.81 416 SER A CA 1
ATOM 3030 C C . SER A 1 416 ? -17.876 9.604 -27.183 1.00 88.81 416 SER A C 1
ATOM 3032 O O . SER A 1 416 ? -17.405 10.587 -27.758 1.00 88.81 416 SER A O 1
ATOM 3034 N N . GLY A 1 417 ? -17.549 8.343 -27.445 1.00 84.88 417 GLY A N 1
ATOM 3035 C CA . GLY A 1 417 ? -16.520 7.928 -28.383 1.00 84.88 417 GLY A CA 1
ATOM 3036 C C . GLY A 1 417 ? -15.150 7.857 -27.729 1.00 84.88 417 GLY A C 1
ATOM 3037 O O . GLY A 1 417 ? -14.827 8.632 -26.845 1.00 84.88 417 GLY A O 1
ATOM 3038 N N . PHE A 1 418 ? -14.346 6.921 -28.199 1.00 87.75 418 PHE A N 1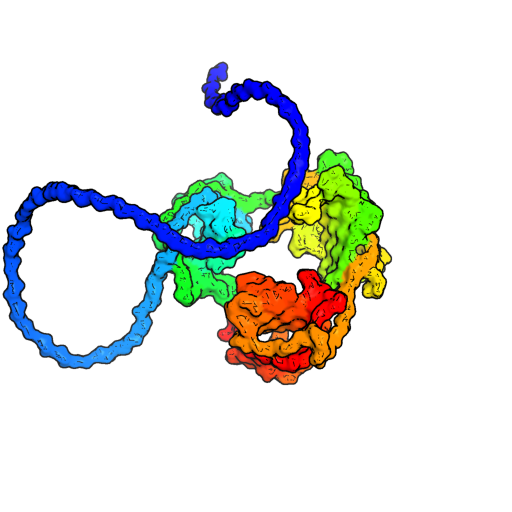
ATOM 3039 C CA . PHE A 1 418 ? -12.946 6.785 -27.843 1.00 87.75 418 PHE A CA 1
ATOM 3040 C C . PHE A 1 418 ? -12.255 6.259 -29.093 1.00 87.75 418 PHE A C 1
ATOM 3042 O O . PHE A 1 418 ? -12.769 5.355 -29.756 1.00 87.75 418 PHE A O 1
ATOM 3049 N N . THR A 1 419 ? -11.170 6.892 -29.511 1.00 86.19 419 THR A N 1
ATOM 3050 C CA . THR A 1 419 ? -10.416 6.459 -30.688 1.00 86.19 419 THR A CA 1
ATOM 3051 C C . THR A 1 419 ? -8.962 6.407 -30.270 1.00 86.19 419 THR A C 1
ATOM 3053 O O . THR A 1 419 ? -8.376 7.472 -30.095 1.00 86.19 419 THR A O 1
ATOM 3056 N N . PRO A 1 420 ? -8.416 5.204 -30.046 1.00 85.06 420 PRO A N 1
ATOM 3057 C CA . PRO A 1 420 ? -7.040 5.084 -29.614 1.00 85.06 420 PRO A CA 1
ATOM 3058 C C . PRO A 1 420 ? -6.091 5.460 -30.749 1.00 85.06 420 PRO A C 1
ATOM 3060 O O . PRO A 1 420 ? -6.265 5.004 -31.882 1.00 85.06 420 PRO A O 1
ATOM 3063 N N . ASP A 1 421 ? -5.091 6.272 -30.421 1.00 82.94 421 ASP A N 1
ATOM 3064 C CA . ASP A 1 421 ? -3.911 6.497 -31.259 1.00 82.94 421 ASP A CA 1
ATOM 3065 C C . ASP A 1 421 ? -2.866 5.396 -31.009 1.00 82.94 421 ASP A C 1
ATOM 3067 O O . ASP A 1 421 ? -2.135 5.019 -31.927 1.00 82.94 421 ASP A O 1
ATOM 3071 N N . ALA A 1 422 ? -2.859 4.828 -29.798 1.00 69.06 422 ALA A N 1
ATOM 3072 C CA . ALA A 1 422 ? -2.085 3.655 -29.412 1.00 69.06 422 ALA A CA 1
ATOM 3073 C C . ALA A 1 422 ? -2.922 2.730 -28.513 1.00 69.06 422 ALA A C 1
ATOM 3075 O O . ALA A 1 422 ? -3.759 3.200 -27.738 1.00 69.06 422 ALA A O 1
ATOM 3076 N N . ALA A 1 423 ? -2.690 1.425 -28.625 1.00 70.56 423 ALA A N 1
ATOM 3077 C CA . ALA A 1 423 ? -3.181 0.418 -27.693 1.00 70.56 423 ALA A CA 1
ATOM 3078 C C . ALA A 1 423 ? -2.007 -0.490 -27.320 1.00 70.56 423 ALA A C 1
ATOM 3080 O O . ALA A 1 423 ? -1.240 -0.882 -28.201 1.00 70.56 423 ALA A O 1
ATOM 3081 N N . LEU A 1 424 ? -1.869 -0.762 -26.032 1.00 69.12 424 LEU A N 1
ATOM 3082 C CA . LEU A 1 424 ? -0.886 -1.646 -25.431 1.00 69.12 424 LEU A CA 1
ATOM 3083 C C . LEU A 1 424 ? -1.646 -2.740 -24.680 1.00 69.12 424 LEU A C 1
ATOM 3085 O O . LEU A 1 424 ? -2.761 -2.531 -24.203 1.00 69.12 424 LEU A O 1
ATOM 3089 N N . THR A 1 425 ? -1.072 -3.929 -24.619 1.00 64.81 425 THR A N 1
ATOM 3090 C CA . THR A 1 425 ? -1.574 -5.009 -23.774 1.00 64.81 425 THR A CA 1
ATOM 3091 C C . THR A 1 425 ? -0.423 -5.456 -22.909 1.00 64.81 425 THR A C 1
ATOM 3093 O O . THR A 1 425 ? 0.630 -5.791 -23.445 1.00 64.81 425 THR A O 1
ATOM 3096 N N . GLU A 1 426 ? -0.627 -5.439 -21.604 1.00 64.31 426 GLU A N 1
ATOM 3097 C CA . GLU A 1 426 ? 0.384 -5.759 -20.610 1.00 64.31 426 GLU A CA 1
ATOM 3098 C C . GLU A 1 426 ? -0.174 -6.858 -19.705 1.00 64.31 426 GLU A C 1
ATOM 3100 O O . GLU A 1 426 ? -1.337 -6.847 -19.295 1.00 64.31 426 GLU A O 1
ATOM 3105 N N . TYR A 1 427 ? 0.641 -7.869 -19.449 1.00 60.16 427 TYR A N 1
ATOM 3106 C CA . TYR A 1 427 ? 0.277 -9.005 -18.618 1.00 60.16 427 TYR A CA 1
ATOM 3107 C C . TYR A 1 427 ? 1.050 -8.899 -17.306 1.00 60.16 427 TYR A C 1
ATOM 3109 O O . TYR A 1 427 ? 2.264 -8.731 -17.342 1.00 60.16 427 TYR A O 1
ATOM 3117 N N . PHE A 1 428 ? 0.350 -8.963 -16.169 1.00 53.22 428 PHE A N 1
ATOM 3118 C CA . PHE A 1 428 ? 0.958 -8.857 -14.843 1.00 53.22 428 PHE A CA 1
ATOM 3119 C C . PHE A 1 428 ? 0.532 -10.040 -13.961 1.00 53.22 428 PHE A C 1
ATOM 3121 O O . PHE A 1 428 ? -0.651 -10.238 -13.671 1.00 53.22 428 PHE A O 1
ATOM 3128 N N . GLU A 1 429 ? 1.502 -10.808 -13.469 1.00 51.81 429 GLU A N 1
ATOM 3129 C CA . GLU A 1 429 ? 1.281 -11.858 -12.470 1.00 51.81 429 GLU A CA 1
ATOM 3130 C C . GLU A 1 429 ? 1.624 -11.345 -11.068 1.00 51.81 429 GLU A C 1
ATOM 3132 O O . GLU A 1 429 ? 2.673 -11.619 -10.496 1.00 51.81 429 GLU A O 1
ATOM 3137 N N . LEU A 1 430 ? 0.710 -10.585 -10.465 1.00 40.88 430 LEU A N 1
ATOM 3138 C CA . LEU A 1 430 ? 0.847 -10.157 -9.073 1.00 40.88 430 LEU A CA 1
ATOM 3139 C C . LEU A 1 430 ? -0.455 -10.457 -8.316 1.00 40.88 430 LEU A C 1
ATOM 3141 O O . LEU A 1 430 ? -1.507 -9.895 -8.600 1.00 40.88 430 LEU A O 1
ATOM 3145 N N . TRP A 1 431 ? -0.368 -11.347 -7.315 1.00 37.09 431 TRP A N 1
ATOM 3146 C CA . TRP A 1 431 ? -1.459 -11.749 -6.395 1.00 37.09 431 TRP A CA 1
ATOM 3147 C C . TRP A 1 431 ? -2.626 -12.533 -7.029 1.00 37.09 431 TRP A C 1
ATOM 3149 O O . TRP A 1 431 ? -3.685 -12.707 -6.422 1.00 37.09 431 TRP A O 1
ATOM 3159 N N . GLY A 1 432 ? -2.404 -13.072 -8.225 1.00 53.81 432 GLY A N 1
ATOM 3160 C CA . GLY A 1 432 ? -3.386 -13.732 -9.081 1.00 53.81 432 GLY A CA 1
ATOM 3161 C C . GLY A 1 432 ? -3.134 -13.322 -10.531 1.00 53.81 432 GLY A C 1
ATOM 3162 O O . GLY A 1 432 ? -2.402 -12.375 -10.788 1.00 53.81 432 GLY A O 1
ATOM 3163 N N . PHE A 1 433 ? -3.712 -14.042 -11.487 1.00 55.00 433 PHE A N 1
ATOM 3164 C CA . PHE A 1 433 ? -3.608 -13.673 -12.897 1.00 55.00 433 PHE A CA 1
ATOM 3165 C C . PHE A 1 433 ? -4.407 -12.384 -13.138 1.00 55.00 433 PHE A C 1
ATOM 3167 O O . PHE A 1 433 ? -5.629 -12.411 -12.976 1.00 55.00 433 PHE A O 1
ATOM 3174 N N . VAL A 1 434 ? -3.759 -11.266 -13.481 1.00 65.25 434 VAL A N 1
ATOM 3175 C CA . VAL A 1 434 ? -4.446 -10.020 -13.854 1.00 65.25 434 VAL A CA 1
ATOM 3176 C C . VAL A 1 434 ? -3.886 -9.515 -15.180 1.00 65.25 434 VAL A C 1
ATOM 3178 O O . VAL A 1 434 ? -2.713 -9.186 -15.309 1.00 65.25 434 VAL A O 1
ATOM 3181 N N . PHE A 1 435 ? -4.735 -9.450 -16.199 1.00 74.31 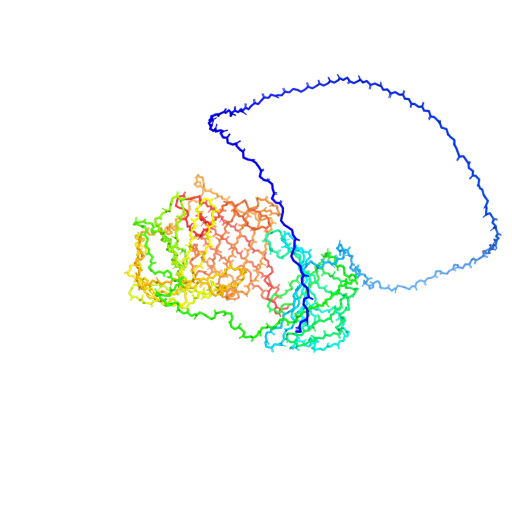435 PHE A N 1
ATOM 3182 C CA . PHE A 1 435 ? -4.341 -8.962 -17.519 1.00 74.31 435 PHE A CA 1
ATOM 3183 C C . PHE A 1 435 ? -4.852 -7.535 -17.737 1.00 74.31 435 PHE A C 1
ATOM 3185 O O . PHE A 1 435 ? -6.030 -7.258 -17.492 1.00 74.31 435 PHE A O 1
ATOM 3192 N N . PHE A 1 436 ? -3.991 -6.652 -18.244 1.00 80.44 436 PHE A N 1
ATOM 3193 C CA . PHE A 1 436 ? -4.307 -5.263 -18.559 1.00 80.44 436 PHE A CA 1
ATOM 3194 C C . PHE A 1 436 ? -4.254 -5.026 -20.072 1.00 80.44 436 PHE A C 1
ATOM 3196 O O . PHE A 1 436 ? -3.350 -5.453 -20.789 1.00 80.44 436 PHE A O 1
ATOM 3203 N N . ALA A 1 437 ? -5.250 -4.324 -20.597 1.00 85.31 437 ALA A N 1
ATOM 3204 C CA . ALA A 1 437 ? -5.198 -3.781 -21.943 1.00 85.31 437 ALA A CA 1
ATOM 3205 C C . ALA A 1 437 ? -5.500 -2.293 -21.898 1.00 85.31 437 ALA A C 1
ATOM 3207 O O . ALA A 1 437 ? -6.621 -1.875 -21.604 1.00 85.31 437 ALA A O 1
ATOM 3208 N N . ASP A 1 438 ? -4.497 -1.503 -22.241 1.00 86.94 438 ASP A N 1
ATOM 3209 C CA . ASP A 1 438 ? -4.525 -0.061 -22.162 1.00 86.94 438 ASP A CA 1
ATOM 3210 C C . ASP A 1 438 ? -4.596 0.553 -23.550 1.00 86.94 438 ASP A C 1
ATOM 3212 O O . ASP A 1 438 ? -4.055 0.067 -24.542 1.00 86.94 438 ASP A O 1
ATOM 3216 N N . ALA A 1 439 ? -5.314 1.653 -23.654 1.00 87.75 439 ALA A N 1
ATOM 3217 C CA . ALA A 1 439 ? -5.449 2.385 -24.888 1.00 87.75 439 ALA A CA 1
ATOM 3218 C C . ALA A 1 439 ? -5.441 3.876 -24.590 1.00 87.75 439 ALA A C 1
ATOM 3220 O O . ALA A 1 439 ? -6.039 4.333 -23.618 1.00 87.75 439 ALA A O 1
ATOM 3221 N N . PHE A 1 440 ? -4.776 4.647 -25.445 1.00 88.31 440 PHE A N 1
ATOM 3222 C CA . PHE A 1 440 ? -4.562 6.074 -25.239 1.00 88.31 440 PHE A CA 1
ATOM 3223 C C . PHE A 1 440 ? -4.974 6.860 -26.475 1.00 88.31 440 PHE A C 1
ATOM 3225 O O . PHE A 1 440 ? -4.713 6.449 -27.609 1.00 88.31 440 PHE A O 1
ATOM 3232 N N . THR A 1 441 ? -5.587 8.026 -26.278 1.00 89.62 441 THR A N 1
ATOM 3233 C CA . THR A 1 441 ? -5.918 8.929 -27.394 1.00 89.62 441 THR A CA 1
ATOM 3234 C C . THR A 1 441 ? -4.721 9.727 -27.905 1.00 89.62 441 THR A C 1
ATOM 3236 O O . THR A 1 441 ? -4.837 10.343 -28.957 1.00 89.62 441 THR A O 1
ATOM 3239 N N . SER A 1 442 ? -3.612 9.779 -27.158 1.00 84.25 442 SER A N 1
ATOM 3240 C CA . SER A 1 442 ? -2.350 10.421 -27.555 1.00 84.25 442 SER A CA 1
ATOM 3241 C C . SER A 1 442 ? -1.188 9.994 -26.651 1.00 84.25 442 SER A C 1
ATOM 3243 O O . SER A 1 442 ? -1.405 9.518 -25.539 1.00 84.25 442 SER A O 1
ATOM 3245 N N . ASP A 1 443 ? 0.040 10.241 -27.101 1.00 82.25 443 ASP A N 1
ATOM 3246 C CA . ASP A 1 443 ? 1.304 10.036 -26.375 1.00 82.25 443 ASP A CA 1
ATOM 3247 C C . ASP A 1 443 ? 1.757 11.262 -25.551 1.00 82.25 443 ASP A C 1
ATOM 3249 O O . ASP A 1 443 ? 2.805 11.236 -24.912 1.00 82.25 443 ASP A O 1
ATOM 3253 N N . THR A 1 444 ? 0.970 12.343 -25.541 1.00 85.06 444 THR A N 1
ATOM 3254 C CA . THR A 1 444 ? 1.240 13.575 -24.780 1.00 85.06 444 THR A CA 1
ATOM 3255 C C . THR A 1 444 ? 0.241 13.800 -23.648 1.00 85.06 444 THR A C 1
ATOM 3257 O O . THR A 1 444 ? -0.855 13.241 -23.674 1.00 85.06 444 THR A O 1
ATOM 3260 N N . ASP A 1 445 ? 0.584 14.690 -22.710 1.00 83.31 445 ASP A N 1
ATOM 3261 C CA . ASP A 1 445 ? -0.308 15.115 -21.624 1.00 83.31 445 ASP A CA 1
ATOM 3262 C C . ASP A 1 445 ? -1.672 15.593 -22.129 1.00 83.31 445 ASP A C 1
ATOM 3264 O O . ASP A 1 445 ? -1.797 16.232 -23.181 1.00 83.31 445 ASP A O 1
ATOM 3268 N N . GLY A 1 446 ? -2.689 15.306 -21.322 1.00 84.31 446 GLY A N 1
ATOM 3269 C CA . GLY A 1 446 ? -4.088 15.539 -21.644 1.00 84.31 446 GLY A CA 1
ATOM 3270 C C . GLY A 1 446 ? -4.691 14.481 -22.562 1.00 84.31 446 GLY A C 1
ATOM 3271 O O . GLY A 1 446 ? -5.654 14.761 -23.279 1.00 84.31 446 GLY A O 1
ATOM 3272 N N . ARG A 1 447 ? -4.120 13.271 -22.544 1.00 86.25 447 ARG A N 1
ATOM 3273 C CA . ARG A 1 447 ? -4.674 12.081 -23.198 1.00 86.25 447 ARG A CA 1
ATOM 3274 C C . ARG A 1 447 ? -5.856 11.535 -22.403 1.00 86.25 447 ARG A C 1
ATOM 3276 O O . ARG A 1 447 ? -5.879 11.637 -21.182 1.00 86.25 447 ARG A O 1
ATOM 3283 N N . ASP A 1 448 ? -6.785 10.878 -23.075 1.00 90.50 448 ASP A N 1
ATOM 3284 C CA . ASP A 1 448 ? -7.711 9.973 -22.408 1.00 90.50 448 ASP A CA 1
ATOM 3285 C C . ASP A 1 448 ? -7.090 8.570 -22.402 1.00 90.50 448 ASP A C 1
ATOM 3287 O O . ASP A 1 448 ? -6.471 8.149 -23.387 1.00 90.50 448 ASP A O 1
ATOM 3291 N N . HIS A 1 449 ? -7.240 7.861 -21.289 1.00 90.81 449 HIS A N 1
ATOM 3292 C CA . HIS A 1 449 ? -6.696 6.529 -21.041 1.00 90.81 449 HIS A CA 1
ATOM 3293 C C . HIS A 1 449 ? -7.845 5.568 -20.772 1.00 90.81 449 HIS A C 1
ATOM 3295 O O . HIS A 1 449 ? -8.648 5.787 -19.873 1.00 90.81 449 HIS A O 1
ATOM 3301 N N . LEU A 1 450 ? -7.948 4.518 -21.571 1.00 91.81 450 LEU A N 1
ATOM 3302 C CA . LEU A 1 450 ? -8.923 3.457 -21.396 1.00 91.81 450 LEU A CA 1
ATOM 3303 C C . LEU A 1 450 ? -8.185 2.178 -21.013 1.00 91.81 450 LEU A C 1
ATOM 3305 O O . LEU A 1 450 ? -7.371 1.708 -21.798 1.00 91.81 450 LEU A O 1
ATOM 3309 N N . SER A 1 451 ? -8.509 1.615 -19.855 1.00 89.62 451 SER A N 1
ATOM 3310 C CA . SER A 1 451 ? -7.883 0.411 -19.314 1.00 89.62 451 SER A CA 1
ATOM 3311 C C . SER A 1 451 ? -8.925 -0.687 -19.128 1.00 89.62 451 SER A C 1
ATOM 3313 O O . SER A 1 451 ? -9.956 -0.474 -18.484 1.00 89.62 451 SER A O 1
ATOM 3315 N N . LEU A 1 452 ? -8.692 -1.849 -19.730 1.00 88.44 452 LEU A N 1
ATOM 3316 C CA . LEU A 1 452 ? -9.461 -3.070 -19.527 1.00 88.44 452 LEU A CA 1
ATOM 3317 C C . LEU A 1 452 ? -8.654 -4.001 -18.623 1.00 88.44 452 LEU A C 1
ATOM 3319 O O . LEU A 1 452 ? -7.596 -4.471 -19.021 1.00 88.44 452 LEU A O 1
ATOM 3323 N N . ILE A 1 453 ? -9.195 -4.296 -17.449 1.00 85.12 453 ILE A N 1
ATOM 3324 C CA . ILE A 1 453 ? -8.624 -5.206 -16.461 1.00 85.12 453 ILE A CA 1
ATOM 3325 C C . ILE A 1 453 ? -9.390 -6.523 -16.540 1.00 85.12 453 ILE A C 1
ATOM 3327 O O . ILE A 1 453 ? -10.626 -6.534 -16.529 1.00 85.12 453 ILE A O 1
ATOM 3331 N N . VAL A 1 454 ? -8.670 -7.633 -16.619 1.00 82.19 454 VAL A N 1
ATOM 3332 C CA . VAL A 1 454 ? -9.236 -8.981 -16.603 1.00 82.19 454 VAL A CA 1
ATOM 3333 C C . VAL A 1 454 ? -8.728 -9.697 -15.365 1.00 82.19 454 VAL A C 1
ATOM 3335 O O . VAL A 1 454 ? -7.535 -9.955 -15.246 1.00 82.19 454 VAL A O 1
ATOM 3338 N N . ASN A 1 455 ? -9.641 -10.005 -14.445 1.00 75.06 455 ASN A N 1
ATOM 3339 C CA . ASN A 1 455 ? -9.325 -10.715 -13.212 1.00 75.06 455 ASN A CA 1
ATOM 3340 C C . ASN A 1 455 ? -9.412 -12.222 -13.472 1.00 75.06 455 ASN A C 1
ATOM 3342 O O . ASN A 1 455 ? -10.506 -12.780 -13.581 1.00 75.06 455 ASN A O 1
ATOM 3346 N N . GLY A 1 456 ? -8.264 -12.882 -13.558 1.00 72.44 456 GLY A N 1
ATOM 3347 C CA . GLY A 1 456 ? -8.128 -14.297 -13.872 1.00 72.44 456 GLY A CA 1
ATOM 3348 C C . GLY A 1 456 ? -7.213 -14.552 -15.069 1.00 72.44 456 GLY A C 1
ATOM 3349 O O . GLY A 1 456 ? -6.775 -13.646 -15.771 1.00 72.44 456 GLY A O 1
ATOM 3350 N N . ASP A 1 457 ? -6.922 -15.832 -15.291 1.00 73.69 457 ASP A N 1
ATOM 3351 C CA . ASP A 1 457 ? -6.081 -16.276 -16.399 1.00 73.69 457 ASP A CA 1
ATOM 3352 C C . ASP A 1 457 ? -6.832 -16.072 -17.724 1.00 73.69 457 ASP A C 1
ATOM 3354 O O . ASP A 1 457 ? -7.856 -16.724 -17.982 1.00 73.69 457 ASP A O 1
ATOM 3358 N N . ILE A 1 458 ? -6.320 -15.167 -18.570 1.00 73.50 458 ILE A N 1
ATOM 3359 C CA . ILE A 1 458 ? -6.917 -14.841 -19.869 1.00 73.50 458 ILE A CA 1
ATOM 3360 C C . ILE A 1 458 ? -7.005 -16.079 -20.780 1.00 73.50 458 ILE A C 1
ATOM 3362 O O . ILE A 1 458 ? -7.936 -16.189 -21.587 1.00 73.50 458 ILE A O 1
ATOM 3366 N N . ALA A 1 459 ? -6.122 -17.069 -20.600 1.00 71.12 459 ALA A N 1
ATOM 3367 C CA . ALA A 1 459 ? -6.129 -18.307 -21.369 1.00 71.12 459 ALA A CA 1
ATOM 3368 C C . ALA A 1 459 ? -7.361 -19.179 -21.093 1.00 71.12 459 ALA A C 1
ATOM 3370 O O . ALA A 1 459 ? -7.748 -20.035 -21.900 1.00 71.12 459 ALA A O 1
ATOM 3371 N N . THR A 1 460 ? -8.066 -18.931 -19.988 1.00 76.56 460 THR A N 1
ATOM 3372 C CA . THR A 1 460 ? -9.328 -19.613 -19.691 1.00 76.56 460 THR A CA 1
ATOM 3373 C C . THR A 1 460 ? -10.492 -19.142 -20.575 1.00 76.56 460 THR A C 1
ATOM 3375 O O . THR A 1 460 ? -11.509 -19.847 -20.677 1.00 76.56 460 THR A O 1
ATOM 3378 N N . TYR A 1 461 ? -10.349 -18.020 -21.295 1.00 80.12 461 TYR A N 1
ATOM 3379 C CA . TYR A 1 461 ? -11.372 -17.500 -22.201 1.00 80.12 461 TYR A CA 1
ATOM 3380 C C . TYR A 1 461 ? -11.207 -18.012 -23.627 1.00 80.12 461 TYR A C 1
ATOM 3382 O O . TYR A 1 461 ? -10.272 -17.696 -24.354 1.00 80.12 461 TYR A O 1
ATOM 3390 N N . ALA A 1 462 ? -12.204 -18.768 -24.085 1.00 83.12 462 ALA A N 1
ATOM 3391 C CA . ALA A 1 462 ? -12.212 -19.273 -25.452 1.00 83.12 462 ALA A CA 1
ATOM 3392 C C . ALA A 1 462 ? -12.362 -18.142 -26.487 1.00 83.12 462 ALA A C 1
ATOM 3394 O O . ALA A 1 462 ? -13.223 -17.269 -26.343 1.00 83.12 462 ALA A O 1
ATOM 3395 N N . GLU A 1 463 ? -11.624 -18.230 -27.595 1.00 88.25 463 GLU A N 1
ATOM 3396 C CA . GLU A 1 463 ? -11.835 -17.386 -28.775 1.00 88.25 463 GLU A CA 1
ATOM 3397 C C . GLU A 1 463 ? -13.316 -17.416 -29.215 1.00 88.25 463 GLU A C 1
ATOM 3399 O O . GLU A 1 463 ? -13.961 -18.468 -29.319 1.00 88.25 463 GLU A O 1
ATOM 3404 N N . GLY A 1 464 ? -13.885 -16.236 -29.454 1.00 88.50 464 GLY A N 1
ATOM 3405 C CA . GLY A 1 464 ? -15.292 -16.022 -29.777 1.00 88.50 464 GLY A CA 1
ATOM 3406 C C . GLY A 1 464 ? -16.235 -15.991 -28.569 1.00 88.50 464 GLY A C 1
ATOM 3407 O O . GLY A 1 464 ? -17.446 -15.844 -28.768 1.00 88.50 464 GLY A O 1
ATOM 3408 N N . SER A 1 465 ? -15.728 -16.134 -27.339 1.00 89.12 465 SER A N 1
ATOM 3409 C CA . SER A 1 465 ? -16.523 -15.945 -26.121 1.00 89.12 465 SER A CA 1
ATOM 3410 C C . SER A 1 465 ? -16.854 -14.468 -25.897 1.00 89.12 465 SER A C 1
ATOM 3412 O O . SER A 1 465 ? -16.090 -13.573 -26.252 1.00 89.12 465 SER A O 1
ATOM 3414 N N . THR A 1 466 ? -18.051 -14.206 -25.371 1.00 91.06 466 THR A N 1
ATOM 3415 C CA . THR A 1 466 ? -18.520 -12.855 -25.049 1.00 91.06 466 THR A CA 1
ATOM 3416 C C . THR A 1 466 ? -18.878 -12.802 -23.580 1.00 91.06 466 THR A C 1
ATOM 3418 O O . THR A 1 466 ? -19.703 -13.600 -23.126 1.00 91.06 466 THR A O 1
ATOM 3421 N N . HIS A 1 467 ? -18.304 -11.828 -22.892 1.00 89.00 467 HIS A N 1
ATOM 3422 C CA . HIS A 1 467 ? -18.470 -11.577 -21.470 1.00 89.00 467 HIS A CA 1
ATOM 3423 C C . HIS A 1 467 ? -19.105 -10.209 -21.283 1.00 89.00 467 HIS A C 1
ATOM 3425 O O . HIS A 1 467 ? -18.933 -9.318 -22.118 1.00 89.00 467 HIS A O 1
ATOM 3431 N N . ASN A 1 468 ? -19.908 -10.054 -20.239 1.00 88.25 468 ASN A N 1
ATOM 3432 C CA . ASN A 1 468 ? -20.443 -8.737 -19.916 1.00 88.25 468 ASN A CA 1
ATOM 3433 C C . ASN A 1 468 ? -19.373 -7.970 -19.146 1.00 88.25 468 ASN A C 1
ATOM 3435 O O . ASN A 1 468 ? -18.655 -8.573 -18.355 1.00 88.25 468 ASN A O 1
ATOM 3439 N N . LEU A 1 469 ? -19.303 -6.659 -19.365 1.00 85.38 469 LEU A N 1
ATOM 3440 C CA . LEU A 1 469 ? -18.660 -5.799 -18.382 1.00 85.38 469 LEU A CA 1
ATOM 3441 C C . LEU A 1 469 ? -19.517 -5.849 -17.126 1.00 85.38 469 LEU A C 1
ATOM 3443 O O . LEU A 1 469 ? -20.744 -5.710 -17.207 1.00 85.38 469 LEU A O 1
ATOM 3447 N N . GLU A 1 470 ? -18.881 -6.125 -16.002 1.00 74.81 470 GLU A N 1
ATOM 3448 C CA . GLU A 1 470 ? -19.576 -6.117 -14.726 1.00 74.81 470 GLU A CA 1
ATOM 3449 C C . GLU A 1 470 ? -19.709 -4.691 -14.205 1.00 74.81 470 GLU A C 1
ATOM 3451 O O . GLU A 1 470 ? -19.123 -3.759 -14.756 1.00 74.81 470 GLU A O 1
ATOM 3456 N N . GLU A 1 471 ? -20.541 -4.511 -13.179 1.00 67.62 471 GLU A N 1
ATOM 3457 C CA . GLU A 1 471 ? -20.577 -3.235 -12.471 1.00 67.62 471 GLU A CA 1
ATOM 3458 C C . GLU A 1 471 ? -19.166 -2.906 -11.952 1.00 67.62 471 GLU A C 1
ATOM 3460 O O . GLU A 1 471 ? -18.412 -3.835 -11.640 1.00 67.62 471 GLU A O 1
ATOM 3465 N N . PRO A 1 472 ? -18.795 -1.612 -11.889 1.00 60.97 472 PRO A N 1
ATOM 3466 C CA . PRO A 1 472 ? -17.481 -1.188 -11.418 1.00 60.97 472 PRO A CA 1
ATOM 3467 C C . PRO A 1 472 ? -17.072 -1.960 -10.166 1.00 60.97 472 PRO A C 1
ATOM 3469 O O . PRO A 1 472 ? -17.826 -1.969 -9.201 1.00 60.97 472 PRO A O 1
ATOM 3472 N N . TYR A 1 473 ? -15.912 -2.620 -10.192 1.00 58.31 473 TYR A N 1
ATOM 3473 C CA . TYR A 1 473 ? -15.342 -3.317 -9.034 1.00 58.31 473 TYR A CA 1
ATOM 3474 C C . TYR A 1 473 ? -16.214 -4.408 -8.380 1.00 58.31 473 TYR A C 1
ATOM 3476 O O . TYR A 1 473 ? -15.973 -4.790 -7.238 1.00 58.31 473 TYR A O 1
ATOM 3484 N N . ALA A 1 474 ? -17.180 -5.000 -9.093 1.00 55.12 474 ALA A N 1
ATOM 3485 C CA . ALA A 1 474 ? -17.584 -6.362 -8.741 1.00 55.12 474 ALA A CA 1
ATOM 3486 C C . ALA A 1 474 ? -16.330 -7.268 -8.753 1.00 55.12 474 ALA A C 1
ATOM 3488 O O . ALA A 1 474 ? -15.372 -6.958 -9.475 1.00 55.12 474 ALA A O 1
ATOM 3489 N N . GLU A 1 475 ? -16.335 -8.397 -8.022 1.00 52.16 475 GLU A N 1
ATOM 3490 C CA . GLU A 1 475 ? -15.383 -9.522 -8.215 1.00 52.16 475 GLU A CA 1
ATOM 3491 C C . GLU A 1 475 ? -15.603 -10.184 -9.591 1.00 52.16 475 GLU A C 1
ATOM 3493 O O . GLU A 1 475 ? -15.842 -11.383 -9.744 1.00 52.16 475 GLU A O 1
ATOM 3498 N N . GLY A 1 476 ? -15.636 -9.330 -10.596 1.00 54.97 476 GLY A N 1
ATOM 3499 C CA . GLY A 1 476 ? -16.012 -9.566 -11.946 1.00 54.97 476 GLY A CA 1
ATOM 3500 C C . GLY A 1 476 ? -14.781 -9.777 -12.775 1.00 54.97 476 GLY A C 1
ATOM 3501 O O . GLY A 1 476 ? -13.703 -9.231 -12.541 1.00 54.97 476 GLY A O 1
ATOM 3502 N N . GLU A 1 477 ? -15.001 -10.592 -13.779 1.00 71.94 477 GLU A N 1
ATOM 3503 C CA . GLU A 1 477 ? -13.970 -11.140 -14.628 1.00 71.94 477 GLU A CA 1
ATOM 3504 C C . GLU A 1 477 ? -13.375 -10.083 -15.573 1.00 71.94 477 GLU A C 1
ATOM 3506 O O . GLU A 1 477 ? -12.203 -10.158 -15.916 1.00 71.94 477 GLU A O 1
ATOM 3511 N N . PHE A 1 478 ? -14.158 -9.058 -15.942 1.00 80.06 478 PHE A N 1
ATOM 3512 C CA . PHE A 1 478 ? -13.754 -7.970 -16.839 1.00 80.06 478 PHE A CA 1
ATOM 3513 C C . PHE A 1 478 ? -14.218 -6.606 -16.306 1.00 80.06 478 PHE A C 1
ATOM 3515 O O . PHE A 1 478 ? -15.423 -6.348 -16.215 1.00 80.06 478 PHE A O 1
ATOM 3522 N N . GLN A 1 479 ? -13.272 -5.708 -16.034 1.00 85.44 479 GLN A N 1
ATOM 3523 C CA . GLN A 1 479 ? -13.504 -4.332 -15.587 1.00 85.44 479 GLN A CA 1
ATOM 3524 C C . GLN A 1 479 ? -12.937 -3.347 -16.611 1.00 85.44 479 GLN A C 1
ATOM 3526 O O . GLN A 1 479 ? -11.854 -3.554 -17.140 1.00 85.44 479 GLN A O 1
ATOM 3531 N N . LEU A 1 480 ? -13.658 -2.266 -16.907 1.00 88.75 480 LEU A N 1
ATOM 3532 C CA . LEU A 1 480 ? -13.226 -1.282 -17.901 1.00 88.75 480 LEU A CA 1
ATOM 3533 C C . LEU A 1 480 ? -13.298 0.127 -17.318 1.00 88.75 480 LEU A C 1
ATOM 3535 O O . LEU A 1 480 ? -14.384 0.619 -17.002 1.00 88.75 480 LEU A O 1
ATOM 3539 N N . ASN A 1 481 ? -12.144 0.780 -17.244 1.00 90.38 481 ASN A N 1
ATOM 3540 C CA . ASN A 1 481 ? -11.953 2.097 -16.656 1.00 90.38 481 ASN A CA 1
ATOM 3541 C C . ASN A 1 481 ? -11.526 3.102 -17.724 1.00 90.38 481 ASN A C 1
ATOM 3543 O O . ASN A 1 481 ? -10.773 2.775 -18.635 1.00 90.38 481 ASN A O 1
ATOM 3547 N N . LEU A 1 482 ? -12.023 4.330 -17.618 1.00 90.75 482 LEU A N 1
ATOM 3548 C CA . LEU A 1 482 ? -11.678 5.447 -18.487 1.00 90.75 482 LEU A CA 1
ATOM 3549 C C . LEU A 1 482 ? -11.220 6.619 -17.624 1.00 90.75 482 LEU A C 1
ATOM 3551 O O . LEU A 1 482 ? -12.009 7.172 -16.865 1.00 90.75 482 LEU A O 1
ATOM 3555 N N . GLY A 1 483 ? -9.979 7.038 -17.794 1.00 89.75 483 GLY A N 1
ATOM 3556 C CA . GLY A 1 483 ? -9.469 8.311 -17.321 1.00 89.75 483 GLY A CA 1
ATOM 3557 C C . GLY A 1 483 ? -9.505 9.351 -18.438 1.00 89.75 483 GLY A C 1
ATOM 3558 O O . GLY A 1 483 ? -9.171 9.052 -19.585 1.00 89.75 483 GLY A O 1
ATOM 3559 N N . THR A 1 484 ? -9.908 10.580 -18.129 1.00 90.25 484 THR A N 1
ATOM 3560 C CA . THR A 1 484 ? -9.864 11.694 -19.088 1.00 90.25 484 THR A CA 1
ATOM 3561 C C . THR A 1 484 ? -8.866 12.760 -18.670 1.00 90.25 484 THR A C 1
ATOM 3563 O O . THR A 1 484 ? -8.756 13.069 -17.481 1.00 90.25 484 THR A O 1
ATOM 3566 N N . ASN A 1 485 ? -8.208 13.368 -19.661 1.00 87.50 485 ASN A N 1
ATOM 3567 C CA . ASN A 1 485 ? -7.206 14.424 -19.481 1.00 87.50 485 ASN A CA 1
ATOM 3568 C C . ASN A 1 485 ? -6.068 14.020 -18.515 1.00 87.50 485 ASN A C 1
ATOM 3570 O O . ASN A 1 485 ? -5.734 14.747 -17.582 1.00 87.50 485 ASN A O 1
ATOM 3574 N N . CYS A 1 486 ? -5.509 12.834 -18.731 1.00 86.75 486 CYS A N 1
ATOM 3575 C CA . CYS A 1 486 ? -4.462 12.234 -17.916 1.00 86.75 486 CYS A CA 1
ATOM 3576 C C . CYS A 1 486 ? -3.069 12.776 -18.255 1.00 86.75 486 CYS A C 1
ATOM 3578 O O . CYS A 1 486 ? -2.778 13.130 -19.407 1.00 86.75 486 CYS A O 1
ATOM 3580 N N . THR A 1 487 ? -2.190 12.800 -17.255 1.00 84.62 487 THR A N 1
ATOM 3581 C CA . THR A 1 487 ? -0.758 13.068 -17.437 1.00 84.62 487 THR A CA 1
ATOM 3582 C C . THR A 1 487 ? -0.018 11.813 -17.893 1.00 84.62 487 THR A C 1
ATOM 3584 O O . THR A 1 487 ? -0.412 10.688 -17.579 1.00 84.62 487 THR A O 1
ATOM 3587 N N . VAL A 1 488 ? 1.052 11.997 -18.671 1.00 75.75 488 VAL A N 1
ATOM 3588 C CA . VAL A 1 488 ? 1.849 10.880 -19.193 1.00 75.75 488 VAL A CA 1
ATOM 3589 C C . VAL A 1 488 ? 2.663 10.201 -18.099 1.00 75.75 488 VAL A C 1
ATOM 3591 O O . VAL A 1 488 ? 2.748 8.979 -18.117 1.00 75.75 488 VAL A O 1
ATOM 3594 N N . ALA A 1 489 ? 3.222 10.990 -17.176 1.00 67.88 489 ALA A N 1
ATOM 3595 C CA . ALA A 1 489 ? 4.182 10.533 -16.170 1.00 67.88 489 ALA A CA 1
ATOM 3596 C C . ALA A 1 489 ? 3.566 9.633 -15.087 1.00 67.88 489 ALA A C 1
ATOM 3598 O O . ALA A 1 489 ? 4.148 8.610 -14.762 1.00 67.88 489 ALA A O 1
ATOM 3599 N N . ASP A 1 490 ? 2.371 9.978 -14.593 1.00 63.38 490 ASP A N 1
ATOM 3600 C CA . ASP A 1 490 ? 1.828 9.369 -13.365 1.00 63.38 490 ASP A CA 1
ATOM 3601 C C . ASP A 1 490 ? 0.452 8.718 -13.568 1.00 63.38 490 ASP A C 1
ATOM 3603 O O . ASP A 1 490 ? -0.228 8.387 -12.600 1.00 63.38 490 ASP A O 1
ATOM 3607 N N . PHE A 1 491 ? -0.025 8.639 -14.818 1.00 68.38 491 PHE A N 1
ATOM 3608 C CA . PHE A 1 491 ? -1.388 8.200 -15.166 1.00 68.38 491 PHE A CA 1
ATOM 3609 C C . PHE A 1 491 ? -2.498 8.928 -14.389 1.00 68.38 491 PHE A C 1
ATOM 3611 O O . PHE A 1 491 ? -3.630 8.457 -14.294 1.00 68.38 491 PHE A O 1
ATOM 3618 N N . ASN A 1 492 ? -2.199 10.111 -13.852 1.00 77.69 492 ASN A N 1
ATOM 3619 C CA . ASN A 1 492 ? -3.123 10.834 -13.003 1.00 77.69 492 ASN A CA 1
ATOM 3620 C C . ASN A 1 492 ? -4.132 11.575 -13.883 1.00 77.69 492 ASN A C 1
ATOM 3622 O O . ASN A 1 492 ? -3.767 12.456 -14.668 1.00 77.69 492 ASN A O 1
ATOM 3626 N N . CYS A 1 493 ? -5.398 11.188 -13.782 1.00 84.75 493 CYS A N 1
ATOM 3627 C CA . CYS A 1 493 ? -6.475 11.686 -14.627 1.00 84.75 493 CYS A CA 1
ATOM 3628 C C . CYS A 1 493 ? -7.338 12.705 -13.882 1.00 84.75 493 CYS A C 1
ATOM 3630 O O . CYS A 1 493 ? -7.684 12.516 -12.717 1.00 84.75 493 CYS A O 1
ATOM 3632 N N . GLU A 1 494 ? -7.747 13.778 -14.566 1.00 86.25 494 GLU A N 1
ATOM 3633 C CA . GLU A 1 494 ? -8.630 14.790 -13.966 1.00 86.25 494 GLU A CA 1
ATOM 3634 C C . GLU A 1 494 ? -10.021 14.238 -13.635 1.00 86.25 494 GLU A C 1
ATOM 3636 O O . GLU A 1 494 ? -10.711 14.754 -12.755 1.00 86.25 494 GLU A O 1
ATOM 3641 N N . THR A 1 495 ? -10.481 13.232 -14.376 1.00 86.62 495 THR A N 1
ATOM 3642 C CA . THR A 1 495 ? -11.764 12.570 -14.125 1.00 86.62 495 THR A CA 1
ATOM 3643 C C . THR A 1 495 ? -11.658 11.104 -14.493 1.00 86.62 495 THR A C 1
ATOM 3645 O O . THR A 1 495 ? -11.124 10.773 -15.552 1.00 86.62 495 THR A O 1
ATOM 3648 N N . ASN A 1 496 ? -12.199 10.248 -13.632 1.00 89.50 496 ASN A N 1
ATOM 3649 C CA . ASN A 1 496 ? -12.202 8.804 -13.800 1.00 89.50 496 ASN A CA 1
ATOM 3650 C C . ASN A 1 496 ? -13.634 8.309 -13.964 1.00 89.50 496 ASN A C 1
ATOM 3652 O O . ASN A 1 496 ? -14.570 8.830 -13.356 1.00 89.50 496 ASN A O 1
ATOM 3656 N N . TYR A 1 497 ? -13.804 7.291 -14.792 1.00 90.25 497 TYR A N 1
ATOM 3657 C CA . TYR A 1 497 ? -15.076 6.645 -15.038 1.00 90.25 497 TYR A CA 1
ATOM 3658 C C . TYR A 1 497 ? -14.893 5.134 -15.034 1.00 90.25 497 TYR A C 1
ATOM 3660 O O . TYR A 1 497 ? -13.894 4.630 -15.540 1.00 90.25 497 TYR A O 1
ATOM 3668 N N . ALA A 1 498 ? -15.902 4.410 -14.567 1.00 89.19 498 ALA A N 1
ATOM 3669 C CA . ALA A 1 498 ? -15.933 2.956 -14.636 1.00 89.19 498 ALA A CA 1
ATOM 3670 C C . ALA A 1 498 ? -17.177 2.479 -15.387 1.00 89.19 498 ALA A C 1
ATOM 3672 O O . ALA A 1 498 ? -18.278 3.031 -15.237 1.00 89.19 498 ALA A O 1
ATOM 3673 N N . ALA A 1 499 ? -16.999 1.482 -16.249 1.00 88.62 499 ALA A N 1
ATOM 3674 C CA . ALA A 1 499 ? -18.093 0.866 -16.979 1.00 88.62 499 ALA A CA 1
ATOM 3675 C C . ALA A 1 499 ? -18.886 -0.076 -16.069 1.00 88.62 499 ALA A C 1
ATOM 3677 O O . ALA A 1 499 ? -18.308 -0.794 -15.268 1.00 88.62 499 ALA A O 1
ATOM 3678 N N . GLY A 1 500 ? -20.208 -0.091 -16.241 1.00 85.06 500 GLY A N 1
ATOM 3679 C CA . GLY A 1 500 ? -21.099 -1.083 -15.616 1.00 85.06 500 GLY A CA 1
ATOM 3680 C C . GLY A 1 500 ? -22.087 -1.725 -16.591 1.00 85.06 500 GLY A C 1
ATOM 3681 O O . GLY A 1 500 ? -23.042 -2.388 -16.198 1.00 85.06 500 GLY A O 1
ATOM 3682 N N . ASP A 1 501 ? -21.913 -1.460 -17.884 1.00 89.44 501 ASP A N 1
ATOM 3683 C CA . ASP A 1 501 ? -22.694 -2.031 -18.979 1.00 89.44 501 ASP A CA 1
ATOM 3684 C C . ASP A 1 501 ? -21.794 -2.068 -20.216 1.00 89.44 501 ASP A C 1
ATOM 3686 O O . ASP A 1 501 ? -20.891 -1.238 -20.359 1.00 89.44 501 ASP A O 1
ATOM 3690 N N . GLY A 1 502 ? -22.056 -3.014 -21.110 1.00 90.88 502 GLY A N 1
ATOM 3691 C CA . GLY A 1 502 ? -21.236 -3.329 -22.273 1.00 90.88 502 GLY A CA 1
ATOM 3692 C C . GLY A 1 502 ? -20.794 -4.788 -22.288 1.00 90.88 502 GLY A C 1
ATOM 3693 O O . GLY A 1 502 ? -21.136 -5.584 -21.415 1.00 90.88 502 GLY A O 1
ATOM 3694 N N . THR A 1 503 ? -20.063 -5.164 -23.332 1.00 91.75 503 THR A N 1
ATOM 3695 C CA . THR A 1 503 ? -19.564 -6.535 -23.496 1.00 91.75 503 THR A CA 1
ATOM 3696 C C . THR A 1 503 ? -18.150 -6.549 -24.039 1.00 91.75 503 THR A C 1
ATOM 3698 O O . THR A 1 503 ? -17.807 -5.707 -24.870 1.00 91.75 503 THR A O 1
ATOM 3701 N N . VAL A 1 504 ? -17.373 -7.540 -23.614 1.00 91.06 504 VAL A N 1
ATOM 3702 C CA . VAL A 1 504 ? -16.041 -7.865 -24.122 1.00 91.06 504 VAL A CA 1
ATOM 3703 C C . VAL A 1 504 ? -16.144 -9.146 -24.945 1.00 91.06 504 VAL A C 1
ATOM 3705 O O . VAL A 1 504 ? -16.646 -10.165 -24.477 1.00 91.06 504 VAL A O 1
ATOM 3708 N N . LEU A 1 505 ? -15.703 -9.100 -26.196 1.00 90.88 505 LEU A N 1
ATOM 3709 C CA . LEU A 1 505 ? -15.566 -10.251 -27.082 1.00 90.88 505 LEU A CA 1
ATOM 3710 C C . LEU A 1 505 ? -14.081 -10.570 -27.234 1.00 90.88 505 LEU A C 1
ATOM 3712 O O . LEU A 1 505 ? -13.339 -9.749 -27.774 1.00 90.88 505 LEU A O 1
ATOM 3716 N N . VAL A 1 506 ? -13.682 -11.781 -26.857 1.00 86.75 506 VAL A N 1
ATOM 3717 C CA . VAL A 1 506 ? -12.355 -12.316 -27.185 1.00 86.75 506 VAL A CA 1
ATOM 3718 C C . VAL A 1 506 ? -12.371 -12.684 -28.668 1.00 86.75 506 VAL A C 1
ATOM 3720 O O . VAL A 1 506 ? -12.994 -13.672 -29.053 1.00 86.75 506 VAL A O 1
ATOM 3723 N N . GLN A 1 507 ? -11.810 -11.842 -29.537 1.00 84.75 507 GLN A N 1
ATOM 3724 C CA . GLN A 1 507 ? -11.861 -12.041 -30.991 1.00 84.75 507 GLN A CA 1
ATOM 3725 C C . GLN A 1 507 ? -10.791 -13.000 -31.489 1.00 84.75 507 GLN A C 1
ATOM 3727 O O . GLN A 1 507 ? -11.114 -13.858 -32.304 1.00 84.75 507 GLN A O 1
ATOM 3732 N N . THR A 1 508 ? -9.568 -12.832 -30.999 1.00 83.12 508 THR A N 1
ATOM 3733 C CA . THR A 1 508 ? -8.408 -13.673 -31.299 1.00 83.12 508 THR A CA 1
ATOM 3734 C C . THR A 1 508 ? -7.698 -13.932 -29.982 1.00 83.12 508 THR A C 1
ATOM 3736 O O . THR A 1 508 ? -7.527 -12.995 -29.208 1.00 83.12 508 THR A O 1
ATOM 3739 N N . HIS A 1 509 ? -7.326 -15.182 -29.738 1.00 80.19 509 HIS A N 1
ATOM 3740 C CA . HIS A 1 509 ? -6.427 -15.581 -28.663 1.00 80.19 509 HIS A CA 1
ATOM 3741 C C . HIS A 1 509 ? -5.566 -16.718 -29.226 1.00 80.19 509 HIS A C 1
ATOM 3743 O O . HIS A 1 509 ? -6.026 -17.858 -29.325 1.00 80.19 509 HIS A O 1
ATOM 3749 N N . ASP A 1 510 ? -4.381 -16.373 -29.732 1.00 76.56 510 ASP A N 1
ATOM 3750 C CA . ASP A 1 510 ? -3.434 -17.321 -30.322 1.00 76.56 510 ASP A CA 1
ATOM 3751 C C . ASP A 1 510 ? -2.192 -17.441 -29.434 1.00 76.56 510 ASP A C 1
ATOM 3753 O O . ASP A 1 510 ? -1.231 -16.693 -29.585 1.00 76.56 510 ASP A O 1
ATOM 3757 N N . GLU A 1 511 ? -2.199 -18.443 -28.554 1.00 69.62 511 GLU A N 1
ATOM 3758 C CA . GLU A 1 511 ? -1.072 -18.808 -27.679 1.00 69.62 511 GLU A CA 1
ATOM 3759 C C . GLU A 1 511 ? 0.228 -19.104 -28.456 1.00 69.62 511 GLU A C 1
ATOM 3761 O O . GLU A 1 511 ? 1.314 -19.076 -27.896 1.00 69.62 511 GLU A O 1
ATOM 3766 N N . THR A 1 512 ? 0.161 -19.425 -29.756 1.00 71.25 512 THR A N 1
ATOM 3767 C CA . THR A 1 512 ? 1.363 -19.741 -30.550 1.00 71.25 512 THR A CA 1
ATOM 3768 C C . THR A 1 512 ? 2.041 -18.493 -31.102 1.00 71.25 512 THR A C 1
ATOM 3770 O O . THR A 1 512 ? 3.246 -18.515 -31.356 1.00 71.25 512 THR A O 1
ATOM 3773 N N . THR A 1 513 ? 1.276 -17.440 -31.381 1.00 74.38 513 THR A N 1
ATOM 3774 C CA . THR A 1 513 ? 1.812 -16.176 -31.909 1.00 74.38 513 THR A CA 1
ATOM 3775 C C . THR A 1 513 ? 1.824 -15.063 -30.875 1.00 74.38 513 THR A C 1
ATOM 3777 O O . THR A 1 513 ? 2.329 -13.992 -31.191 1.00 74.38 513 THR A O 1
ATOM 3780 N N . GLY A 1 514 ? 1.233 -15.300 -29.704 1.00 70.81 514 GLY A N 1
ATOM 3781 C CA . GLY A 1 514 ? 0.922 -14.278 -28.718 1.00 70.81 514 GLY A CA 1
ATOM 3782 C C . GLY A 1 514 ? -0.187 -13.330 -29.172 1.00 70.81 514 GLY A C 1
ATOM 3783 O O . GLY A 1 514 ? -0.425 -12.337 -28.522 1.00 70.81 514 GLY A O 1
ATOM 3784 N N . GLU A 1 515 ? -0.906 -13.556 -30.277 1.00 81.25 515 GLU A N 1
ATOM 3785 C CA . GLU A 1 515 ? -1.853 -12.531 -30.754 1.00 81.25 515 GLU A CA 1
ATOM 3786 C C . GLU A 1 515 ? -3.131 -12.530 -29.897 1.00 81.25 515 GLU A C 1
ATOM 3788 O O . GLU A 1 515 ? -3.887 -13.511 -29.891 1.00 81.25 515 GLU A O 1
ATOM 3793 N N . LEU A 1 516 ? -3.424 -11.407 -29.234 1.00 82.81 516 LEU A N 1
ATOM 3794 C CA . LEU A 1 516 ? -4.650 -11.200 -28.467 1.00 82.81 516 LEU A CA 1
ATOM 3795 C C . LEU A 1 516 ? -5.424 -9.987 -28.992 1.00 82.81 516 LEU A C 1
ATOM 3797 O O . LEU A 1 516 ? -4.920 -8.869 -29.119 1.00 82.81 516 LEU A O 1
ATOM 3801 N N . VAL A 1 517 ? -6.702 -10.214 -29.294 1.00 87.25 517 VAL A N 1
ATOM 3802 C CA . VAL A 1 517 ? -7.615 -9.168 -29.760 1.00 87.25 517 VAL A CA 1
ATOM 3803 C C . VAL A 1 517 ? -8.880 -9.190 -28.921 1.00 87.25 517 VAL A C 1
ATOM 3805 O O . VAL A 1 517 ? -9.697 -10.109 -29.029 1.00 87.25 517 VAL A O 1
ATOM 3808 N N . LEU A 1 518 ? -9.082 -8.141 -28.128 1.00 89.44 518 LEU A N 1
ATOM 3809 C CA . LEU A 1 518 ? -10.267 -7.954 -27.297 1.00 89.44 518 LEU A CA 1
ATOM 3810 C C . LEU A 1 518 ? -11.112 -6.823 -27.869 1.00 89.44 518 LEU A C 1
ATOM 3812 O O . LEU A 1 518 ? -10.646 -5.708 -28.089 1.00 89.44 518 LEU A O 1
ATOM 3816 N N . LYS A 1 519 ? -12.391 -7.093 -28.113 1.00 92.12 519 LYS A N 1
ATOM 3817 C CA . LYS A 1 519 ? -13.327 -6.102 -28.637 1.00 92.12 519 LYS A CA 1
ATOM 3818 C C . LYS A 1 519 ? -14.375 -5.760 -27.599 1.00 92.12 519 LYS A C 1
ATOM 3820 O O . LYS A 1 519 ? -15.236 -6.582 -27.291 1.00 92.12 519 LYS A O 1
ATOM 3825 N N . VAL A 1 520 ? -14.371 -4.515 -27.154 1.00 93.06 520 VAL A N 1
ATOM 3826 C CA . VAL A 1 520 ? -15.410 -3.975 -26.286 1.00 93.06 520 VAL A CA 1
ATOM 3827 C C . VAL A 1 520 ? -16.512 -3.353 -27.137 1.00 93.06 520 VAL A C 1
ATOM 3829 O O . VAL A 1 520 ? -16.239 -2.630 -28.097 1.00 93.06 520 VAL A O 1
ATOM 3832 N N . THR A 1 521 ? -17.775 -3.614 -26.794 1.00 93.44 521 THR A N 1
ATOM 3833 C CA . THR A 1 521 ? -18.929 -2.985 -27.450 1.00 93.44 521 THR A CA 1
ATOM 3834 C C . THR A 1 521 ? -19.982 -2.500 -26.465 1.00 93.44 521 THR A C 1
ATOM 3836 O O . THR A 1 521 ? -20.313 -3.186 -25.496 1.00 93.44 521 THR A O 1
ATOM 3839 N N . GLY A 1 522 ? -20.546 -1.328 -26.763 1.00 92.69 522 GLY A N 1
ATOM 3840 C CA . GLY A 1 522 ? -21.653 -0.728 -26.023 1.00 92.69 522 GLY A CA 1
ATOM 3841 C C . GLY A 1 522 ? -21.320 -0.373 -24.577 1.00 92.69 522 GLY A C 1
ATOM 3842 O O . GLY A 1 522 ? -22.223 -0.427 -23.744 1.00 92.69 522 GLY A O 1
ATOM 3843 N N . ALA A 1 523 ? -20.059 -0.046 -24.287 1.00 93.00 523 ALA A N 1
ATOM 3844 C CA . ALA A 1 523 ? -19.612 0.276 -22.942 1.00 93.00 523 ALA A CA 1
ATOM 3845 C C . ALA A 1 523 ? -20.208 1.603 -22.462 1.00 93.00 523 ALA A C 1
ATOM 3847 O O . ALA A 1 523 ? -20.207 2.602 -23.193 1.00 93.00 523 ALA A O 1
ATOM 3848 N N . LYS A 1 524 ? -20.721 1.615 -21.231 1.00 93.06 524 LYS A N 1
ATOM 3849 C CA . LYS A 1 524 ? -21.318 2.800 -20.610 1.00 93.06 524 LYS A CA 1
ATOM 3850 C C . LYS A 1 524 ? -20.745 3.025 -19.227 1.00 93.06 524 LYS A C 1
ATOM 3852 O O . LYS A 1 524 ? -20.872 2.170 -18.349 1.00 93.06 524 LYS A O 1
ATOM 3857 N N . PHE A 1 525 ? -20.211 4.217 -19.035 1.00 92.88 525 PHE A N 1
ATOM 3858 C CA . PHE A 1 525 ? -19.438 4.572 -17.865 1.00 92.88 525 PHE A CA 1
ATOM 3859 C C . PHE A 1 525 ? -20.152 5.605 -17.011 1.00 92.88 525 PHE A C 1
ATOM 3861 O O . PHE A 1 525 ? -20.847 6.482 -17.532 1.00 92.88 525 PHE A O 1
ATOM 3868 N N . VAL A 1 526 ? -19.925 5.522 -15.710 1.00 90.69 526 VAL A N 1
ATOM 3869 C CA . VAL A 1 526 ? -20.299 6.539 -14.726 1.00 90.69 526 VAL A CA 1
ATOM 3870 C C . VAL A 1 526 ? -19.033 7.095 -14.087 1.00 90.69 526 VAL A C 1
ATOM 3872 O O . VAL A 1 526 ? -18.051 6.371 -13.952 1.00 90.69 526 VAL A O 1
ATOM 3875 N N . GLU A 1 527 ? -19.044 8.379 -13.745 1.00 90.50 527 GLU A N 1
ATOM 3876 C CA . GLU A 1 527 ? -17.942 9.033 -13.035 1.00 90.50 527 GLU A CA 1
ATOM 3877 C C . GLU A 1 527 ? -17.730 8.398 -11.652 1.00 90.50 527 GLU A C 1
ATOM 3879 O O . GLU A 1 527 ? -18.696 8.137 -10.926 1.00 90.50 527 GLU A O 1
ATOM 3884 N N . ILE A 1 528 ? -16.467 8.174 -11.299 1.00 85.69 528 ILE A N 1
ATOM 3885 C CA . ILE A 1 528 ? -16.025 7.670 -9.997 1.00 85.69 528 ILE A CA 1
ATOM 3886 C C . ILE A 1 528 ? -15.059 8.667 -9.348 1.00 85.69 528 ILE A C 1
ATOM 3888 O O . ILE A 1 528 ? -14.337 9.390 -10.038 1.00 85.69 528 ILE A O 1
ATOM 3892 N N . ASP A 1 529 ? -15.063 8.733 -8.020 1.00 82.25 529 ASP A N 1
ATOM 3893 C CA . ASP A 1 529 ? -14.109 9.546 -7.267 1.00 82.25 529 ASP A CA 1
ATOM 3894 C C . ASP A 1 529 ? -12.754 8.837 -7.083 1.00 82.25 529 ASP A C 1
ATOM 3896 O O . ASP A 1 529 ? -12.545 7.713 -7.539 1.00 82.25 529 ASP A O 1
ATOM 3900 N N . ALA A 1 530 ? -11.813 9.499 -6.403 1.00 73.50 530 ALA A N 1
ATOM 3901 C CA . ALA A 1 530 ? -10.478 8.955 -6.137 1.00 73.50 530 ALA A CA 1
ATOM 3902 C C . ALA A 1 530 ? -10.481 7.681 -5.268 1.00 73.50 530 ALA A C 1
ATOM 3904 O O . ALA A 1 530 ? -9.467 7.001 -5.185 1.00 73.50 530 ALA A O 1
ATOM 3905 N N . THR A 1 531 ? -11.605 7.362 -4.622 1.00 68.38 531 THR A N 1
ATOM 3906 C CA . THR A 1 531 ? -11.798 6.140 -3.829 1.00 68.38 531 THR A CA 1
ATOM 3907 C C . THR A 1 531 ? -12.557 5.055 -4.601 1.00 68.38 531 THR A C 1
ATOM 3909 O O . THR A 1 531 ? -12.936 4.041 -4.024 1.00 68.38 531 THR A O 1
ATOM 3912 N N . GLY A 1 532 ? -12.817 5.267 -5.897 1.00 71.00 532 GLY A N 1
ATOM 3913 C CA . GLY A 1 532 ? -13.538 4.330 -6.761 1.00 71.00 532 GLY A CA 1
ATOM 3914 C C . GLY A 1 532 ? -15.060 4.354 -6.590 1.00 71.00 532 GLY A C 1
ATOM 3915 O O . GLY A 1 532 ? -15.763 3.564 -7.218 1.00 71.00 532 GLY A O 1
ATOM 3916 N N . ASN A 1 533 ? -15.603 5.260 -5.771 1.00 76.81 533 ASN A N 1
ATOM 3917 C CA . ASN A 1 533 ? -17.040 5.332 -5.531 1.00 76.81 533 ASN A CA 1
ATOM 3918 C C . ASN A 1 533 ? -17.750 6.091 -6.651 1.00 76.81 533 ASN A C 1
ATOM 3920 O O . ASN A 1 533 ? -17.303 7.155 -7.078 1.00 76.81 533 ASN A O 1
ATOM 3924 N N . ILE A 1 534 ? -18.904 5.576 -7.088 1.00 83.25 534 ILE A N 1
ATOM 3925 C CA . ILE A 1 534 ? -19.746 6.244 -8.088 1.00 83.25 534 ILE A CA 1
ATOM 3926 C C . ILE A 1 534 ? -20.178 7.616 -7.560 1.00 83.25 534 ILE A C 1
ATOM 3928 O O . ILE A 1 534 ? -20.819 7.730 -6.510 1.00 83.25 534 ILE A O 1
ATOM 3932 N N . VAL A 1 535 ? -19.880 8.662 -8.330 1.00 83.69 535 VAL A N 1
ATOM 3933 C CA . VAL A 1 535 ? -20.264 10.038 -8.013 1.00 83.69 535 VAL A CA 1
ATOM 3934 C C . VAL A 1 535 ? -21.762 10.211 -8.260 1.00 83.69 535 VAL A C 1
ATOM 3936 O O . VAL A 1 535 ? -22.257 10.075 -9.382 1.00 83.69 535 VAL A O 1
ATOM 3939 N N . GLU A 1 536 ? -22.522 10.544 -7.214 1.00 82.38 536 GLU A N 1
ATOM 3940 C CA . GLU A 1 536 ? -23.968 10.744 -7.338 1.00 82.38 536 GLU A CA 1
ATOM 3941 C C . GLU A 1 536 ? -24.283 11.907 -8.299 1.00 82.38 536 GLU A C 1
ATOM 3943 O O . GLU A 1 536 ? -23.939 13.062 -8.045 1.00 82.38 536 GLU A O 1
ATOM 3948 N N . ASN A 1 537 ? -25.014 11.624 -9.383 1.00 82.38 537 ASN A N 1
ATOM 3949 C CA . ASN A 1 537 ? -25.263 12.570 -10.484 1.00 82.38 537 ASN A CA 1
ATOM 3950 C C . ASN A 1 537 ? -23.988 13.033 -11.218 1.00 82.38 537 ASN A C 1
ATOM 3952 O O . ASN A 1 537 ? -24.004 14.105 -11.832 1.00 82.38 537 ASN A O 1
ATOM 3956 N N . GLY A 1 538 ? -22.918 12.240 -11.155 1.00 81.75 538 GLY A N 1
ATOM 3957 C CA . GLY A 1 538 ? -21.707 12.439 -11.939 1.00 81.75 538 GLY A CA 1
ATOM 3958 C C . GLY A 1 538 ? -21.962 12.382 -13.446 1.00 81.75 538 GLY A C 1
ATOM 3959 O O . GLY A 1 538 ? -23.048 12.020 -13.923 1.00 81.75 538 GLY A O 1
ATOM 3960 N N . ALA A 1 539 ? -20.956 12.781 -14.213 1.00 88.25 539 ALA A N 1
ATOM 3961 C CA . ALA A 1 539 ? -20.974 12.669 -15.659 1.00 88.25 539 ALA A CA 1
ATOM 3962 C C . ALA A 1 539 ? -21.040 11.194 -16.094 1.00 88.25 539 ALA A C 1
ATOM 3964 O O . ALA A 1 539 ? -20.664 10.274 -15.370 1.00 88.25 539 ALA A O 1
ATOM 3965 N N . GLY A 1 540 ? -21.539 10.967 -17.307 1.00 90.50 540 GLY A N 1
ATOM 3966 C CA . GLY A 1 540 ? -21.503 9.648 -17.930 1.00 90.50 540 GLY A CA 1
ATOM 3967 C C . GLY A 1 540 ? -20.725 9.686 -19.233 1.00 90.50 540 GLY A C 1
ATOM 3968 O O . GLY A 1 540 ? -20.612 10.738 -19.870 1.00 90.50 540 GLY A O 1
ATOM 3969 N N . PHE A 1 541 ? -20.250 8.525 -19.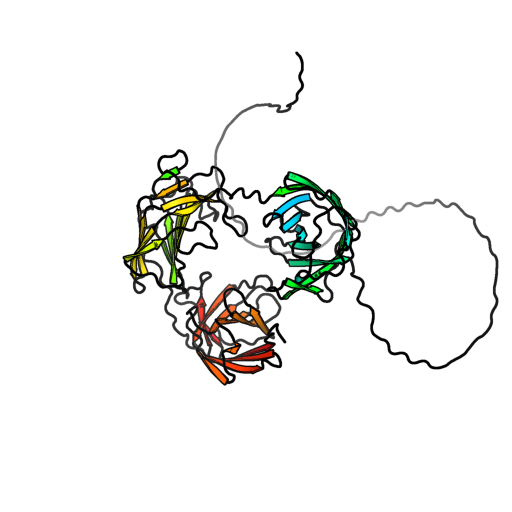663 1.00 93.06 541 PHE A N 1
ATOM 3970 C CA . PHE A 1 541 ? -19.529 8.362 -20.921 1.00 93.06 541 PHE A CA 1
ATOM 3971 C C . PHE A 1 541 ? -20.023 7.120 -21.669 1.00 93.06 541 PHE A C 1
ATOM 3973 O O . PHE A 1 541 ? -20.486 6.162 -21.052 1.00 93.06 541 PHE A O 1
ATOM 3980 N N . CYS A 1 542 ? -19.942 7.116 -22.998 1.00 93.56 542 CYS A N 1
ATOM 3981 C CA . CYS A 1 542 ? -20.283 5.951 -23.812 1.00 93.56 542 CYS A CA 1
ATOM 3982 C C . CYS A 1 542 ? -19.220 5.650 -24.868 1.00 93.56 542 CYS A C 1
ATOM 3984 O O . CYS A 1 542 ? -18.808 6.538 -25.615 1.00 93.56 542 CYS A O 1
ATOM 3986 N N . ILE A 1 543 ? -18.874 4.374 -25.018 1.00 93.56 543 ILE A N 1
ATOM 3987 C CA . ILE A 1 543 ? -18.037 3.867 -26.107 1.00 93.56 543 ILE A CA 1
ATOM 3988 C C . ILE A 1 543 ? -18.838 2.811 -26.867 1.00 93.56 543 ILE A C 1
ATOM 3990 O O . ILE A 1 543 ? -19.159 1.746 -26.343 1.00 93.56 543 ILE A O 1
ATOM 3994 N N . ASP A 1 544 ? -19.175 3.110 -28.124 1.00 90.94 544 ASP A N 1
ATOM 3995 C CA . ASP A 1 544 ? -19.914 2.171 -28.976 1.00 90.94 544 ASP A CA 1
ATOM 3996 C C . ASP A 1 544 ? -19.081 0.918 -29.268 1.00 90.94 544 ASP A C 1
ATOM 3998 O O . ASP A 1 544 ? -19.592 -0.203 -29.220 1.00 90.94 544 ASP A O 1
ATOM 4002 N N . GLU A 1 545 ? -17.804 1.119 -29.587 1.00 92.31 545 GLU A N 1
ATOM 4003 C CA . GLU A 1 545 ? -16.870 0.065 -29.950 1.00 92.31 545 GLU A CA 1
ATOM 4004 C C . GLU A 1 545 ? -15.431 0.544 -29.760 1.00 92.31 545 GLU A C 1
ATOM 4006 O O . GLU A 1 545 ? -15.086 1.649 -30.179 1.00 92.31 545 GLU A O 1
ATOM 4011 N N . VAL A 1 546 ? -14.595 -0.315 -29.186 1.00 91.12 546 VAL A N 1
ATOM 4012 C CA . VAL A 1 546 ? -13.136 -0.181 -29.182 1.00 91.12 546 VAL A CA 1
ATOM 4013 C C . VAL A 1 546 ? -12.524 -1.575 -29.283 1.00 91.12 546 VAL A C 1
ATOM 4015 O O . VAL A 1 546 ? -13.120 -2.561 -28.844 1.00 91.12 546 VAL A O 1
ATOM 4018 N N . VAL A 1 547 ? -11.368 -1.667 -29.930 1.00 89.44 547 VAL A N 1
ATOM 4019 C CA . VAL A 1 547 ? -10.632 -2.919 -30.094 1.00 89.44 547 VAL A CA 1
ATOM 4020 C C . VAL A 1 547 ? -9.253 -2.716 -29.493 1.00 89.44 547 VAL A C 1
ATOM 4022 O O . VAL A 1 547 ? -8.538 -1.810 -29.912 1.00 89.44 547 VAL A O 1
ATOM 4025 N N . PHE A 1 548 ? -8.916 -3.560 -28.530 1.00 86.44 548 PHE A N 1
ATOM 4026 C CA . PHE A 1 548 ? -7.571 -3.728 -28.015 1.00 86.44 548 PHE A CA 1
ATOM 4027 C C . PHE A 1 548 ? -6.897 -4.813 -28.844 1.00 86.44 548 PHE A C 1
ATOM 4029 O O . PHE A 1 548 ? -7.469 -5.883 -29.066 1.00 86.44 548 PHE A O 1
ATOM 4036 N N . THR A 1 549 ? -5.711 -4.504 -29.344 1.00 82.56 549 THR A N 1
ATOM 4037 C CA . THR A 1 549 ? -4.865 -5.434 -30.087 1.00 82.56 549 THR A CA 1
ATOM 4038 C C . THR A 1 549 ? -3.485 -5.360 -29.483 1.00 82.56 549 THR A C 1
ATOM 4040 O O . THR A 1 549 ? -2.932 -4.261 -29.419 1.00 82.56 549 THR A O 1
ATOM 4043 N N . GLY A 1 550 ? -2.926 -6.497 -29.115 1.00 75.25 550 GLY A N 1
ATOM 4044 C CA . GLY A 1 550 ? -1.540 -6.567 -28.702 1.00 75.25 550 GLY A CA 1
ATOM 4045 C C . GLY A 1 550 ? -1.065 -8.004 -28.611 1.00 75.25 550 GLY A C 1
ATOM 4046 O O . GLY A 1 550 ? -1.830 -8.944 -28.857 1.00 75.25 550 GLY A O 1
ATOM 4047 N N . ASP A 1 551 ? 0.220 -8.139 -28.325 1.00 70.38 551 ASP A N 1
ATOM 4048 C CA . ASP A 1 551 ? 0.854 -9.432 -28.171 1.00 70.38 551 ASP A CA 1
ATOM 4049 C C . ASP A 1 551 ? 0.750 -9.829 -26.683 1.00 70.38 551 ASP A C 1
ATOM 4051 O O . ASP A 1 551 ? 1.329 -9.191 -25.811 1.00 70.38 551 ASP A O 1
ATOM 4055 N N . TYR A 1 552 ? -0.057 -10.846 -26.387 1.00 63.34 552 TYR A N 1
ATOM 4056 C CA . TYR A 1 552 ? -0.020 -11.635 -25.164 1.00 63.34 552 TYR A CA 1
ATOM 4057 C C . TYR A 1 552 ? 1.309 -12.392 -25.120 1.00 63.34 552 TYR A C 1
ATOM 4059 O O . TYR A 1 552 ? 1.485 -13.422 -25.777 1.00 63.34 552 TYR A O 1
ATOM 4067 N N . LEU A 1 553 ? 2.266 -11.826 -24.393 1.00 54.75 553 LEU A N 1
ATOM 4068 C CA . LEU A 1 553 ? 3.524 -12.479 -24.075 1.00 54.75 553 LEU A CA 1
ATOM 4069 C C . LEU A 1 553 ? 3.251 -13.483 -22.950 1.00 54.75 553 LEU A C 1
ATOM 4071 O O . LEU A 1 553 ? 3.210 -13.119 -21.782 1.00 54.75 553 LEU A O 1
ATOM 4075 N N . ASP A 1 554 ? 3.012 -14.738 -23.322 1.00 51.34 554 ASP A N 1
ATOM 4076 C CA . ASP A 1 554 ? 3.214 -15.862 -22.409 1.00 51.34 554 ASP A CA 1
ATOM 4077 C C . ASP A 1 554 ? 4.736 -16.032 -22.299 1.00 51.34 554 ASP A C 1
ATOM 4079 O O . ASP A 1 554 ? 5.387 -16.420 -23.274 1.00 51.34 554 ASP A O 1
ATOM 4083 N N . GLU A 1 555 ? 5.329 -15.642 -21.170 1.00 48.03 555 GLU A N 1
ATOM 4084 C CA . GLU A 1 555 ? 6.788 -15.595 -20.972 1.00 48.03 555 GLU A CA 1
ATOM 4085 C C . GLU A 1 555 ? 7.483 -16.970 -21.123 1.00 48.03 555 GLU A C 1
ATOM 4087 O O . GLU A 1 555 ? 8.711 -17.048 -21.126 1.00 48.03 555 GLU A O 1
ATOM 4092 N N . GLU A 1 556 ? 6.740 -18.067 -21.336 1.00 38.84 556 GLU A N 1
ATOM 4093 C CA . GLU A 1 556 ? 7.303 -19.389 -21.648 1.00 38.84 556 GLU A CA 1
ATOM 4094 C C . GLU A 1 556 ? 7.619 -19.665 -23.147 1.00 38.84 556 GLU A C 1
ATOM 4096 O O . GLU A 1 556 ? 8.194 -20.725 -23.441 1.00 38.84 556 GLU A O 1
ATOM 4101 N N . ALA A 1 557 ? 7.274 -18.793 -24.112 1.00 30.80 557 ALA A N 1
ATOM 4102 C CA . ALA A 1 557 ? 7.331 -19.112 -25.561 1.00 30.80 557 ALA A CA 1
ATOM 4103 C C . ALA A 1 557 ? 8.614 -18.724 -26.333 1.00 30.80 557 ALA A C 1
ATOM 4105 O O . ALA A 1 557 ? 8.944 -17.521 -26.438 1.00 30.80 557 ALA A O 1
#

Foldseek 3Di:
DDDDDDDDDDDDDDDDDDDDDDDDDDDDDDDDDDDDDDDDDDDDDDDDDDDDDDDDDDDDDDDDDDDDDDDDDDDDDDDDPPDDDPDPADAPAEAADFPDKAWEQPDQNQKIKIWTWRDPAPQIKIKIWIQGVVLVGDQFFDKDKQADDWPLSDRTWIKIFGAHRVGDGPWIKGFNTWMKGWPGNDDAQAKTKIKIAFTKIATWDQPDPVSRGIDGDDVTHIHTHHMDIDTYHYHYVPVPPQPPDDFDDCPDPQEAEADAFDVQQWEWAQFLQLKIWIKTWHPADPVRFIKIKIWIAADNDHDDAFDKDWQADFKPVPGRTKIKIFGRDDPVVRDTDWMKIWRGWIKHWHDDDLPQQKTKIKIAFTKIATWDPPDRIIGGDVVHGIYTYHIDMRTDRYDHFDDDDFDDPPPPQAAEADDFPDKEKDWDDDPATKTKIWGWNDLAFQIKIKIKIAGHDPVVDDAFDKDWAAAQPDVDGIWMKIAGRAHNPPRDGPWIKTWHGWMKHFHDCDPVFQKTKIKIAFTKIATADPSRGGDDVGHMYTHHMDMHIDGNCPVVD

Secondary structure (DSSP, 8-state):
-------------------------------------------------------------------------------------PPP--EEEE----SEEEEEEEGGGTEEEEEEESSSSSSEEEEEEEEEGGGT---SSEEEE-TT--STT-SEEEEEEEE-SSS-EEEEEEEEEEEEEEEE---TTSEEEEEEEEEEEEEEEEEETTTTEEEEPTTPPEEEEEEEEEEEEEEE-----SS---PPPTTSTTEEE---B-TT--EEEE-TTS-EEEEEEBPP-TTS-EEEEEEEE--SSPP-TT-EEE----STTT-SEEEEEEEEEBTTTTB-SEEEEEEEEEEEEEEE-TTT-EEEEEEEEEEEEEEEE-SSSEEE-TT--EEEEEEEEEEEEPBPPPPP----TTSTT-EE----SEEEEEEEESSSEEEEEEEES-SSSSEEEEEEEEES-GGGSPTT-EEEPPSTTSS-SEEEEEEEEE-TTT--EEEEEEEEEEEEEEEEEETTTTEEEEEEEEEEEEEE-TTSPBPTT--EEEEEEEEEEEE---TT-

pLDDT: mean 77.5, std 21.15, range [24.91, 98.25]

Sequence (557 aa):
MTKIFSSKKWLSMLCLAAAISLTTTACGDDDDKSKDNNTSADVIDDSDVTDEGDTTDEGDTTDEGDTTDEGDTTDEGDTTDEGDTTDEGTCDTDGYVATAAIAESLNDGGLLRLTAQNADTTPLDQLTLELWADYGGTTEAGTFDLAGTDYEACGNCLIINSVDAEGNATKMYLPESGTLEITNFGAIGEQFTASITNAVMVEVEFANEEDATTVPVVDGAGYCIDSIDFDLTIEGDDGEEGPVFEAPVCTDAGVSNGFAAEAGSTTGTFVYNGEIVAVSKTEADVDGKYDRLTLELTSPDPYVVGQDYAVDEFDSFNCVNCVIIETECDDTAGTCATEYRAGEGTVTINTLDDTTGAFKATLTDARLVEVDDSGFSTEIVEGGAGWCIDSIEIEGTFNLPADYVAPTCGDAGIGSGFTPDAALTEYFELWGFVFFADAFTSDTDGRDHLSLIVNGDIATYAEGSTHNLEEPYAEGEFQLNLGTNCTVADFNCETNYAAGDGTVLVQTHDETTGELVLKVTGAKFVEIDATGNIVENGAGFCIDEVVFTGDYLDEEA